Protein AF-A0A4Z0JNA6-F1 (afdb_monomer_lite)

Foldseek 3Di:
DQCVQLVHDPPDDDDLVSQQPRAEEAEADFDDDDVDDADDPTDADQDLPPLLSNLSHHPNYAYADAHEHAWAPSGDLDCVSQAPGHHAQAHDYYEYAADDPVTHHNQLLCLLRHPCLSYLEYYWEYHVVVPLARFAEAVSCLNCQVSLLVSLQRYDAPDPQTGEYEGGSHAYQAPQSNLSNQAHHRYEYEYEYEHEDADEAFAEAFAKDKDADRFHQDHQRDTQLQLWFAWPQAPPVLGDGNQWDDPDPRMIMHGHGHQDDQKTKTWFDDDPDDDDRWDWDRNRNYIYTYGYMYMYGYDYDNFFKEKEWEAEPVRHFDDDPLARDIDIDGDDDFFAKAAQVVVCDDPQKHWDDKPDDRMDTGHRDHHYMYTYIYGDDDDDDDDDDDDDDDDDDDDDDDDDDDDDDDDDDDDDDDDDDDDDDPPQDQWDKDFDWFWKAFLDQDWFFKAFRSRHTPPPDTDGDGTDTFGMWTQHPNFIWTDPDDRITTTCLRIKTKDFDKFKKFFFPAWFWWAFSQRHTDPDTHGHGDIAIAGMWIQRPNFTFGCRDHRTTTGPLRIFTKDFDWFKKFFQQWWFKAFQQRHTDPDIDHHRDIFIFGTWTAHPNFIWTDGDRRTTTGPVRIWTKDFDWDKDAAQDFFWKAFSQRHTDPDTDHHGDIATFGIWIAHPNFIWTDRDRRTTTTPDLFPFDDDPQKTQGQHKFWKAFPQGHTDPDIDHHRHIAGFDDWDAHPNFIWGHRDHRITTGD

Secondary structure (DSSP, 8-state):
-HHHHTT--TTSPP-HHHHHH--SEEEEE-S---SS--------B-B-TTGGGGGGS-TT-EEEEEEEBP-STT-B---GGGTT--EEEEEEEEEE-SS-TTSPPP-GGGGGGS--TT-SEEEEEE-TTT-TT-S-BHHH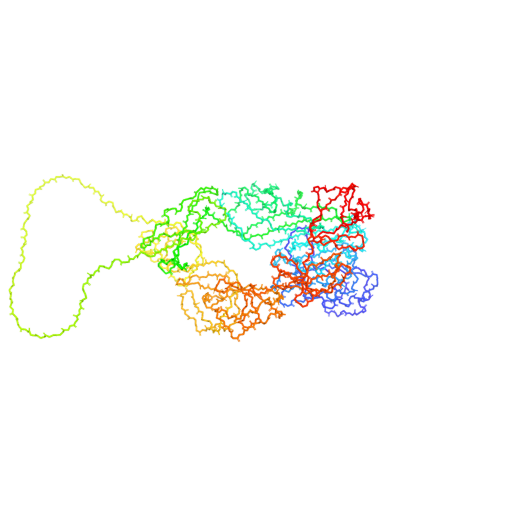HHHHHHHHHHHHHH---SSTT--EEEEEEEB-SB-GGGGGGGSS--EEEEEEEEEE--PPEEEETTS-EEEEPPP-B-GGG-BSGGG--B-S-S-GGG-STT-SEEEETTEEEESS--TT-SEEEEEE---SS--S-SEEEEETTEEEEEEEEEEEEEEEESS-EEEEEEE-TTSPBPEETTEE-EEEEE-SSTT-EEE-GGGG--TTEEEEEESS-SEEE--SSPEEEEEEEEEPPP--------------------------------------PPP-------PPEEEEEEEEEES-SS-EEEE-TTS-EEEEEEE---SEEEEEEEEETTEEEEEEETTEEEEGGGEEEEEEEEEEEEE-SSPEEEE-TTSPEEEEEEPTT-EEEEEEEEEETTEEEEEEETTEEEESTTEEEEEEEEEEEEESS-EEEE-TTSPEEEEEEPTT-EEEEEEEEEETTEEEEEEETTEEEEGGGEEEEEEEEEEEE-SS-EEEE-TTSPEEEEEEPTT-EEEEEEEEEETTEEEEEEETTEEEE--TT-EEEETTEEEESS-EEEE-TTS-EEEEEEPTTEEEE-SEEEEETTEEEEEEETTEEEE-

Sequence (740 aa):
MVKQNLQLSENQNITVADIKKFNGVMNLYDAYYLTNRPSYVGSQVETFSGLQYLKFLSPVSSISLNVTVAWDKNANPDLRPLEGLNFTTQRFSLVGNFSDPNYKEIDASQIGDLSIGNASVITLTGSSLISDHSGIDQAGLEKMAPALIKIASTVSPFLPNGPSIFLNNTNITDLSPLNGIGASAKNALTVNNNSVDPTTLYAVTGQPMTFTAQHITGLNGKDLSSTYTITPNVPLSEYHDNNMSYLGNDQYVVNDPTGSGTTFTYGNVIPAYNLGNSYSEKVGGTYFYYSGTTTQPIVWQNSPTVKILYVDSNNQPILSNGSQLTETVDGTKIGSNFDLTPYTKLTGYTFVSSSGSLTGAYTQDPQTQTFVFKENPVTATTTPSTGTTTGTTTPSTGTTTTPSTVPSDTYDDEGTTTPSTPTTPVITTKPVDITVSAVSKNPVQVYGPDGSAISGKTVILADTTIKQSATINGTLYYQIGDGEWVPASDFNTYQASTGIAKTGTTDATLVNSEGVTLDYKLAANTAWKYDRIVTIQGKQYYEVGNNEYLSADDSLAYTPVKADLTIKTPVEVYNSEGKEITRVLPTHSDWATDGISTINGVRMYHVGTNEWISAENVNPYTSVKTVFNSTTDTPVFDITGELTKRTLDPGTAWKVDRITEINGAKYYRVAENEFVKVPDTSITVANNVIDVENVVPIYDEKGNLTDLNLAADTAWRFDKTVTIGGQKYYRVATDEYVKA

InterPro domains:
  IPR024968 S-layer protein, C-terminal domain, lactobacillus [PF03217] (446-489)
  IPR024968 S-layer protein, C-terminal domain, lactobacillus [PF03217] (500-552)
  IPR024968 S-layer protein, C-terminal domain, lactobacillus [PF03217] (631-678)
  IPR024968 S-layer protein, C-terminal domain, lactobacillus [PF03217] (698-740)

pLDDT: mean 80.83, std 17.22, range [24.41, 97.25]

Radius of gyration: 36.31 Å; chains: 1; bounding box: 119×84×109 Å

Structure (mmCIF, N/CA/C/O backbone):
data_AF-A0A4Z0JNA6-F1
#
_entry.id   AF-A0A4Z0JNA6-F1
#
loop_
_atom_site.group_PDB
_atom_site.id
_atom_site.type_symbol
_atom_site.label_atom_id
_atom_site.label_alt_id
_atom_site.label_comp_id
_atom_site.label_asym_id
_atom_site.label_entity_id
_atom_site.label_seq_id
_atom_site.pdbx_PDB_ins_code
_atom_site.Cartn_x
_atom_site.Cartn_y
_atom_site.Cartn_z
_atom_site.occupancy
_atom_site.B_iso_or_equiv
_atom_site.auth_seq_id
_atom_site.auth_comp_id
_atom_site.auth_asym_id
_atom_site.auth_atom_id
_atom_site.pdbx_PDB_model_num
ATOM 1 N N . MET A 1 1 ? 24.909 27.606 -12.538 1.00 84.56 1 MET A N 1
ATOM 2 C CA . MET A 1 1 ? 25.895 26.517 -12.757 1.00 84.56 1 MET A CA 1
ATOM 3 C C . MET A 1 1 ? 26.642 26.613 -14.098 1.00 84.56 1 MET A C 1
ATOM 5 O O . MET A 1 1 ? 27.848 26.830 -14.079 1.00 84.56 1 MET A O 1
ATOM 9 N N . VAL A 1 2 ? 25.990 26.497 -15.269 1.00 90.19 2 VAL A N 1
ATOM 10 C CA . VAL A 1 2 ? 26.702 26.484 -16.577 1.00 90.19 2 VAL A CA 1
ATOM 11 C C . VAL A 1 2 ? 27.486 27.776 -16.845 1.00 90.19 2 VAL A C 1
ATOM 13 O O . VAL A 1 2 ? 28.675 27.715 -17.143 1.00 90.19 2 VAL A O 1
ATOM 16 N N . LYS A 1 3 ? 26.863 28.953 -16.673 1.00 90.50 3 LYS A N 1
ATOM 17 C CA . LYS A 1 3 ? 27.532 30.259 -16.868 1.00 90.50 3 LYS A CA 1
ATOM 18 C C . LYS A 1 3 ? 28.788 30.413 -16.008 1.00 90.50 3 LYS A C 1
ATOM 20 O O . LYS A 1 3 ? 29.799 30.894 -16.499 1.00 90.50 3 LYS A O 1
ATOM 25 N N . GLN A 1 4 ? 28.743 29.926 -14.769 1.00 88.81 4 GLN A N 1
ATOM 26 C CA . GLN A 1 4 ? 29.879 29.943 -13.847 1.00 88.81 4 GLN A CA 1
ATOM 27 C C . GLN A 1 4 ? 31.055 29.108 -14.376 1.00 88.81 4 GLN A C 1
ATOM 29 O O . GLN A 1 4 ? 32.187 29.579 -14.361 1.00 88.81 4 GLN A O 1
ATOM 34 N N . ASN A 1 5 ? 30.793 27.907 -14.907 1.00 90.62 5 ASN A N 1
ATOM 35 C CA . ASN A 1 5 ? 31.832 27.068 -15.522 1.00 90.62 5 ASN A CA 1
ATOM 36 C C . ASN A 1 5 ? 32.420 27.716 -16.785 1.00 90.62 5 ASN A C 1
ATOM 38 O O . ASN A 1 5 ? 33.619 27.623 -17.028 1.00 90.62 5 ASN A O 1
ATOM 42 N N . LEU A 1 6 ? 31.584 28.398 -17.571 1.00 92.88 6 LEU A N 1
ATOM 43 C CA . LEU A 1 6 ? 32.002 29.132 -18.768 1.00 92.88 6 LEU A CA 1
ATOM 44 C C . LEU A 1 6 ? 32.620 30.510 -18.459 1.00 92.88 6 LEU A C 1
ATOM 46 O O . LEU A 1 6 ? 33.003 31.213 -19.390 1.00 92.88 6 LEU A O 1
ATOM 50 N N . GLN A 1 7 ? 32.715 30.899 -17.181 1.00 92.50 7 GLN A N 1
ATOM 51 C CA . GLN A 1 7 ? 33.206 32.208 -16.727 1.00 92.50 7 GLN A CA 1
ATOM 52 C C . GLN A 1 7 ? 32.444 33.394 -17.351 1.00 92.50 7 GLN A C 1
ATOM 54 O O . GLN A 1 7 ? 33.016 34.442 -17.646 1.00 92.50 7 GLN A O 1
ATOM 59 N N . LEU A 1 8 ? 31.136 33.227 -17.557 1.00 92.44 8 LEU A N 1
ATOM 60 C CA . LEU A 1 8 ? 30.244 34.257 -18.087 1.00 92.44 8 LEU A CA 1
ATOM 61 C C . LEU A 1 8 ? 29.508 34.972 -16.952 1.00 92.44 8 LEU A C 1
ATOM 63 O O . LEU A 1 8 ? 29.147 34.358 -15.946 1.00 92.44 8 LEU A O 1
ATOM 67 N N . SER A 1 9 ? 29.226 36.262 -17.142 1.00 90.31 9 SER A N 1
ATOM 68 C CA . SER A 1 9 ? 28.378 37.018 -16.210 1.00 90.31 9 SER A CA 1
ATOM 69 C C . SER A 1 9 ? 26.927 36.515 -16.227 1.00 90.31 9 SER A C 1
ATOM 71 O O . SER A 1 9 ? 26.463 35.950 -17.220 1.00 90.31 9 SER A O 1
ATOM 73 N N . GLU A 1 10 ? 26.180 36.742 -15.143 1.00 84.38 10 GLU A N 1
ATOM 74 C CA . GLU A 1 10 ? 24.803 36.240 -14.996 1.00 84.38 10 GLU A CA 1
ATOM 75 C C . GLU A 1 10 ? 23.867 36.684 -16.126 1.00 84.38 10 GLU A C 1
ATOM 77 O O . GLU A 1 10 ? 23.047 35.892 -16.586 1.00 84.38 10 GLU A O 1
ATOM 82 N N . ASN A 1 11 ? 24.043 37.898 -16.651 1.00 90.00 11 ASN A N 1
ATOM 83 C CA . ASN A 1 11 ? 23.198 38.460 -17.710 1.00 90.00 11 ASN A CA 1
ATOM 84 C C . ASN A 1 11 ? 23.693 38.149 -19.132 1.00 90.00 11 ASN A C 1
ATOM 86 O O . ASN A 1 11 ? 23.014 38.470 -20.105 1.00 90.00 11 ASN A O 1
ATOM 90 N N . GLN A 1 12 ? 24.862 37.522 -19.284 1.00 91.88 12 GLN A N 1
ATOM 91 C CA . GLN A 1 12 ? 25.399 37.184 -20.598 1.00 91.88 12 GLN A CA 1
ATOM 92 C C . GLN A 1 12 ? 24.707 35.943 -21.179 1.00 91.88 12 GLN A C 1
ATOM 94 O O . GLN A 1 12 ? 24.505 34.937 -20.492 1.00 91.88 12 GLN A O 1
ATOM 99 N N . ASN A 1 13 ? 24.363 36.002 -22.468 1.00 92.19 13 ASN A N 1
ATOM 100 C CA . ASN A 1 13 ? 23.842 34.854 -23.208 1.00 92.19 13 ASN A CA 1
ATOM 101 C C . ASN A 1 13 ? 24.950 33.824 -23.457 1.00 92.19 13 ASN A C 1
ATOM 103 O O . ASN A 1 13 ? 26.065 34.189 -23.821 1.00 92.19 13 ASN A O 1
ATOM 107 N N . ILE A 1 14 ? 24.626 32.539 -23.301 1.00 93.50 14 ILE A N 1
ATOM 108 C CA . ILE A 1 14 ? 25.534 31.441 -23.648 1.00 93.50 14 ILE A CA 1
ATOM 109 C C . ILE A 1 14 ? 25.447 31.206 -25.157 1.00 93.50 14 ILE A C 1
ATOM 111 O O . ILE A 1 14 ? 24.356 30.989 -25.685 1.00 93.50 14 ILE A O 1
ATOM 115 N N . THR A 1 15 ? 26.583 31.201 -25.851 1.00 93.44 15 THR A N 1
ATOM 116 C CA . THR A 1 15 ? 26.655 30.826 -27.268 1.00 93.44 15 THR A CA 1
ATOM 117 C C . THR A 1 15 ? 27.263 29.434 -27.448 1.00 93.44 15 THR A C 1
ATOM 119 O O . THR A 1 15 ? 28.020 28.944 -26.610 1.00 93.44 15 THR A O 1
ATOM 122 N N . VAL A 1 16 ? 27.002 28.793 -28.594 1.00 92.62 16 VAL A N 1
ATOM 123 C CA . VAL A 1 16 ? 27.666 27.525 -28.962 1.00 92.62 16 VAL A CA 1
ATOM 124 C C . VAL A 1 16 ? 29.191 27.689 -29.020 1.00 92.62 16 VAL A C 1
ATOM 126 O O . VAL A 1 16 ? 29.922 26.747 -28.724 1.00 92.62 16 VAL A O 1
ATOM 129 N N . ALA A 1 17 ? 29.684 28.878 -29.380 1.00 92.19 17 ALA A N 1
ATOM 130 C CA . ALA A 1 17 ? 31.114 29.163 -29.392 1.00 92.19 17 ALA A CA 1
ATOM 131 C C . ALA A 1 17 ? 31.715 29.151 -27.977 1.00 92.19 17 ALA A C 1
ATOM 133 O O . ALA A 1 17 ? 32.832 28.666 -27.815 1.00 92.19 17 ALA A O 1
ATOM 134 N N . ASP A 1 18 ? 30.981 29.625 -26.966 1.00 94.88 18 ASP A N 1
ATOM 135 C CA . ASP A 1 18 ? 31.422 29.575 -25.565 1.00 94.88 18 ASP A CA 1
ATOM 136 C C . ASP A 1 18 ? 31.511 28.125 -25.075 1.00 94.88 18 ASP A C 1
ATOM 138 O O . ASP A 1 18 ? 32.527 27.724 -24.511 1.00 94.88 18 ASP A O 1
ATOM 142 N N . ILE A 1 19 ? 30.496 27.307 -25.384 1.00 95.44 19 ILE A N 1
ATOM 143 C CA . ILE A 1 19 ? 30.461 25.877 -25.029 1.00 95.44 19 ILE A CA 1
ATOM 144 C C . ILE A 1 19 ? 31.615 25.114 -25.703 1.00 95.44 19 ILE A C 1
ATOM 146 O O . ILE A 1 19 ? 32.321 24.356 -25.044 1.00 95.44 19 ILE A O 1
ATOM 150 N N . LYS A 1 20 ? 31.861 25.343 -27.000 1.00 94.31 20 LYS A N 1
ATOM 151 C CA . LYS A 1 20 ? 32.937 24.667 -27.753 1.00 94.31 20 LYS A CA 1
ATOM 152 C C . LYS A 1 20 ? 34.344 25.008 -27.261 1.00 94.31 20 LYS A C 1
ATOM 154 O O . LYS A 1 20 ? 35.252 24.201 -27.432 1.00 94.31 20 LYS A O 1
ATOM 159 N N . LYS A 1 21 ? 34.542 26.202 -26.693 1.00 93.12 21 LYS A N 1
ATOM 160 C CA . LYS A 1 21 ? 35.837 26.643 -26.144 1.00 93.12 21 LYS A CA 1
ATOM 161 C C . LYS A 1 21 ? 36.140 26.036 -24.776 1.00 93.12 21 LYS A C 1
ATOM 163 O O . LYS A 1 21 ? 37.293 26.073 -24.351 1.00 93.12 21 LYS A O 1
ATOM 168 N N . PHE A 1 22 ? 35.130 25.516 -24.081 1.00 94.44 22 PHE A N 1
ATOM 169 C CA . PHE A 1 22 ? 35.313 24.939 -22.760 1.00 94.44 22 PHE A CA 1
ATOM 170 C C . PHE A 1 22 ? 36.122 23.639 -22.829 1.00 94.44 22 PHE A C 1
ATOM 172 O O . PHE A 1 22 ? 35.747 22.695 -23.530 1.00 94.44 22 PHE A O 1
ATOM 179 N N . ASN A 1 23 ? 37.193 23.588 -22.036 1.00 91.69 23 ASN A N 1
ATOM 180 C CA . ASN A 1 23 ? 38.052 22.424 -21.847 1.00 91.69 23 ASN A CA 1
ATOM 181 C C . ASN A 1 23 ? 38.069 22.047 -20.360 1.00 91.69 23 ASN A C 1
ATOM 183 O O . ASN A 1 23 ? 38.418 22.882 -19.526 1.00 91.69 23 ASN A O 1
ATOM 187 N N . GLY A 1 24 ? 37.727 20.799 -20.035 1.00 91.88 24 GLY A N 1
ATOM 188 C CA . GLY A 1 24 ? 37.782 20.266 -18.670 1.00 91.88 24 GLY A CA 1
ATOM 189 C C . GLY A 1 24 ? 36.475 19.618 -18.211 1.00 91.88 24 GLY A C 1
ATOM 190 O O . GLY A 1 24 ? 35.671 19.159 -19.021 1.00 91.88 24 GLY A O 1
ATOM 191 N N . VAL A 1 25 ? 36.266 19.560 -16.893 1.00 91.50 25 VAL A N 1
ATOM 192 C CA . VAL A 1 25 ? 35.043 19.010 -16.287 1.00 91.50 25 VAL A CA 1
ATOM 193 C C . VAL A 1 25 ? 34.084 20.149 -15.958 1.00 91.50 25 VAL A C 1
ATOM 195 O O . VAL A 1 25 ? 34.407 21.018 -15.148 1.00 91.50 25 VAL A O 1
ATOM 198 N N . MET A 1 26 ? 32.904 20.146 -16.573 1.00 92.38 26 MET A N 1
ATOM 199 C CA . MET A 1 26 ? 31.818 21.057 -16.231 1.00 92.38 26 MET A CA 1
ATOM 200 C C . MET A 1 26 ? 31.121 20.549 -14.968 1.00 92.38 26 MET A C 1
ATOM 202 O O . MET A 1 26 ? 30.440 19.527 -15.000 1.00 92.38 26 MET A O 1
ATOM 206 N N . ASN A 1 27 ? 31.306 21.259 -13.857 1.00 90.00 27 ASN A N 1
ATOM 207 C CA . ASN A 1 27 ? 30.763 20.894 -12.553 1.00 90.00 27 ASN A CA 1
ATOM 208 C C . ASN A 1 27 ? 29.391 21.547 -12.357 1.00 90.00 27 ASN A C 1
ATOM 210 O O . ASN A 1 27 ? 29.289 22.762 -12.157 1.00 90.00 27 ASN A O 1
ATOM 214 N N . LEU A 1 28 ? 28.335 20.745 -12.441 1.00 90.12 28 LEU A N 1
ATOM 215 C CA . LEU A 1 28 ? 26.953 21.153 -12.221 1.00 90.12 28 LEU A CA 1
ATOM 216 C C . LEU A 1 28 ? 26.524 20.668 -10.836 1.00 90.12 28 LEU A C 1
ATOM 218 O O . LEU A 1 28 ? 25.958 19.584 -10.697 1.00 90.12 28 LEU A O 1
ATOM 222 N N . TYR A 1 29 ? 26.879 21.461 -9.824 1.00 82.81 29 TYR A N 1
ATOM 223 C CA . TYR A 1 29 ? 26.632 21.160 -8.419 1.00 82.81 29 TYR A CA 1
ATOM 224 C C . TYR A 1 29 ? 25.707 22.187 -7.781 1.00 82.81 29 TYR A C 1
ATOM 226 O O . TYR A 1 29 ? 25.895 23.393 -7.966 1.00 82.81 29 TYR A O 1
ATOM 234 N N . ASP A 1 30 ? 24.774 21.691 -6.980 1.00 67.25 30 ASP A N 1
ATOM 235 C CA . ASP A 1 30 ? 24.106 22.465 -5.941 1.00 67.25 30 ASP A CA 1
ATOM 236 C C . ASP A 1 30 ? 24.880 22.276 -4.619 1.00 67.25 30 ASP A C 1
ATOM 238 O O . ASP A 1 30 ? 25.357 21.181 -4.324 1.00 67.25 30 ASP A O 1
ATOM 242 N N . ALA A 1 31 ? 25.141 23.356 -3.882 1.00 48.97 31 ALA A N 1
ATOM 243 C CA . ALA A 1 31 ? 26.256 23.461 -2.931 1.00 48.97 31 ALA A CA 1
ATOM 244 C C . ALA A 1 31 ? 26.396 22.289 -1.918 1.00 48.97 31 ALA A C 1
ATOM 246 O O . ALA A 1 31 ? 25.470 21.984 -1.183 1.00 48.97 31 ALA A O 1
ATOM 247 N N . TYR A 1 32 ? 27.609 21.713 -1.858 1.00 43.66 32 TYR A N 1
ATOM 248 C CA . TYR A 1 32 ? 28.205 20.829 -0.834 1.00 43.66 32 TYR A CA 1
ATOM 249 C C . TYR A 1 32 ? 27.410 19.619 -0.288 1.00 43.66 32 TYR A C 1
ATOM 251 O O . TYR A 1 32 ? 26.568 19.726 0.597 1.00 43.66 32 TYR A O 1
ATOM 259 N N . TYR A 1 33 ? 27.905 18.423 -0.629 1.00 37.66 33 TYR A N 1
ATOM 260 C CA . TYR A 1 33 ? 27.774 17.217 0.196 1.00 37.66 33 TYR A CA 1
ATOM 261 C C . TYR A 1 33 ? 28.516 17.435 1.534 1.00 37.66 33 TYR A C 1
ATOM 263 O O . TYR A 1 33 ? 29.746 17.359 1.577 1.00 37.66 33 TYR A O 1
ATOM 271 N N . LEU A 1 34 ? 27.800 17.704 2.630 1.00 34.47 34 LEU A N 1
ATOM 272 C CA . LEU A 1 34 ? 28.337 17.467 3.972 1.00 34.47 34 LEU A CA 1
ATOM 273 C C . LEU A 1 34 ? 28.142 15.988 4.289 1.00 34.47 34 LEU A C 1
ATOM 275 O O . LEU A 1 34 ? 27.052 15.439 4.173 1.00 34.47 34 LEU A O 1
ATOM 279 N N . THR A 1 35 ? 29.226 15.334 4.673 1.00 33.31 35 THR A N 1
ATOM 280 C CA . THR A 1 35 ? 29.346 13.889 4.883 1.00 33.31 35 THR A CA 1
ATOM 281 C C . THR A 1 35 ? 28.494 13.319 6.024 1.00 33.31 35 THR A C 1
ATOM 283 O O . THR A 1 35 ? 28.663 12.149 6.326 1.00 33.31 35 THR A O 1
ATOM 286 N N . ASN A 1 36 ? 27.573 14.075 6.638 1.00 32.12 36 ASN A N 1
ATOM 287 C CA . ASN A 1 36 ? 26.711 13.603 7.725 1.00 32.12 36 ASN A CA 1
ATOM 288 C C . ASN A 1 36 ? 25.372 14.387 7.802 1.00 32.12 36 ASN A C 1
ATOM 290 O O . ASN A 1 36 ? 25.364 15.517 8.281 1.00 32.12 36 ASN A O 1
ATOM 294 N N . ARG A 1 37 ? 24.255 13.713 7.455 1.00 35.50 37 ARG A N 1
ATOM 295 C CA . ARG A 1 37 ? 22.816 14.015 7.733 1.00 35.50 37 ARG A CA 1
ATOM 296 C C . ARG A 1 37 ? 21.999 14.938 6.782 1.00 35.50 37 ARG A C 1
ATOM 298 O O . ARG A 1 37 ? 22.559 15.836 6.162 1.00 35.50 37 ARG A O 1
ATOM 305 N N . PRO A 1 38 ? 20.666 14.696 6.645 1.00 37.72 38 PRO A N 1
ATOM 306 C CA . PRO A 1 38 ? 19.872 14.942 5.433 1.00 37.72 38 PRO A CA 1
ATOM 307 C C . PRO A 1 38 ? 19.023 16.223 5.502 1.00 37.72 38 PRO A C 1
ATOM 309 O O . PRO A 1 38 ? 17.810 16.203 5.322 1.00 37.72 38 PRO A O 1
ATOM 312 N N . SER A 1 39 ? 19.644 17.361 5.783 1.00 38.09 39 SER A N 1
ATOM 313 C CA . SER A 1 39 ? 18.955 18.657 5.741 1.00 38.09 39 SER A CA 1
ATOM 314 C C . SER A 1 39 ? 19.585 19.512 4.649 1.00 38.09 39 SER A C 1
ATOM 316 O O . SER A 1 39 ? 20.542 20.244 4.897 1.00 38.09 39 SER A O 1
ATOM 318 N N . TYR A 1 40 ? 19.081 19.353 3.422 1.00 44.97 40 TYR A N 1
ATOM 319 C CA . TYR A 1 40 ? 19.500 20.122 2.249 1.00 44.97 40 TYR A CA 1
ATOM 320 C C . TYR A 1 40 ? 18.613 21.364 2.100 1.00 44.97 40 TYR A C 1
ATOM 322 O O . TYR A 1 40 ? 17.393 21.254 2.026 1.00 44.97 40 TYR A O 1
ATOM 330 N N . VAL A 1 41 ? 19.233 22.541 2.017 1.00 41.66 41 VAL A N 1
ATOM 331 C CA . VAL A 1 41 ? 18.596 23.794 1.571 1.00 41.66 41 VAL A CA 1
ATOM 332 C C . VAL A 1 41 ? 19.491 24.389 0.480 1.00 41.66 41 VAL A C 1
ATOM 334 O O . VAL A 1 41 ? 20.119 25.430 0.651 1.00 41.66 41 VAL A O 1
ATOM 337 N N . GLY A 1 42 ? 19.652 23.633 -0.607 1.00 53.31 42 GLY A N 1
ATOM 338 C CA . GLY A 1 42 ? 20.318 24.076 -1.830 1.00 53.31 42 GLY A CA 1
ATOM 339 C C . GLY A 1 42 ? 19.308 24.584 -2.867 1.00 53.31 42 GLY A C 1
ATOM 340 O O . GLY A 1 42 ? 18.097 24.416 -2.710 1.00 53.31 42 GLY A O 1
ATOM 341 N N . SER A 1 43 ? 19.804 25.243 -3.914 1.00 67.12 43 SER A N 1
ATOM 342 C CA . SER A 1 43 ? 19.002 25.682 -5.059 1.00 67.12 43 SER A CA 1
ATOM 343 C C . SER A 1 43 ? 18.531 24.493 -5.907 1.00 67.12 43 SER A C 1
ATOM 345 O O . SER A 1 43 ? 19.310 23.890 -6.644 1.00 67.12 43 SER A O 1
ATOM 347 N N . GLN A 1 44 ? 17.235 24.184 -5.841 1.00 85.00 44 GLN A N 1
ATOM 348 C CA . GLN A 1 44 ? 16.619 23.119 -6.634 1.00 85.00 44 GLN A CA 1
ATOM 349 C C . GLN A 1 44 ? 16.637 23.442 -8.139 1.00 85.00 44 GLN A C 1
ATOM 351 O O . GLN A 1 44 ? 16.471 24.589 -8.559 1.00 85.00 44 GLN A O 1
ATOM 356 N N . VAL A 1 45 ? 16.840 22.416 -8.967 1.00 90.00 45 VAL A N 1
ATOM 357 C CA . VAL A 1 45 ? 16.804 22.521 -10.428 1.00 90.00 45 VAL A CA 1
ATOM 358 C C . VAL A 1 45 ? 15.370 22.352 -10.911 1.00 90.00 45 VAL A C 1
ATOM 360 O O . VAL A 1 45 ? 14.840 21.245 -10.920 1.00 90.00 45 VAL A O 1
ATOM 363 N N . GLU A 1 46 ? 14.776 23.455 -11.361 1.00 90.62 46 GLU A N 1
ATOM 364 C CA . GLU A 1 46 ? 13.416 23.484 -11.917 1.00 90.62 46 GLU A CA 1
ATOM 365 C C . GLU A 1 46 ? 13.296 22.757 -13.258 1.00 90.62 46 GLU A C 1
ATOM 367 O O . GLU A 1 46 ? 12.263 22.180 -13.579 1.00 90.62 46 GLU A O 1
ATOM 372 N N . THR A 1 47 ? 14.342 22.808 -14.087 1.00 93.12 47 THR A N 1
ATOM 373 C CA . THR A 1 47 ? 14.351 22.143 -15.392 1.00 93.12 47 THR A CA 1
ATOM 374 C C . THR A 1 47 ? 15.766 21.925 -15.911 1.00 93.12 47 THR A C 1
ATOM 376 O O . THR A 1 47 ? 16.655 22.758 -15.724 1.00 93.12 47 THR A O 1
ATOM 379 N N . PHE A 1 48 ? 15.957 20.830 -16.647 1.00 95.06 48 PHE A N 1
ATOM 380 C CA . PHE A 1 48 ? 17.178 20.561 -17.412 1.00 95.06 48 PHE A CA 1
ATOM 381 C C . PHE A 1 48 ? 17.154 21.165 -18.824 1.00 95.06 48 PHE A C 1
ATOM 383 O O . PHE A 1 48 ? 18.122 21.040 -19.579 1.00 95.06 48 PHE A O 1
ATOM 390 N N . SER A 1 49 ? 16.067 21.848 -19.193 1.00 93.44 49 SER A N 1
ATOM 391 C CA . SER A 1 49 ? 15.930 22.512 -20.489 1.00 93.44 49 SER A CA 1
ATOM 392 C C . SER A 1 49 ? 17.095 23.468 -20.753 1.00 93.44 49 SER A C 1
ATOM 394 O O . SER A 1 49 ? 17.409 24.348 -19.955 1.00 93.44 49 SER A O 1
ATOM 396 N N . GLY A 1 50 ? 17.739 23.306 -21.905 1.00 90.81 50 GLY A N 1
ATOM 397 C CA . GLY A 1 50 ? 18.936 24.045 -22.305 1.00 90.81 50 GLY A CA 1
ATOM 398 C C . GLY A 1 50 ? 20.234 23.253 -22.121 1.00 90.81 50 GLY A C 1
ATOM 399 O O . GLY A 1 50 ? 21.213 23.545 -22.811 1.00 90.81 50 GLY A O 1
ATOM 400 N N . LEU A 1 51 ? 20.264 22.217 -21.277 1.00 94.62 51 LEU A N 1
ATOM 401 C CA . LEU A 1 51 ? 21.471 21.400 -21.105 1.00 94.62 51 LEU A CA 1
ATOM 402 C C . LEU A 1 51 ? 21.779 20.509 -22.315 1.00 94.62 51 LEU A C 1
ATOM 404 O O . LEU A 1 51 ? 22.945 20.177 -22.520 1.00 94.62 51 LEU A O 1
ATOM 408 N N . GLN A 1 52 ? 20.815 20.255 -23.206 1.00 95.00 52 GLN A N 1
ATOM 409 C CA . GLN A 1 52 ? 21.049 19.516 -24.452 1.00 95.00 52 GLN A CA 1
ATOM 410 C C . GLN A 1 52 ? 22.087 20.187 -25.364 1.00 95.00 52 GLN A C 1
ATOM 412 O O . GLN A 1 52 ? 22.677 19.542 -26.232 1.00 95.00 52 GLN A O 1
ATOM 417 N N . TYR A 1 53 ? 22.333 21.492 -25.193 1.00 94.25 53 TYR A N 1
ATOM 418 C CA . TYR A 1 53 ? 23.367 22.215 -25.937 1.00 94.25 53 TYR A CA 1
ATOM 419 C C . TYR A 1 53 ? 24.789 21.877 -25.467 1.00 94.25 53 TYR A C 1
ATOM 421 O O . TYR A 1 53 ? 25.745 22.126 -26.203 1.00 94.25 53 TYR A O 1
ATOM 429 N N . LEU A 1 54 ? 24.953 21.249 -24.299 1.00 94.94 54 LEU A N 1
ATOM 430 C CA . LEU A 1 54 ? 26.253 20.783 -23.814 1.00 94.94 54 LEU A CA 1
ATOM 431 C C . LEU A 1 54 ? 26.811 19.608 -24.629 1.00 94.94 54 LEU A C 1
ATOM 433 O O . LEU A 1 54 ? 28.000 19.325 -24.540 1.00 94.94 54 LEU A O 1
ATOM 437 N N . LYS A 1 55 ? 26.028 19.001 -25.530 1.00 93.50 55 LYS A N 1
ATOM 438 C CA . LYS A 1 55 ? 26.555 18.061 -26.536 1.00 93.50 55 LYS A CA 1
ATOM 439 C C . LYS A 1 55 ? 27.606 18.684 -27.465 1.00 93.50 55 LYS A C 1
ATOM 441 O O . LYS A 1 55 ? 28.326 17.969 -28.151 1.00 93.50 55 LYS A O 1
ATOM 446 N N . PHE A 1 56 ? 27.672 20.019 -27.525 1.00 94.12 56 PHE A N 1
ATOM 447 C CA . PHE A 1 56 ? 28.679 20.761 -28.288 1.00 94.12 56 PHE A CA 1
ATOM 448 C C . PHE A 1 56 ? 29.975 21.022 -27.512 1.00 94.12 56 PHE A C 1
ATOM 450 O O . PHE A 1 56 ? 30.850 21.712 -28.039 1.00 94.12 56 PHE A O 1
ATOM 457 N N . LEU A 1 57 ? 30.101 20.522 -26.279 1.00 93.56 57 LEU A N 1
ATOM 458 C CA . LEU A 1 57 ? 31.363 20.554 -25.547 1.00 93.56 57 LEU A CA 1
ATOM 459 C C . LEU A 1 57 ? 32.482 19.910 -26.378 1.00 93.56 57 LEU A C 1
ATOM 461 O O . LEU A 1 57 ? 32.250 19.011 -27.189 1.00 93.56 57 LEU A O 1
ATOM 465 N N . SER A 1 58 ? 33.708 20.393 -26.176 1.00 89.00 58 SER A N 1
ATOM 466 C CA . SER A 1 58 ? 34.898 19.799 -26.786 1.00 89.00 58 SER A CA 1
ATOM 467 C C . SER A 1 58 ? 34.981 18.294 -26.464 1.00 89.00 58 SER A C 1
ATOM 469 O O . SER A 1 58 ? 34.635 17.913 -25.345 1.00 89.00 58 SER A O 1
ATOM 471 N N . PRO A 1 59 ? 35.475 17.425 -27.369 1.00 86.88 59 PRO A N 1
ATOM 472 C CA . PRO A 1 59 ? 35.590 15.984 -27.108 1.00 86.88 59 PRO A CA 1
ATOM 473 C C . PRO A 1 59 ? 36.436 15.610 -25.880 1.00 86.88 59 PRO A C 1
ATOM 475 O O . PRO A 1 59 ? 36.317 14.501 -25.370 1.00 86.88 59 PRO A O 1
ATOM 478 N N . VAL A 1 60 ? 37.295 16.521 -25.405 1.00 88.38 60 VAL A N 1
ATOM 479 C CA . VAL A 1 60 ? 38.108 16.343 -24.185 1.00 88.38 60 VAL A CA 1
ATOM 480 C C . VAL A 1 60 ? 37.402 16.812 -22.907 1.00 88.38 60 VAL A C 1
ATOM 482 O O . VAL A 1 60 ? 37.977 16.737 -21.822 1.00 88.38 60 VAL A O 1
ATOM 485 N N . SER A 1 61 ? 36.178 17.325 -23.024 1.00 92.69 61 SER A N 1
ATOM 486 C CA . SER A 1 61 ? 35.383 17.842 -21.913 1.00 92.69 61 SER A CA 1
ATOM 487 C C . SER A 1 61 ? 34.327 16.835 -21.465 1.00 92.69 61 SER A C 1
ATOM 489 O O . SER A 1 61 ? 33.834 16.023 -22.249 1.00 92.69 61 SER A O 1
ATOM 491 N N . SER A 1 62 ? 33.970 16.895 -20.183 1.00 91.56 62 SER A N 1
ATOM 492 C CA . SER A 1 62 ? 32.961 16.021 -19.573 1.00 91.56 62 SER A CA 1
ATOM 493 C C . SER A 1 62 ? 32.118 16.773 -18.544 1.00 91.56 62 SER A C 1
ATOM 495 O O . SER A 1 62 ? 32.457 17.893 -18.163 1.00 91.56 62 SER A O 1
ATOM 497 N N . ILE A 1 63 ? 31.013 16.177 -18.104 1.00 92.44 63 ILE A N 1
ATOM 498 C CA . ILE A 1 63 ? 30.059 16.787 -17.170 1.00 92.44 63 ILE A CA 1
ATOM 499 C C . ILE A 1 63 ? 30.027 15.991 -15.870 1.00 92.44 63 ILE A C 1
ATOM 501 O O . ILE A 1 63 ? 29.812 14.784 -15.898 1.00 92.44 63 ILE A O 1
ATOM 505 N N . SER A 1 64 ? 30.196 16.669 -14.738 1.00 90.44 64 SER A N 1
ATOM 506 C CA . SER A 1 64 ? 29.905 16.123 -13.410 1.00 90.44 64 SER A CA 1
ATOM 507 C C . SER A 1 64 ? 28.601 16.714 -12.902 1.00 90.44 64 SER A C 1
ATOM 509 O O . SER A 1 64 ? 28.456 17.938 -12.891 1.00 90.44 64 SER A O 1
ATOM 511 N N . LEU A 1 65 ? 27.656 15.863 -12.502 1.00 91.31 65 LEU A N 1
ATOM 512 C CA . LEU A 1 65 ? 26.310 16.276 -12.100 1.00 91.31 65 LEU A CA 1
ATOM 513 C C . LEU A 1 65 ? 26.030 15.820 -10.667 1.00 91.31 65 LEU A C 1
ATOM 515 O O . LEU A 1 65 ? 26.119 14.633 -10.359 1.00 91.31 65 LEU A O 1
ATOM 519 N N . ASN A 1 66 ? 25.661 16.759 -9.800 1.00 89.00 66 ASN A N 1
ATOM 520 C CA . ASN A 1 66 ? 25.115 16.482 -8.474 1.00 89.00 66 ASN A CA 1
ATOM 521 C C . ASN A 1 66 ? 24.094 17.568 -8.144 1.00 89.00 66 ASN A C 1
ATOM 523 O O . ASN A 1 66 ? 24.461 18.702 -7.844 1.00 89.00 66 ASN A O 1
ATOM 527 N N . VAL A 1 67 ? 22.814 17.235 -8.281 1.00 89.75 67 VAL A N 1
ATOM 528 C CA . VAL A 1 67 ? 21.734 18.219 -8.191 1.00 89.75 67 VAL A CA 1
ATOM 529 C C . VAL A 1 67 ? 20.546 17.678 -7.413 1.00 89.75 67 VAL A C 1
ATOM 531 O O . VAL A 1 67 ? 20.242 16.484 -7.464 1.00 89.75 67 VAL A O 1
ATOM 534 N N . THR A 1 68 ? 19.853 18.596 -6.749 1.00 90.12 68 THR A N 1
ATOM 535 C CA . THR A 1 68 ? 18.497 18.380 -6.252 1.00 90.12 68 THR A CA 1
ATOM 536 C C . THR A 1 68 ? 17.524 18.839 -7.333 1.00 90.12 68 THR A C 1
ATOM 538 O O . THR A 1 68 ? 17.570 19.996 -7.746 1.00 90.12 68 THR A O 1
ATOM 541 N N . VAL A 1 69 ? 16.675 17.946 -7.827 1.00 92.31 69 VAL A N 1
ATOM 542 C CA . VAL A 1 69 ? 15.625 18.251 -8.806 1.00 92.31 69 VAL A CA 1
ATOM 543 C C . VAL A 1 69 ? 14.417 18.789 -8.052 1.00 92.31 69 VAL A C 1
ATOM 545 O O . VAL A 1 69 ? 14.047 18.221 -7.028 1.00 92.31 69 VAL A O 1
ATOM 548 N N . ALA A 1 70 ? 13.824 19.885 -8.523 1.00 90.50 70 ALA A N 1
ATOM 549 C CA . ALA A 1 70 ? 12.601 20.418 -7.932 1.00 90.50 70 ALA A CA 1
ATOM 550 C C . ALA A 1 70 ? 11.430 19.437 -8.125 1.00 90.50 70 ALA A C 1
ATOM 552 O O . ALA A 1 70 ? 11.402 18.658 -9.079 1.00 90.50 70 ALA A O 1
ATOM 553 N N . TRP A 1 71 ? 10.456 19.486 -7.219 1.00 91.88 71 TRP A N 1
ATOM 554 C CA . TRP A 1 71 ? 9.295 18.585 -7.208 1.00 91.88 71 TRP A CA 1
ATOM 555 C C . TRP A 1 71 ? 7.968 19.317 -6.969 1.00 91.88 71 TRP A C 1
ATOM 557 O O . TRP A 1 71 ? 6.912 18.688 -6.894 1.00 91.88 71 TRP A O 1
ATOM 567 N N . ASP A 1 72 ? 7.989 20.645 -6.834 1.00 87.81 72 ASP A N 1
ATOM 568 C CA . ASP A 1 72 ? 6.764 21.427 -6.725 1.00 87.81 72 ASP A CA 1
ATOM 569 C C . ASP A 1 72 ? 6.006 21.490 -8.062 1.00 87.81 72 ASP A C 1
ATOM 571 O O . ASP A 1 72 ? 6.444 20.998 -9.100 1.00 87.81 72 ASP A O 1
ATOM 575 N N . LYS A 1 73 ? 4.826 22.110 -8.044 1.00 88.31 73 LYS A N 1
ATOM 576 C CA . LYS A 1 73 ? 3.922 22.181 -9.200 1.00 88.31 73 LYS A CA 1
ATOM 577 C C . LYS A 1 73 ? 4.534 22.807 -10.463 1.00 88.31 73 LYS A C 1
ATOM 579 O O . LYS A 1 73 ? 4.016 22.541 -11.549 1.00 88.31 73 LYS A O 1
ATOM 584 N N . ASN A 1 74 ? 5.563 23.646 -10.331 1.00 88.00 74 ASN A N 1
ATOM 585 C CA . ASN A 1 74 ? 6.225 24.325 -11.445 1.00 88.00 74 ASN A CA 1
ATOM 586 C C . ASN A 1 74 ? 7.417 23.535 -12.000 1.00 88.00 74 ASN A C 1
ATOM 588 O O . ASN A 1 74 ? 7.890 23.857 -13.092 1.00 88.00 74 ASN A O 1
ATOM 592 N N . ALA A 1 75 ? 7.870 22.507 -11.281 1.00 91.44 75 ALA A N 1
ATOM 593 C CA . ALA A 1 75 ? 9.019 21.718 -11.674 1.00 91.44 75 ALA A CA 1
ATOM 594 C C . ALA A 1 75 ? 8.763 20.946 -12.978 1.00 91.44 75 ALA A C 1
ATOM 596 O O . ALA A 1 75 ? 7.676 20.411 -13.232 1.00 91.44 75 ALA A O 1
ATOM 597 N N . ASN A 1 76 ? 9.809 20.845 -13.793 1.00 94.50 76 ASN A N 1
ATOM 598 C CA . ASN A 1 76 ? 9.881 19.993 -14.970 1.00 94.50 76 ASN A CA 1
ATOM 599 C C . ASN A 1 76 ? 11.091 19.043 -14.842 1.00 94.50 76 ASN A C 1
ATOM 601 O O . ASN A 1 76 ? 12.170 19.357 -15.364 1.00 94.50 76 ASN A O 1
ATOM 605 N N . PRO A 1 77 ? 10.915 17.888 -14.170 1.00 95.38 77 PRO A N 1
ATOM 606 C CA . PRO A 1 77 ? 11.984 16.929 -13.874 1.00 95.38 77 PRO A CA 1
ATOM 607 C C . PRO A 1 77 ? 12.409 16.061 -15.075 1.00 95.38 77 PRO A C 1
ATOM 609 O O . PRO A 1 77 ? 13.120 15.076 -14.900 1.00 95.38 77 PRO A O 1
ATOM 612 N N . ASP A 1 78 ? 11.997 16.417 -16.294 1.00 96.50 78 ASP A N 1
ATOM 613 C CA . ASP A 1 78 ? 12.328 15.702 -17.528 1.00 96.50 78 ASP A CA 1
ATOM 614 C C . ASP A 1 78 ? 13.846 15.642 -17.776 1.00 96.50 78 ASP A C 1
ATOM 616 O O . ASP A 1 78 ? 14.507 16.670 -17.957 1.00 96.50 78 ASP A O 1
ATOM 620 N N . LEU A 1 79 ? 14.391 14.424 -17.813 1.00 96.81 79 LEU A N 1
ATOM 621 C CA . LEU A 1 79 ? 15.812 14.131 -17.985 1.00 96.81 79 LEU A CA 1
ATOM 622 C C . LEU A 1 79 ? 16.245 14.065 -19.453 1.00 96.81 79 LEU A C 1
ATOM 624 O O . LEU A 1 79 ? 17.447 14.082 -19.712 1.00 96.81 79 LEU A O 1
ATOM 628 N N . ARG A 1 80 ? 15.323 14.059 -20.425 1.00 96.38 80 ARG A N 1
ATOM 629 C CA . ARG A 1 80 ? 15.657 13.988 -21.866 1.00 96.38 80 ARG A CA 1
ATOM 630 C C . ARG A 1 80 ? 16.679 15.033 -22.348 1.00 96.38 80 ARG A C 1
ATOM 632 O O . ARG A 1 80 ? 17.512 14.712 -23.194 1.00 96.38 80 ARG A O 1
ATOM 639 N N . PRO A 1 81 ? 16.726 16.276 -21.820 1.00 97.25 81 PRO A N 1
ATOM 640 C CA . PRO A 1 81 ? 17.792 17.223 -22.160 1.00 97.25 81 PRO A CA 1
ATOM 641 C C . PRO A 1 81 ? 19.216 16.759 -21.805 1.00 97.25 81 PRO A C 1
ATOM 643 O O . PRO A 1 81 ? 20.181 17.361 -22.277 1.00 97.25 81 PRO A O 1
ATOM 646 N N . LEU A 1 82 ? 19.361 15.733 -20.963 1.00 95.69 82 LEU A N 1
ATOM 647 C CA . LEU A 1 82 ? 20.637 15.139 -20.564 1.00 95.69 82 LEU A CA 1
ATOM 648 C C . LEU A 1 82 ? 21.092 13.999 -21.492 1.00 95.69 82 LEU A C 1
ATOM 650 O O . LEU A 1 82 ? 22.226 13.525 -21.368 1.00 95.69 82 LEU A O 1
ATOM 654 N N . GLU A 1 83 ? 20.243 13.560 -22.422 1.00 94.25 83 GLU A N 1
ATOM 655 C CA . GLU A 1 83 ? 20.563 12.493 -23.367 1.00 94.25 83 GLU A CA 1
ATOM 656 C C . GLU A 1 83 ? 21.758 12.850 -24.260 1.00 94.25 83 GLU A C 1
ATOM 658 O O . GLU A 1 83 ? 21.925 13.980 -24.732 1.00 94.25 83 GLU A O 1
ATOM 663 N N . GLY A 1 84 ? 22.614 11.857 -24.512 1.00 89.12 84 GLY A N 1
ATOM 664 C CA . GLY A 1 84 ? 23.787 12.006 -25.377 1.00 89.12 84 GLY A CA 1
ATOM 665 C C . GLY A 1 84 ? 24.897 12.911 -24.826 1.00 89.12 84 GLY A C 1
ATOM 666 O O . GLY A 1 84 ? 25.880 13.153 -25.529 1.00 89.12 84 GLY A O 1
ATOM 667 N N . LEU A 1 85 ? 24.778 13.410 -23.592 1.00 92.50 85 LEU A N 1
ATOM 668 C CA . LEU A 1 85 ? 25.833 14.185 -22.946 1.00 92.50 85 LEU A CA 1
ATOM 669 C C . LEU A 1 85 ? 26.975 13.286 -22.442 1.00 92.50 85 LEU A C 1
ATOM 671 O O . LEU A 1 85 ? 26.762 12.154 -22.012 1.00 92.50 85 LEU A O 1
ATOM 675 N N . ASN A 1 86 ? 28.206 13.807 -22.482 1.00 89.50 86 ASN A N 1
ATOM 676 C CA . ASN A 1 86 ? 29.398 13.092 -22.022 1.00 89.50 86 ASN A CA 1
ATOM 677 C C . ASN A 1 86 ? 29.634 13.320 -20.522 1.00 89.50 86 ASN A C 1
ATOM 679 O O . ASN A 1 86 ? 30.191 14.350 -20.127 1.00 89.50 86 ASN A O 1
ATOM 683 N N . PHE A 1 87 ? 29.227 12.372 -19.681 1.00 89.00 87 PHE A N 1
ATOM 684 C CA . PHE A 1 87 ? 29.456 12.446 -18.239 1.00 89.00 87 PHE A CA 1
ATOM 685 C C . PHE A 1 87 ? 30.889 12.047 -17.857 1.00 89.00 87 PHE A C 1
ATOM 687 O O . PHE A 1 87 ? 31.522 11.206 -18.494 1.00 89.00 87 PHE A O 1
ATOM 694 N N . THR A 1 88 ? 31.421 12.700 -16.823 1.00 81.44 88 THR A N 1
ATOM 695 C CA . THR A 1 88 ? 32.771 12.465 -16.298 1.00 81.44 88 THR A CA 1
ATOM 696 C C . THR A 1 88 ? 32.861 11.132 -15.561 1.00 81.44 88 THR A C 1
ATOM 698 O O . THR A 1 88 ? 31.855 10.573 -15.132 1.00 81.44 88 THR A O 1
ATOM 701 N N . THR A 1 89 ? 34.085 10.664 -15.316 1.00 73.62 89 THR A N 1
ATOM 702 C CA . THR A 1 89 ? 34.335 9.477 -14.494 1.00 73.62 89 THR A CA 1
ATOM 703 C C . THR A 1 89 ? 34.107 9.696 -13.004 1.00 73.62 89 THR A C 1
ATOM 705 O O . THR A 1 89 ? 34.169 8.743 -12.243 1.00 73.62 89 THR A O 1
ATOM 708 N N . GLN A 1 90 ? 33.844 10.919 -12.551 1.00 78.06 90 GLN A N 1
ATOM 709 C CA . GLN A 1 90 ? 33.699 11.234 -11.130 1.00 78.06 90 GLN A CA 1
ATOM 710 C C . GLN A 1 90 ? 32.305 10.901 -10.579 1.00 78.06 90 GLN A C 1
ATOM 712 O O . GLN A 1 90 ? 32.186 9.972 -9.780 1.00 78.06 90 GLN A O 1
ATOM 717 N N . ARG A 1 91 ? 31.252 11.646 -10.960 1.00 83.25 91 ARG A N 1
ATOM 718 C CA . ARG A 1 91 ? 29.941 11.537 -10.298 1.00 83.25 91 ARG A CA 1
ATOM 719 C C . ARG A 1 91 ? 28.750 11.890 -11.191 1.00 83.25 91 ARG A C 1
ATOM 721 O O . ARG A 1 91 ? 28.776 12.889 -11.910 1.00 83.25 91 ARG A O 1
ATOM 728 N N . PHE A 1 92 ? 27.682 11.111 -11.042 1.00 91.00 92 PHE A N 1
ATOM 729 C CA . PHE A 1 92 ? 26.325 11.431 -11.475 1.00 91.00 92 PHE A CA 1
ATOM 730 C C . PHE A 1 92 ? 25.367 11.242 -10.294 1.00 91.00 92 PHE A C 1
ATOM 732 O O . PHE A 1 92 ? 25.322 10.172 -9.691 1.00 91.00 92 PHE A O 1
ATOM 739 N N . SER A 1 93 ? 24.624 12.279 -9.917 1.00 91.44 93 SER A N 1
ATOM 740 C CA . SER A 1 93 ? 23.769 12.232 -8.736 1.00 91.44 93 SER A CA 1
ATOM 741 C C . SER A 1 93 ? 22.515 13.073 -8.912 1.00 91.44 93 SER A C 1
ATOM 743 O O . SER A 1 93 ? 22.603 14.268 -9.200 1.00 91.44 93 SER A O 1
ATOM 745 N N . LEU A 1 94 ? 21.371 12.439 -8.659 1.00 93.69 94 LEU A N 1
ATOM 746 C CA . LEU A 1 94 ? 20.051 13.059 -8.625 1.00 93.69 94 LEU A CA 1
ATOM 747 C C . LEU A 1 94 ? 19.431 12.843 -7.244 1.00 93.69 94 LEU A C 1
ATOM 749 O O . LEU A 1 94 ? 19.374 11.714 -6.753 1.00 93.69 94 LEU A O 1
ATOM 753 N N . VAL A 1 95 ? 18.975 13.931 -6.631 1.00 92.38 95 VAL A N 1
ATOM 754 C CA . VAL A 1 95 ? 18.140 13.916 -5.426 1.00 92.38 95 VAL A CA 1
ATOM 755 C C . VAL A 1 95 ? 16.789 14.512 -5.794 1.00 92.38 95 VAL A C 1
ATOM 757 O O . VAL A 1 95 ? 16.756 15.577 -6.401 1.00 92.38 95 VAL A O 1
ATOM 760 N N . GLY A 1 96 ? 15.680 13.865 -5.459 1.00 91.56 96 GLY A N 1
ATOM 761 C CA . GLY A 1 96 ? 14.359 14.398 -5.790 1.00 91.56 96 GLY A CA 1
ATOM 762 C C . GLY A 1 96 ? 13.240 13.412 -5.511 1.00 91.56 96 GLY A C 1
ATOM 763 O O . GLY A 1 96 ? 13.422 12.464 -4.752 1.00 91.56 96 GLY A O 1
ATOM 764 N N . ASN A 1 97 ? 12.084 13.658 -6.117 1.00 94.06 97 ASN A N 1
ATOM 765 C CA . ASN A 1 97 ? 10.943 12.758 -6.042 1.00 94.06 97 ASN A CA 1
ATOM 766 C C . ASN A 1 97 ? 10.999 11.727 -7.169 1.00 94.06 97 ASN A C 1
ATOM 768 O O . ASN A 1 97 ? 11.097 12.121 -8.327 1.00 94.06 97 ASN A O 1
ATOM 772 N N . PHE A 1 98 ? 10.880 10.444 -6.860 1.00 94.44 98 PHE A N 1
ATOM 773 C CA . PHE A 1 98 ? 10.776 9.372 -7.853 1.00 94.44 98 PHE A CA 1
ATOM 774 C C . PHE A 1 98 ? 9.443 8.620 -7.785 1.00 94.44 98 PHE A C 1
ATOM 776 O O . PHE A 1 98 ? 9.141 7.902 -8.732 1.00 94.44 98 PHE A O 1
ATOM 783 N N . SER A 1 99 ? 8.678 8.753 -6.697 1.00 92.06 99 SER A N 1
ATOM 784 C CA . SER A 1 99 ? 7.535 7.863 -6.441 1.00 92.06 99 SER A CA 1
ATOM 785 C C . SER A 1 99 ? 6.367 8.467 -5.658 1.00 92.06 99 SER A C 1
ATOM 787 O O . SER A 1 99 ? 5.339 7.806 -5.539 1.00 92.06 99 SER A O 1
ATOM 789 N N . ASP A 1 100 ? 6.476 9.684 -5.105 1.00 87.25 100 ASP A N 1
ATOM 790 C CA . ASP A 1 100 ? 5.338 10.313 -4.425 1.00 87.25 100 ASP A CA 1
ATOM 791 C C . ASP A 1 100 ? 4.436 11.040 -5.441 1.00 87.25 100 ASP A C 1
ATOM 793 O O . ASP A 1 100 ? 4.822 12.104 -5.946 1.00 87.25 100 ASP A O 1
ATOM 797 N N . PRO A 1 101 ? 3.209 10.549 -5.699 1.00 87.81 101 PRO A N 1
ATOM 798 C CA . PRO A 1 101 ? 2.338 11.095 -6.738 1.00 87.81 101 PRO A CA 1
ATOM 799 C C . PRO A 1 101 ? 1.764 12.474 -6.400 1.00 87.81 101 PRO A C 1
ATOM 801 O O . PRO A 1 101 ? 1.135 13.110 -7.250 1.00 87.81 101 PRO A O 1
ATOM 804 N N . ASN A 1 102 ? 1.947 12.961 -5.168 1.00 87.69 102 ASN A N 1
ATOM 805 C CA . ASN A 1 102 ? 1.524 14.307 -4.784 1.00 87.69 102 ASN A CA 1
ATOM 806 C C . ASN A 1 102 ? 2.477 15.395 -5.307 1.00 87.69 102 ASN A C 1
ATOM 808 O O . ASN A 1 102 ? 2.133 16.580 -5.276 1.00 87.69 102 ASN A O 1
ATOM 812 N N . TYR A 1 103 ? 3.654 15.009 -5.805 1.00 90.56 103 TYR A N 1
ATOM 813 C CA . TYR A 1 103 ? 4.704 15.907 -6.274 1.00 90.56 103 TYR A CA 1
ATOM 814 C C . TYR A 1 103 ? 5.141 15.552 -7.703 1.00 90.56 103 TYR A C 1
ATOM 816 O O . TYR A 1 103 ? 4.808 14.498 -8.236 1.00 90.56 103 TYR A O 1
ATOM 824 N N . LYS A 1 104 ? 5.882 16.440 -8.377 1.00 92.94 104 LYS A N 1
ATOM 825 C CA . LYS A 1 104 ? 6.428 16.139 -9.711 1.00 92.94 104 LYS A CA 1
ATOM 826 C C . LYS A 1 104 ? 7.523 15.083 -9.603 1.00 92.94 104 LYS A C 1
ATOM 828 O O . LYS A 1 104 ? 8.509 15.297 -8.909 1.00 92.94 104 LYS A O 1
ATOM 833 N N . GLU A 1 105 ? 7.333 13.960 -10.286 1.00 95.44 105 GLU A N 1
ATOM 834 C CA . GLU A 1 105 ? 8.232 12.802 -10.262 1.00 95.44 105 GLU A CA 1
ATOM 835 C C . GLU A 1 105 ? 9.301 12.873 -11.358 1.00 95.44 105 GLU A C 1
ATOM 837 O O . GLU A 1 105 ? 9.021 13.223 -12.506 1.00 95.44 105 GLU A O 1
ATOM 842 N N . ILE A 1 106 ? 10.527 12.487 -11.010 1.00 96.06 106 ILE A N 1
ATOM 843 C CA . ILE A 1 106 ? 11.574 12.112 -11.955 1.00 96.06 106 ILE A CA 1
ATOM 844 C C . ILE A 1 106 ? 11.195 10.750 -12.538 1.00 96.06 106 ILE A C 1
ATOM 846 O O . ILE A 1 106 ? 11.138 9.754 -11.818 1.00 96.06 106 ILE A O 1
ATOM 850 N N . ASP A 1 107 ? 10.988 10.688 -13.852 1.00 94.12 107 ASP A N 1
ATOM 851 C CA . ASP A 1 107 ? 10.693 9.427 -14.528 1.00 94.12 107 ASP A CA 1
ATOM 852 C C . ASP A 1 107 ? 11.943 8.535 -14.572 1.00 94.12 107 ASP A C 1
ATOM 854 O O . ASP A 1 107 ? 12.862 8.722 -15.374 1.00 94.12 107 ASP A O 1
ATOM 858 N N . ALA A 1 108 ? 11.945 7.532 -13.696 1.00 92.12 108 ALA A N 1
ATOM 859 C CA . ALA A 1 108 ? 12.961 6.495 -13.578 1.00 92.12 108 ALA A CA 1
ATOM 860 C C . ALA A 1 108 ? 13.350 5.839 -14.917 1.00 92.12 108 ALA A C 1
ATOM 862 O O . ALA A 1 108 ? 14.512 5.468 -15.097 1.00 92.12 108 ALA A O 1
ATOM 863 N N . SER A 1 109 ? 12.415 5.706 -15.865 1.00 89.38 109 SER A N 1
ATOM 864 C CA . SER A 1 109 ? 12.692 5.063 -17.155 1.00 89.38 109 SER A CA 1
ATOM 865 C C . SER A 1 109 ? 13.702 5.841 -18.003 1.00 89.38 109 SER A C 1
ATOM 867 O O . SER A 1 109 ? 14.510 5.235 -18.706 1.00 89.38 109 SER A O 1
ATOM 869 N N . GLN A 1 110 ? 13.746 7.169 -17.856 1.00 94.25 110 GLN A N 1
ATOM 870 C CA . GLN A 1 110 ? 14.641 8.043 -18.617 1.00 94.25 110 GLN A CA 1
ATOM 871 C C . GLN A 1 110 ? 16.116 7.860 -18.241 1.00 94.25 110 GLN A C 1
ATOM 873 O O . GLN A 1 110 ? 17.000 8.233 -19.009 1.00 94.25 110 GLN A O 1
ATOM 878 N N . ILE A 1 111 ? 16.415 7.259 -17.080 1.00 91.38 111 ILE A N 1
ATOM 879 C CA . ILE A 1 111 ? 17.792 6.943 -16.666 1.00 91.38 111 ILE A CA 1
ATOM 880 C C . ILE A 1 111 ? 18.474 6.019 -17.682 1.00 91.38 111 ILE A C 1
ATOM 882 O O . ILE A 1 111 ? 19.681 6.135 -17.902 1.00 91.38 111 ILE A O 1
ATOM 886 N N . GLY A 1 112 ? 17.710 5.130 -18.327 1.00 86.81 112 GLY A N 1
ATOM 887 C CA . GLY A 1 112 ? 18.243 4.190 -19.309 1.00 86.81 112 GLY A CA 1
ATOM 888 C C . GLY A 1 112 ? 18.749 4.821 -20.602 1.00 86.81 112 GLY A C 1
ATOM 889 O O . GLY A 1 112 ? 19.617 4.239 -21.258 1.00 86.81 112 GLY A O 1
ATOM 890 N N . ASP A 1 113 ? 18.278 6.024 -20.918 1.00 90.25 113 ASP A N 1
ATOM 891 C CA . ASP A 1 113 ? 18.657 6.765 -22.120 1.00 90.25 113 ASP A CA 1
ATOM 892 C C . ASP A 1 113 ? 19.912 7.632 -21.905 1.00 90.25 113 ASP A C 1
ATOM 894 O O . ASP A 1 113 ? 20.467 8.211 -22.846 1.00 90.25 113 ASP A O 1
ATOM 898 N N . LEU A 1 114 ? 20.409 7.708 -20.665 1.00 90.94 114 LEU A N 1
ATOM 899 C CA . LEU A 1 114 ? 21.558 8.533 -20.310 1.00 90.94 114 LEU A CA 1
ATOM 900 C C . LEU A 1 114 ? 22.887 7.784 -20.473 1.00 90.94 114 LEU A C 1
ATOM 902 O O . LEU A 1 114 ? 23.072 6.648 -20.035 1.00 90.94 114 LEU A O 1
ATOM 906 N N . SER A 1 115 ? 23.891 8.481 -21.007 1.00 87.44 115 SER A N 1
ATOM 907 C CA . SER A 1 115 ? 25.265 7.977 -21.156 1.00 87.44 115 SER A CA 1
ATOM 908 C C . SER A 1 115 ? 26.077 8.073 -19.852 1.00 87.44 115 SER A C 1
ATOM 910 O O . SER A 1 115 ? 27.174 8.632 -19.831 1.00 87.44 115 SER A O 1
ATOM 912 N N . ILE A 1 116 ? 25.546 7.544 -18.746 1.00 86.31 116 ILE A N 1
ATOM 913 C CA . ILE A 1 116 ? 26.146 7.658 -17.398 1.00 86.31 116 ILE A CA 1
ATOM 914 C C . ILE A 1 116 ? 27.081 6.502 -17.024 1.00 86.31 116 ILE A C 1
ATOM 916 O O . ILE A 1 116 ? 27.695 6.532 -15.962 1.00 86.31 116 ILE A O 1
ATOM 920 N N . GLY A 1 117 ? 27.256 5.513 -17.908 1.00 77.25 117 GLY A N 1
ATOM 921 C CA . GLY A 1 117 ? 28.121 4.349 -17.672 1.00 77.25 117 GLY A CA 1
ATOM 922 C C . GLY A 1 117 ? 29.603 4.672 -17.450 1.00 77.25 117 GLY A C 1
ATOM 923 O O . GLY A 1 117 ? 30.334 3.842 -16.934 1.00 77.25 117 GLY A O 1
ATOM 924 N N . ASN A 1 118 ? 30.067 5.878 -17.787 1.00 76.12 118 ASN A N 1
ATOM 925 C CA . ASN A 1 118 ? 31.445 6.283 -17.497 1.00 76.12 118 ASN A CA 1
ATOM 926 C C . ASN A 1 118 ? 31.651 6.735 -16.042 1.00 76.12 118 ASN A C 1
ATOM 928 O O . ASN A 1 118 ? 32.798 6.797 -15.603 1.00 76.12 118 ASN A O 1
ATOM 932 N N . ALA A 1 119 ? 30.589 7.074 -15.302 1.00 77.88 119 ALA A N 1
ATOM 933 C CA . ALA A 1 119 ? 30.697 7.612 -13.948 1.00 77.88 119 ALA A CA 1
ATOM 934 C C . ALA A 1 119 ? 31.113 6.533 -12.933 1.00 77.88 119 ALA A C 1
ATOM 936 O O . ALA A 1 119 ? 30.527 5.455 -12.879 1.00 77.88 119 ALA A O 1
ATOM 937 N N . SER A 1 120 ? 32.086 6.845 -12.069 1.00 75.19 120 SER A N 1
ATOM 938 C CA . SER A 1 120 ? 32.513 5.942 -10.986 1.00 75.19 120 SER A CA 1
ATOM 939 C C . SER A 1 120 ? 31.511 5.894 -9.833 1.00 75.19 120 SER A C 1
ATOM 941 O O . SER A 1 120 ? 31.534 4.950 -9.050 1.00 75.19 120 SER A O 1
ATOM 943 N N . VAL A 1 121 ? 30.651 6.907 -9.694 1.00 82.06 121 VAL A N 1
ATOM 944 C CA . VAL A 1 121 ? 29.608 6.960 -8.665 1.00 82.06 121 VAL A CA 1
ATOM 945 C C . VAL A 1 121 ? 28.303 7.438 -9.284 1.00 82.06 121 VAL A C 1
ATOM 947 O O . VAL A 1 121 ? 28.239 8.552 -9.810 1.00 82.06 121 VAL A O 1
ATOM 950 N N . ILE A 1 122 ? 27.268 6.609 -9.172 1.00 88.69 122 ILE A N 1
ATOM 951 C CA . ILE A 1 122 ? 25.894 6.919 -9.569 1.00 88.69 122 ILE A CA 1
ATOM 952 C C . ILE A 1 122 ? 25.041 6.912 -8.306 1.00 88.69 122 ILE A C 1
ATOM 954 O O . ILE A 1 122 ? 25.038 5.937 -7.561 1.00 88.69 122 ILE A O 1
ATOM 958 N N . THR A 1 123 ? 24.344 8.011 -8.032 1.00 91.12 123 THR A N 1
ATOM 959 C CA . THR A 1 123 ? 23.519 8.161 -6.829 1.00 91.12 123 THR A CA 1
ATOM 960 C C . THR A 1 123 ? 22.122 8.634 -7.202 1.00 91.12 123 THR A C 1
ATOM 962 O O . THR A 1 123 ? 21.967 9.733 -7.731 1.00 91.12 123 THR A O 1
ATOM 965 N N . LEU A 1 124 ? 21.114 7.822 -6.903 1.00 94.12 124 LEU A N 1
ATOM 966 C CA . LEU A 1 124 ? 19.702 8.150 -7.076 1.00 94.12 124 LEU A CA 1
ATOM 967 C C . LEU A 1 124 ? 19.057 8.135 -5.689 1.00 94.12 124 LEU A C 1
ATOM 969 O O . LEU A 1 124 ? 19.069 7.105 -5.017 1.00 94.12 124 LEU A O 1
ATOM 973 N N . THR A 1 125 ? 18.567 9.284 -5.232 1.00 92.19 125 THR A N 1
ATOM 974 C CA . THR A 1 125 ? 18.115 9.461 -3.846 1.00 92.19 125 THR A CA 1
ATOM 975 C C . THR A 1 125 ? 16.737 10.110 -3.792 1.00 92.19 125 THR A C 1
ATOM 977 O O . THR A 1 125 ? 16.553 11.206 -4.321 1.00 92.19 125 THR A O 1
ATOM 980 N N . GLY A 1 126 ? 15.804 9.469 -3.088 1.00 91.50 126 GLY A N 1
ATOM 981 C CA . GLY A 1 126 ? 14.550 10.090 -2.660 1.00 91.50 126 GLY A CA 1
ATOM 982 C C . GLY A 1 126 ? 14.778 11.247 -1.690 1.00 91.50 126 GLY A C 1
ATOM 983 O O . GLY A 1 126 ? 15.620 11.160 -0.792 1.00 91.50 126 GLY A O 1
ATOM 984 N N . SER A 1 127 ? 14.042 12.340 -1.849 1.00 87.50 127 SER A N 1
ATOM 985 C CA . SER A 1 127 ? 14.133 13.499 -0.959 1.00 87.50 127 SER A CA 1
ATOM 986 C C . SER A 1 127 ? 13.372 13.281 0.354 1.00 87.50 127 SER A C 1
ATOM 988 O O . SER A 1 127 ? 12.144 13.276 0.376 1.00 87.50 127 SER A O 1
ATOM 990 N N . SER A 1 128 ? 14.081 13.238 1.486 1.00 82.19 128 SER A N 1
ATOM 991 C CA . SER A 1 128 ? 13.463 13.174 2.826 1.00 82.19 128 SER A CA 1
ATOM 992 C C . SER A 1 128 ? 12.640 14.420 3.195 1.00 82.19 128 SER A C 1
ATOM 994 O O . SER A 1 128 ? 11.985 14.443 4.230 1.00 82.19 128 SER A O 1
ATOM 996 N N . LEU A 1 129 ? 12.669 15.478 2.373 1.00 83.06 129 LEU A N 1
ATOM 997 C CA . LEU A 1 129 ? 11.785 16.642 2.520 1.00 83.06 129 LEU A CA 1
ATOM 998 C C . LEU A 1 129 ? 10.366 16.388 1.987 1.00 83.06 129 LEU A C 1
ATOM 1000 O O . LEU A 1 129 ? 9.471 17.182 2.260 1.00 83.06 129 LEU A O 1
ATOM 1004 N N . ILE A 1 130 ? 10.185 15.329 1.195 1.00 82.19 130 ILE A N 1
ATOM 1005 C CA . ILE A 1 130 ? 8.889 14.868 0.688 1.00 82.19 130 ILE A CA 1
ATOM 1006 C C . ILE A 1 130 ? 8.368 13.785 1.626 1.00 82.19 130 ILE A C 1
ATOM 1008 O O . ILE A 1 130 ? 7.352 13.948 2.293 1.00 82.19 130 ILE A O 1
ATOM 1012 N N . SER A 1 131 ? 9.122 12.693 1.686 1.00 83.00 131 SER A N 1
ATOM 1013 C CA . SER A 1 131 ? 8.897 11.537 2.539 1.00 83.00 131 SER A CA 1
ATOM 1014 C C . SER A 1 131 ? 10.167 10.690 2.546 1.00 83.00 131 SER A C 1
ATOM 1016 O O . SER A 1 131 ? 10.981 10.754 1.614 1.00 83.00 131 SER A O 1
ATOM 1018 N N . ASP A 1 132 ? 10.332 9.861 3.575 1.00 78.50 132 ASP A N 1
ATOM 1019 C CA . ASP A 1 132 ? 11.478 8.950 3.679 1.00 78.50 132 ASP A CA 1
ATOM 1020 C C . ASP A 1 132 ? 11.452 7.831 2.619 1.00 78.50 132 ASP A C 1
ATOM 1022 O O . ASP A 1 132 ? 12.454 7.148 2.427 1.00 78.50 132 ASP A O 1
ATOM 1026 N N . HIS A 1 133 ? 10.353 7.699 1.873 1.00 81.62 133 HIS A N 1
ATOM 1027 C CA . HIS A 1 133 ? 10.117 6.690 0.835 1.00 81.62 133 HIS A CA 1
ATOM 1028 C C . HIS A 1 133 ? 9.830 7.308 -0.549 1.00 81.62 133 HIS A C 1
ATOM 1030 O O . HIS A 1 133 ? 9.209 6.678 -1.397 1.00 81.62 133 HIS A O 1
ATOM 1036 N N . SER A 1 134 ? 10.263 8.550 -0.791 1.00 87.25 134 SER A N 1
ATOM 1037 C CA . SER A 1 134 ? 10.086 9.262 -2.073 1.00 87.25 134 SER A CA 1
ATOM 1038 C C . SER A 1 134 ? 11.097 8.874 -3.163 1.00 87.25 134 SER A C 1
ATOM 1040 O O . SER A 1 134 ? 11.128 9.481 -4.236 1.00 87.25 134 SER A O 1
ATOM 1042 N N . GLY A 1 135 ? 11.991 7.920 -2.891 1.00 92.38 135 GLY A N 1
ATOM 1043 C CA . GLY A 1 135 ? 12.971 7.413 -3.850 1.00 92.38 135 GLY A CA 1
ATOM 1044 C C . GLY A 1 135 ? 12.370 6.388 -4.800 1.00 92.38 135 GLY A C 1
ATOM 1045 O O . GLY A 1 135 ? 11.157 6.277 -4.931 1.00 92.38 135 GLY A O 1
ATOM 1046 N N . ILE A 1 136 ? 13.232 5.664 -5.511 1.00 94.81 136 ILE A N 1
ATOM 1047 C CA . ILE A 1 136 ? 12.794 4.675 -6.505 1.00 94.81 136 ILE A CA 1
ATOM 1048 C C . ILE A 1 136 ? 11.919 3.623 -5.818 1.00 94.81 136 ILE A C 1
ATOM 1050 O O . ILE A 1 136 ? 12.336 3.037 -4.819 1.00 94.81 136 ILE A O 1
ATOM 1054 N N . ASP A 1 137 ? 10.725 3.407 -6.359 1.00 93.00 137 ASP A N 1
ATOM 1055 C CA . ASP A 1 137 ? 9.805 2.352 -5.953 1.00 93.00 137 ASP A CA 1
ATOM 1056 C C . ASP A 1 137 ? 9.980 1.096 -6.826 1.00 93.00 137 ASP A C 1
ATOM 1058 O O . ASP A 1 137 ? 10.827 1.050 -7.727 1.00 93.00 137 ASP A O 1
ATOM 1062 N N . GLN A 1 138 ? 9.172 0.064 -6.574 1.00 93.88 138 GLN A N 1
ATOM 1063 C CA . GLN A 1 138 ? 9.226 -1.186 -7.335 1.00 93.88 138 GLN A CA 1
ATOM 1064 C C . GLN A 1 138 ? 9.031 -0.969 -8.849 1.00 93.88 138 GLN A C 1
ATOM 1066 O O . GLN A 1 138 ? 9.829 -1.445 -9.658 1.00 93.88 138 GLN A O 1
ATOM 1071 N N . ALA A 1 139 ? 8.018 -0.193 -9.244 1.00 91.25 139 ALA A N 1
ATOM 1072 C CA . ALA A 1 139 ? 7.719 0.063 -10.653 1.00 91.25 139 ALA A CA 1
ATOM 1073 C C . ALA A 1 139 ? 8.834 0.866 -11.349 1.00 91.25 139 ALA A C 1
ATOM 1075 O O . ALA A 1 139 ? 9.144 0.641 -12.524 1.00 91.25 139 ALA A O 1
ATOM 1076 N N . GLY A 1 140 ? 9.449 1.815 -10.641 1.00 92.94 140 GLY A N 1
ATOM 1077 C CA . GLY A 1 140 ? 10.609 2.563 -11.107 1.00 92.94 140 GLY A CA 1
ATOM 1078 C C . GLY A 1 140 ? 11.835 1.671 -11.289 1.00 92.94 140 GLY A C 1
ATOM 1079 O O . GLY A 1 140 ? 12.517 1.781 -12.312 1.00 92.94 140 GLY A O 1
ATOM 1080 N N . LEU A 1 141 ? 12.088 0.756 -10.345 1.00 95.75 141 LEU A N 1
ATOM 1081 C CA . LEU A 1 141 ? 13.186 -0.205 -10.431 1.00 95.75 141 LEU A CA 1
ATOM 1082 C C . LEU A 1 141 ? 13.042 -1.106 -11.660 1.00 95.75 141 LEU A C 1
ATOM 1084 O O . LEU A 1 141 ? 13.992 -1.218 -12.434 1.00 95.75 141 LEU A O 1
ATOM 1088 N N . GLU A 1 142 ? 11.869 -1.703 -11.870 1.00 93.12 142 GLU A N 1
ATOM 1089 C CA . GLU A 1 142 ? 11.592 -2.598 -13.003 1.00 93.12 142 GLU A CA 1
ATOM 1090 C C . GLU A 1 142 ? 11.897 -1.938 -14.352 1.00 93.12 142 GLU A C 1
ATOM 1092 O O . GLU A 1 142 ? 12.509 -2.547 -15.233 1.00 93.12 142 GLU A O 1
ATOM 1097 N N . LYS A 1 143 ? 11.537 -0.657 -14.499 1.00 89.38 143 LYS A N 1
ATOM 1098 C CA . LYS A 1 143 ? 11.797 0.119 -15.719 1.00 89.38 143 LYS A CA 1
ATOM 1099 C C . LYS A 1 143 ? 13.286 0.392 -15.939 1.00 89.38 143 LYS A C 1
ATOM 1101 O O . LYS A 1 143 ? 13.742 0.357 -17.081 1.00 89.38 143 LYS A O 1
ATOM 1106 N N . MET A 1 144 ? 14.049 0.685 -14.882 1.00 92.44 144 MET A N 1
ATOM 1107 C CA . MET A 1 144 ? 15.461 1.079 -15.008 1.00 92.44 144 MET A CA 1
ATOM 1108 C C . MET A 1 144 ? 16.462 -0.072 -14.849 1.00 92.44 144 MET A C 1
ATOM 1110 O O . MET A 1 144 ? 17.636 0.084 -15.193 1.00 92.44 144 MET A O 1
ATOM 1114 N N . ALA A 1 145 ? 16.033 -1.232 -14.352 1.00 91.94 145 ALA A N 1
ATOM 1115 C CA . ALA A 1 145 ? 16.906 -2.364 -14.058 1.00 91.94 145 ALA A CA 1
ATOM 1116 C C . ALA A 1 145 ? 17.775 -2.816 -15.252 1.00 91.94 145 ALA A C 1
ATOM 1118 O O . ALA A 1 145 ? 18.990 -2.959 -15.061 1.00 91.94 145 ALA A O 1
ATOM 1119 N N . PRO A 1 146 ? 17.257 -2.941 -16.498 1.00 89.44 146 PRO A N 1
ATOM 1120 C CA . PRO A 1 146 ? 18.093 -3.285 -17.652 1.00 89.44 146 PRO A CA 1
ATOM 1121 C C . PRO A 1 146 ? 19.234 -2.287 -17.883 1.00 89.44 146 PRO A C 1
ATOM 1123 O O . PRO A 1 146 ? 20.353 -2.672 -18.237 1.00 89.44 146 PRO A O 1
ATOM 1126 N N . ALA A 1 147 ? 18.972 -0.999 -17.651 1.00 87.19 147 ALA A N 1
ATOM 1127 C CA . ALA A 1 147 ? 19.972 0.047 -17.783 1.00 87.19 147 ALA A CA 1
ATOM 1128 C C . ALA A 1 147 ? 21.021 -0.021 -16.674 1.00 87.19 147 ALA A C 1
ATOM 1130 O O . ALA A 1 147 ? 22.211 0.046 -16.974 1.00 87.19 147 ALA A O 1
ATOM 1131 N N . LEU A 1 148 ? 20.608 -0.207 -15.416 1.00 88.38 148 LEU A N 1
ATOM 1132 C CA . LEU A 1 148 ? 21.533 -0.348 -14.288 1.00 88.38 148 LEU A CA 1
ATOM 1133 C C . LEU A 1 148 ? 22.451 -1.566 -14.452 1.00 88.38 148 LEU A C 1
ATOM 1135 O O . LEU A 1 148 ? 23.656 -1.454 -14.223 1.00 88.38 148 LEU A O 1
ATOM 1139 N N . ILE A 1 149 ? 21.920 -2.697 -14.929 1.00 87.81 149 ILE A N 1
ATOM 1140 C CA . ILE A 1 149 ? 22.711 -3.896 -15.252 1.00 87.81 149 ILE A CA 1
ATOM 1141 C C . ILE A 1 149 ? 23.734 -3.588 -16.352 1.00 87.81 149 ILE A C 1
ATOM 1143 O O . ILE A 1 149 ? 24.919 -3.905 -16.214 1.00 87.81 149 ILE A O 1
ATOM 1147 N N . LYS A 1 150 ? 23.302 -2.934 -17.438 1.00 83.31 150 LYS A N 1
ATOM 1148 C CA . LYS A 1 150 ? 24.195 -2.543 -18.535 1.00 83.31 150 LYS A CA 1
ATOM 1149 C C . LYS A 1 150 ? 25.293 -1.602 -18.045 1.00 83.31 150 LYS A C 1
ATOM 1151 O O . LYS A 1 150 ? 26.464 -1.855 -18.319 1.00 83.31 150 LYS A O 1
ATOM 1156 N N . ILE A 1 151 ? 24.935 -0.561 -17.297 1.00 79.75 151 ILE A N 1
ATOM 1157 C CA . ILE A 1 151 ? 25.870 0.392 -16.695 1.00 79.75 151 ILE A CA 1
ATOM 1158 C C . ILE A 1 151 ? 26.909 -0.362 -15.870 1.00 79.75 151 ILE A C 1
ATOM 1160 O O . ILE A 1 151 ? 28.096 -0.267 -16.177 1.00 79.75 151 ILE A O 1
ATOM 1164 N N . ALA A 1 152 ? 26.466 -1.198 -14.928 1.00 77.69 152 ALA A N 1
ATOM 1165 C CA . ALA A 1 152 ? 27.338 -2.014 -14.093 1.00 77.69 152 ALA A CA 1
ATOM 1166 C C . ALA A 1 152 ? 28.304 -2.884 -14.924 1.00 77.69 152 ALA A C 1
ATOM 1168 O O . ALA A 1 152 ? 29.468 -3.025 -14.565 1.00 77.69 152 ALA A O 1
ATOM 1169 N N . SER A 1 153 ? 27.877 -3.420 -16.070 1.00 73.62 153 SER A N 1
ATOM 1170 C CA . SER A 1 153 ? 28.725 -4.266 -16.926 1.00 73.62 153 SER A CA 1
ATOM 1171 C C . SER A 1 153 ? 29.806 -3.523 -17.734 1.00 73.62 153 SER A C 1
ATOM 1173 O O . SER A 1 153 ? 30.706 -4.170 -18.270 1.00 73.62 153 SER A O 1
ATOM 1175 N N . THR A 1 154 ? 29.731 -2.189 -17.848 1.00 62.91 154 THR A N 1
ATOM 1176 C CA . THR A 1 154 ? 30.513 -1.401 -18.830 1.00 62.91 154 THR A CA 1
ATOM 1177 C C . THR A 1 154 ? 31.645 -0.546 -18.252 1.00 62.91 154 THR A C 1
ATOM 1179 O O . THR A 1 154 ? 32.429 0.011 -19.021 1.00 62.91 154 THR A O 1
ATOM 1182 N N . VAL A 1 155 ? 31.779 -0.443 -16.926 1.00 56.38 155 VAL A N 1
ATOM 1183 C CA . VAL A 1 155 ? 32.686 0.538 -16.299 1.00 56.38 155 VAL A CA 1
ATOM 1184 C C . VAL A 1 155 ? 34.033 -0.077 -15.908 1.00 56.38 155 VAL A C 1
ATOM 1186 O O . VAL A 1 155 ? 34.108 -1.153 -15.316 1.00 56.38 155 VAL A O 1
ATOM 1189 N N . SER A 1 156 ? 35.123 0.639 -16.192 1.00 51.50 156 SER A N 1
ATOM 1190 C CA . SER A 1 156 ? 36.470 0.276 -15.737 1.00 51.50 156 SER A CA 1
ATOM 1191 C C . SER A 1 156 ? 36.623 0.548 -14.230 1.00 51.50 156 SER A C 1
ATOM 1193 O O . SER A 1 156 ? 36.314 1.655 -13.787 1.00 51.50 156 SER A O 1
ATOM 1195 N N . PRO A 1 157 ? 37.143 -0.396 -13.422 1.00 53.22 157 PRO A N 1
ATOM 1196 C CA . PRO A 1 157 ? 37.246 -0.215 -11.980 1.00 53.22 157 PRO A CA 1
ATOM 1197 C C . PRO A 1 157 ? 38.304 0.842 -11.627 1.00 53.22 157 PRO A C 1
ATOM 1199 O O . PRO A 1 157 ? 39.500 0.610 -11.787 1.00 53.22 157 PRO A O 1
ATOM 1202 N N . PHE A 1 158 ? 37.869 2.010 -11.147 1.00 48.25 158 PHE A N 1
ATOM 1203 C CA . PHE A 1 158 ? 38.759 3.063 -10.631 1.00 48.25 158 PHE A CA 1
ATOM 1204 C C . PHE A 1 158 ? 39.135 2.849 -9.148 1.00 48.25 158 PHE A C 1
ATOM 1206 O O . PHE A 1 158 ? 40.176 3.315 -8.691 1.00 48.25 158 PHE A O 1
ATOM 1213 N N . LEU A 1 159 ? 38.318 2.095 -8.403 1.00 55.03 159 LEU A N 1
ATOM 1214 C CA . LEU A 1 159 ? 38.532 1.698 -7.005 1.00 55.03 159 LEU A CA 1
ATOM 1215 C C . LEU A 1 159 ? 38.745 0.174 -6.909 1.00 55.03 159 LEU A C 1
ATOM 1217 O O . LEU A 1 159 ? 38.364 -0.538 -7.842 1.00 55.03 159 LEU A O 1
ATOM 1221 N N . PRO A 1 160 ? 39.285 -0.366 -5.792 1.00 47.66 160 PRO A N 1
ATOM 1222 C CA . PRO A 1 160 ? 39.445 -1.815 -5.599 1.00 47.66 160 PRO A CA 1
ATOM 1223 C C . PRO A 1 160 ? 38.169 -2.639 -5.885 1.00 47.66 160 PRO A C 1
ATOM 1225 O O . PRO A 1 160 ? 38.274 -3.819 -6.226 1.00 47.66 160 PRO A O 1
ATOM 1228 N N . ASN A 1 161 ? 36.995 -1.990 -5.818 1.00 51.03 161 ASN A N 1
ATOM 1229 C CA . ASN A 1 161 ? 35.655 -2.557 -5.990 1.00 51.03 161 ASN A CA 1
ATOM 1230 C C . ASN A 1 161 ? 34.847 -1.947 -7.173 1.00 51.03 161 ASN A C 1
ATOM 1232 O O . ASN A 1 161 ? 33.642 -2.142 -7.199 1.00 51.03 161 ASN A O 1
ATOM 1236 N N . GLY A 1 162 ? 35.484 -1.205 -8.100 1.00 58.56 162 GLY A N 1
ATOM 1237 C CA . GLY A 1 162 ? 34.900 -0.492 -9.269 1.00 58.56 162 GLY A CA 1
ATOM 1238 C C . GLY A 1 162 ? 33.730 0.475 -9.009 1.00 58.56 162 GLY A C 1
ATOM 1239 O O . GLY A 1 162 ? 33.692 1.026 -7.910 1.00 58.56 162 GLY A O 1
ATOM 1240 N N . PRO A 1 163 ? 32.887 0.835 -10.009 1.00 65.44 163 PRO A N 1
ATOM 1241 C CA . PRO A 1 163 ? 31.843 1.851 -9.845 1.00 65.44 163 PRO A CA 1
ATOM 1242 C C . PRO A 1 163 ? 30.839 1.487 -8.750 1.00 65.44 163 PRO A C 1
ATOM 1244 O O . PRO A 1 163 ? 30.515 0.317 -8.530 1.00 65.44 163 PRO A O 1
ATOM 1247 N N . SER A 1 164 ? 30.317 2.515 -8.088 1.00 80.94 164 SER A N 1
ATOM 1248 C CA . SER A 1 164 ? 29.324 2.374 -7.028 1.00 80.94 164 SER A CA 1
ATOM 1249 C C . SER A 1 164 ? 27.978 2.945 -7.459 1.00 80.94 164 SER A C 1
ATOM 1251 O O . SER A 1 164 ? 27.880 4.124 -7.807 1.00 80.94 164 SER A O 1
ATOM 1253 N N . ILE A 1 165 ? 26.944 2.107 -7.419 1.00 88.44 165 ILE A N 1
ATOM 1254 C CA . ILE A 1 165 ? 25.549 2.495 -7.635 1.00 88.44 165 ILE A CA 1
ATOM 1255 C C . ILE A 1 165 ? 24.882 2.577 -6.265 1.00 88.44 165 ILE A C 1
ATOM 1257 O O . ILE A 1 165 ? 24.861 1.596 -5.526 1.00 88.44 165 ILE A O 1
ATOM 1261 N N . PHE A 1 166 ? 24.341 3.746 -5.939 1.00 90.00 166 PHE A N 1
ATOM 1262 C CA . PHE A 1 166 ? 23.610 4.006 -4.705 1.00 90.00 166 PHE A CA 1
ATOM 1263 C C . PHE A 1 166 ? 22.154 4.314 -5.031 1.00 90.00 166 PHE A C 1
ATOM 1265 O O . PHE A 1 166 ? 21.878 5.306 -5.712 1.00 90.00 166 PHE A O 1
ATOM 1272 N N . LEU A 1 167 ? 21.246 3.494 -4.513 1.00 93.19 167 LEU A N 1
ATOM 1273 C CA . LEU A 1 167 ? 19.811 3.748 -4.516 1.00 93.19 167 LEU A CA 1
ATOM 1274 C C . LEU A 1 167 ? 19.410 4.064 -3.074 1.00 93.19 167 LEU A C 1
ATOM 1276 O O . LEU A 1 167 ? 19.523 3.201 -2.208 1.00 93.19 167 LEU A O 1
ATOM 1280 N N . ASN A 1 168 ? 19.016 5.305 -2.789 1.00 90.38 168 ASN A N 1
ATOM 1281 C CA . ASN A 1 168 ? 18.738 5.762 -1.426 1.00 90.38 168 ASN A CA 1
ATOM 1282 C C . ASN A 1 168 ? 17.293 6.225 -1.255 1.00 90.38 168 ASN A C 1
ATOM 1284 O O . ASN A 1 168 ? 16.713 6.798 -2.180 1.00 90.38 168 ASN A O 1
ATOM 1288 N N . ASN A 1 169 ? 16.762 6.052 -0.041 1.00 88.75 169 ASN A N 1
ATOM 1289 C CA . ASN A 1 169 ? 15.378 6.369 0.322 1.00 88.75 169 ASN A CA 1
ATOM 1290 C C . ASN A 1 169 ? 14.364 5.700 -0.616 1.00 88.75 169 ASN A C 1
ATOM 1292 O O . ASN A 1 169 ? 13.383 6.310 -1.028 1.00 88.75 169 ASN A O 1
ATOM 1296 N N . THR A 1 170 ? 14.670 4.466 -1.017 1.00 91.50 170 THR A N 1
ATOM 1297 C CA . THR A 1 170 ? 13.849 3.674 -1.943 1.00 91.50 170 THR A CA 1
ATOM 1298 C C . THR A 1 170 ? 12.632 3.061 -1.250 1.00 91.50 170 THR A C 1
ATOM 1300 O O . THR A 1 170 ? 12.573 3.052 -0.025 1.00 91.50 170 THR A O 1
ATOM 1303 N N . ASN A 1 171 ? 11.676 2.563 -2.036 1.00 90.25 171 ASN A N 1
ATOM 1304 C CA . ASN A 1 171 ? 10.529 1.778 -1.576 1.00 90.25 171 ASN A CA 1
ATOM 1305 C C . ASN A 1 171 ? 10.390 0.521 -2.455 1.00 90.25 171 ASN A C 1
ATOM 1307 O O . ASN A 1 171 ? 9.492 0.409 -3.291 1.00 90.25 171 ASN A O 1
ATOM 1311 N N . ILE A 1 172 ? 11.376 -0.370 -2.347 1.00 93.06 172 ILE A N 1
ATOM 1312 C CA . ILE A 1 172 ? 11.535 -1.564 -3.188 1.00 93.06 172 ILE A CA 1
ATOM 1313 C C . ILE A 1 172 ? 11.269 -2.805 -2.341 1.00 93.06 172 ILE A C 1
ATOM 1315 O O . ILE A 1 172 ? 11.869 -2.965 -1.278 1.00 93.06 172 ILE A O 1
ATOM 1319 N N . THR A 1 173 ? 10.422 -3.704 -2.832 1.00 92.62 173 THR A N 1
ATOM 1320 C CA . THR A 1 173 ? 10.137 -4.989 -2.174 1.00 92.62 173 THR A CA 1
ATOM 1321 C C . THR A 1 173 ? 10.793 -6.170 -2.877 1.00 92.62 173 THR A C 1
ATOM 1323 O O . THR A 1 173 ? 11.019 -7.194 -2.238 1.00 92.62 173 THR A O 1
ATOM 1326 N N . ASP A 1 174 ? 11.169 -6.025 -4.150 1.00 94.50 174 ASP A N 1
ATOM 1327 C CA . ASP A 1 174 ? 11.840 -7.070 -4.915 1.00 94.50 174 ASP A CA 1
ATOM 1328 C C . ASP A 1 174 ? 12.993 -6.520 -5.773 1.00 94.50 174 ASP A C 1
ATOM 1330 O O . ASP A 1 174 ? 12.800 -5.795 -6.752 1.00 94.50 174 ASP A O 1
ATOM 1334 N N . LEU A 1 175 ? 14.218 -6.908 -5.412 1.00 94.62 175 LEU A N 1
ATOM 1335 C CA . LEU A 1 175 ? 15.462 -6.592 -6.116 1.00 94.62 175 LEU A CA 1
ATOM 1336 C C . LEU A 1 175 ? 15.813 -7.601 -7.221 1.00 94.62 175 LEU A C 1
ATOM 1338 O O . LEU A 1 175 ? 16.823 -7.410 -7.905 1.00 94.62 175 LEU A O 1
ATOM 1342 N N . SER A 1 176 ? 14.993 -8.630 -7.454 1.00 92.25 176 SER A N 1
ATOM 1343 C CA . SER A 1 176 ? 15.178 -9.610 -8.527 1.00 92.25 176 SER A CA 1
ATOM 1344 C C . SER A 1 176 ? 15.333 -9.011 -9.937 1.00 92.25 176 SER A C 1
ATOM 1346 O O . SER A 1 176 ? 16.123 -9.566 -10.717 1.00 92.25 176 SER A O 1
ATOM 1348 N N . PRO A 1 177 ? 14.741 -7.840 -10.282 1.00 94.38 177 PRO A N 1
ATOM 1349 C CA . PRO A 1 177 ? 15.017 -7.189 -11.561 1.00 94.38 177 PRO A CA 1
ATOM 1350 C C . PRO A 1 177 ? 16.511 -6.895 -11.789 1.00 94.38 177 PRO A C 1
ATOM 1352 O O . PRO A 1 177 ? 16.949 -6.774 -12.932 1.00 94.38 177 PRO A O 1
ATOM 1355 N N . LEU A 1 178 ? 17.320 -6.816 -10.723 1.00 91.94 178 LEU A N 1
ATOM 1356 C CA . LEU A 1 178 ? 18.761 -6.556 -10.775 1.00 91.94 178 LEU A CA 1
ATOM 1357 C C . LEU A 1 178 ? 19.644 -7.819 -10.801 1.00 91.94 178 LEU A C 1
ATOM 1359 O O . LEU A 1 178 ? 20.867 -7.678 -10.774 1.00 91.94 178 LEU A O 1
ATOM 1363 N N . ASN A 1 179 ? 19.105 -9.039 -10.908 1.00 88.06 179 ASN A N 1
ATOM 1364 C CA . ASN A 1 179 ? 19.896 -10.288 -10.834 1.00 88.06 179 ASN A CA 1
ATOM 1365 C C . ASN A 1 179 ? 21.075 -10.361 -11.832 1.00 88.06 179 ASN A C 1
ATOM 1367 O O . ASN A 1 179 ? 22.091 -11.008 -11.571 1.00 88.06 179 ASN A O 1
ATOM 1371 N N . GLY A 1 180 ? 21.007 -9.635 -12.953 1.00 84.19 180 GLY A N 1
ATOM 1372 C CA . GLY A 1 180 ? 22.099 -9.535 -13.930 1.00 84.19 180 GLY A CA 1
ATOM 1373 C C . GLY A 1 180 ? 23.303 -8.674 -13.509 1.00 84.19 180 GLY A C 1
ATOM 1374 O O . GLY A 1 180 ? 24.343 -8.724 -14.168 1.00 84.19 180 GLY A O 1
ATOM 1375 N N . ILE A 1 181 ? 23.211 -7.893 -12.426 1.00 81.56 181 ILE A N 1
ATOM 1376 C CA . ILE A 1 181 ? 24.194 -6.851 -12.071 1.00 81.56 181 ILE A CA 1
ATOM 1377 C C . ILE A 1 181 ? 25.575 -7.406 -11.655 1.00 81.56 181 ILE A C 1
ATOM 1379 O O . ILE A 1 181 ? 26.548 -6.657 -11.565 1.00 81.56 181 ILE A O 1
ATOM 1383 N N . GLY A 1 182 ? 25.685 -8.719 -11.414 1.00 66.25 182 GLY A N 1
ATOM 1384 C CA . GLY A 1 182 ? 26.895 -9.405 -10.935 1.00 66.25 182 GLY A CA 1
ATOM 1385 C C . GLY A 1 182 ? 27.704 -10.184 -11.982 1.00 66.25 182 GLY A C 1
ATOM 1386 O O . GLY A 1 182 ? 28.735 -10.762 -11.632 1.00 66.25 182 GLY A O 1
ATOM 1387 N N . ALA A 1 183 ? 27.271 -10.229 -13.249 1.00 65.88 183 ALA A N 1
ATOM 1388 C CA . ALA A 1 183 ? 27.774 -11.195 -14.235 1.00 65.88 183 ALA A CA 1
ATOM 1389 C C . ALA A 1 183 ? 29.205 -10.946 -14.768 1.00 65.88 183 ALA A C 1
ATOM 1391 O O . ALA A 1 183 ? 29.834 -11.894 -15.239 1.00 65.88 183 ALA A O 1
ATOM 1392 N N . SER A 1 184 ? 29.747 -9.719 -14.721 1.00 56.31 184 SER A N 1
ATOM 1393 C CA . SER A 1 184 ? 31.037 -9.424 -15.385 1.00 56.31 184 SER A CA 1
ATOM 1394 C C . SER A 1 184 ? 31.925 -8.328 -14.777 1.00 56.31 184 SER A C 1
ATOM 1396 O O . SER A 1 184 ? 33.035 -8.134 -15.274 1.00 56.31 184 SER A O 1
ATOM 1398 N N . ALA A 1 185 ? 31.520 -7.624 -13.715 1.00 60.91 185 ALA A N 1
ATOM 1399 C CA . ALA A 1 185 ? 32.233 -6.426 -13.257 1.00 60.91 185 ALA A CA 1
ATOM 1400 C C . ALA A 1 185 ? 32.488 -6.401 -11.742 1.00 60.91 185 ALA A C 1
ATOM 1402 O O . ALA A 1 185 ? 31.697 -6.911 -10.956 1.00 60.91 185 ALA A O 1
ATOM 1403 N N . LYS A 1 186 ? 33.624 -5.814 -11.340 1.00 70.81 186 LYS A N 1
ATOM 1404 C CA . LYS A 1 186 ? 33.935 -5.486 -9.942 1.00 70.81 186 LYS A CA 1
ATOM 1405 C C . LYS A 1 186 ? 33.200 -4.190 -9.613 1.00 70.81 186 LYS A C 1
ATOM 1407 O O . LYS A 1 186 ? 33.746 -3.154 -9.950 1.00 70.81 186 LYS A O 1
ATOM 1412 N N . ASN A 1 187 ? 32.008 -4.243 -9.025 1.00 75.19 187 ASN A N 1
ATOM 1413 C CA . ASN A 1 187 ? 31.216 -3.050 -8.675 1.00 75.19 187 ASN A CA 1
ATOM 1414 C C . ASN A 1 187 ? 30.724 -3.115 -7.227 1.00 75.19 187 ASN A C 1
ATOM 1416 O O . ASN A 1 187 ? 30.764 -4.178 -6.603 1.00 75.19 187 ASN A O 1
ATOM 1420 N N . ALA A 1 188 ? 30.178 -2.006 -6.726 1.00 83.06 188 ALA A N 1
ATOM 1421 C CA . ALA A 1 188 ? 29.373 -1.986 -5.508 1.00 83.06 188 ALA A CA 1
ATOM 1422 C C . ALA A 1 188 ? 27.941 -1.518 -5.813 1.00 83.06 188 ALA A C 1
ATOM 1424 O O . ALA A 1 188 ? 27.751 -0.468 -6.425 1.00 83.06 188 ALA A O 1
ATOM 1425 N N . LEU A 1 189 ? 26.941 -2.282 -5.376 1.00 88.38 189 LEU A N 1
ATOM 1426 C CA . LEU A 1 189 ? 25.542 -1.857 -5.342 1.00 88.38 189 LEU A CA 1
ATOM 1427 C C . LEU A 1 189 ? 25.152 -1.638 -3.883 1.00 88.38 189 LEU A C 1
ATOM 1429 O O . LEU A 1 189 ? 25.239 -2.563 -3.081 1.00 88.38 189 LEU A O 1
ATOM 1433 N N . THR A 1 190 ? 24.701 -0.435 -3.553 1.00 89.06 190 THR A N 1
ATOM 1434 C CA . THR A 1 190 ? 24.175 -0.098 -2.232 1.00 89.06 190 THR A CA 1
ATOM 1435 C C . THR A 1 190 ? 22.722 0.323 -2.361 1.00 89.06 190 THR A C 1
ATOM 1437 O O . THR A 1 190 ? 22.413 1.278 -3.075 1.00 89.06 190 THR A O 1
ATOM 1440 N N . VAL A 1 191 ? 21.842 -0.381 -1.655 1.00 91.69 191 VAL A N 1
ATOM 1441 C CA . VAL A 1 191 ? 20.414 -0.077 -1.577 1.00 91.69 191 VAL A CA 1
ATOM 1442 C C . VAL A 1 191 ? 20.082 0.294 -0.138 1.00 91.69 191 VAL A C 1
ATOM 1444 O O . VAL A 1 191 ? 20.234 -0.521 0.770 1.00 91.69 191 VAL A O 1
ATOM 1447 N N . ASN A 1 192 ? 19.651 1.539 0.052 1.00 89.81 192 ASN A N 1
ATOM 1448 C CA . ASN A 1 192 ? 19.108 2.054 1.300 1.00 89.81 192 ASN A CA 1
ATOM 1449 C C . ASN A 1 192 ? 17.592 2.219 1.122 1.00 89.81 192 ASN A C 1
ATOM 1451 O O . ASN A 1 192 ? 17.131 3.112 0.398 1.00 89.81 192 ASN A O 1
ATOM 1455 N N . ASN A 1 193 ? 16.837 1.307 1.725 1.00 90.56 193 ASN A N 1
ATOM 1456 C CA . ASN A 1 193 ? 15.409 1.111 1.503 1.00 90.56 193 ASN A CA 1
ATOM 1457 C C . ASN A 1 193 ? 14.586 1.554 2.719 1.00 90.56 193 ASN A C 1
ATOM 1459 O O . ASN A 1 193 ? 14.936 1.247 3.852 1.00 90.56 193 ASN A O 1
ATOM 1463 N N . ASN A 1 194 ? 13.485 2.252 2.486 1.00 87.81 194 ASN A N 1
ATOM 1464 C CA . ASN A 1 194 ? 12.528 2.666 3.505 1.00 87.81 194 ASN A CA 1
ATOM 1465 C C . ASN A 1 194 ? 11.145 2.191 3.048 1.00 87.81 194 ASN A C 1
ATOM 1467 O O . ASN A 1 194 ? 10.385 2.941 2.440 1.00 87.81 194 ASN A O 1
ATOM 1471 N N . SER A 1 195 ? 10.858 0.912 3.279 1.00 85.56 195 SER A N 1
ATOM 1472 C CA . SER A 1 195 ? 9.619 0.281 2.829 1.00 85.56 195 SER A CA 1
ATOM 1473 C C . SER A 1 195 ? 8.443 0.677 3.719 1.00 85.56 195 SER A C 1
ATOM 1475 O O . SER A 1 195 ? 8.589 0.881 4.926 1.00 85.56 195 SER A O 1
ATOM 1477 N N . VAL A 1 196 ? 7.247 0.722 3.140 1.00 84.25 196 VAL A N 1
ATOM 1478 C CA . VAL A 1 196 ? 5.998 0.906 3.888 1.00 84.25 196 VAL A CA 1
ATOM 1479 C C . VAL A 1 196 ? 5.087 -0.278 3.617 1.00 84.25 196 VAL A C 1
ATOM 1481 O O . VAL A 1 196 ? 4.768 -0.558 2.465 1.00 84.25 196 VAL A O 1
ATOM 1484 N N . ASP A 1 197 ? 4.652 -0.949 4.678 1.00 84.75 197 ASP A N 1
ATOM 1485 C CA . ASP A 1 197 ? 3.619 -1.977 4.607 1.00 84.75 197 ASP A CA 1
ATOM 1486 C C . ASP A 1 197 ? 2.339 -1.419 5.251 1.00 84.75 197 ASP A C 1
ATOM 1488 O O . ASP A 1 197 ? 2.354 -1.029 6.420 1.00 84.75 197 ASP A O 1
ATOM 1492 N N . PRO A 1 198 ? 1.225 -1.318 4.505 1.00 81.12 198 PRO A N 1
ATOM 1493 C CA . PRO A 1 198 ? -0.012 -0.732 5.013 1.00 81.12 198 PRO A CA 1
ATOM 1494 C C . PRO A 1 198 ? -0.761 -1.637 6.007 1.00 81.12 198 PRO A C 1
ATOM 1496 O O . PRO A 1 198 ? -1.771 -1.210 6.573 1.00 81.12 198 PRO A O 1
ATOM 1499 N N . THR A 1 199 ? -0.314 -2.877 6.216 1.00 82.88 199 THR A N 1
ATOM 1500 C CA . THR A 1 199 ? -0.963 -3.844 7.107 1.00 82.88 199 THR A CA 1
ATOM 1501 C C . THR A 1 199 ? -0.870 -3.384 8.557 1.00 82.88 199 THR A C 1
ATOM 1503 O O . THR A 1 199 ? 0.212 -3.156 9.092 1.00 82.88 199 THR A O 1
ATOM 1506 N N . THR A 1 200 ? -2.023 -3.245 9.212 1.00 85.38 200 THR A N 1
ATOM 1507 C CA . THR A 1 200 ? -2.081 -2.815 10.612 1.00 85.38 200 THR A CA 1
ATOM 1508 C C . THR A 1 200 ? -1.703 -3.958 11.547 1.00 85.38 200 THR A C 1
ATOM 1510 O O . THR A 1 200 ? -2.324 -5.018 11.520 1.00 85.38 200 THR A O 1
ATOM 1513 N N . LEU A 1 201 ? -0.722 -3.711 12.410 1.00 91.06 201 LEU A N 1
ATOM 1514 C CA . LEU A 1 201 ? -0.363 -4.575 13.525 1.00 91.06 201 LEU A CA 1
ATOM 1515 C C . LEU A 1 201 ? -1.188 -4.241 14.767 1.00 91.06 201 LEU A C 1
ATOM 1517 O O . LEU A 1 201 ? -1.566 -3.090 14.998 1.00 91.06 201 LEU A O 1
ATOM 1521 N N . TYR A 1 202 ? -1.382 -5.237 15.624 1.00 89.69 202 TYR A N 1
ATOM 1522 C CA . TYR A 1 202 ? -1.963 -5.051 16.946 1.00 89.69 202 TYR A CA 1
ATOM 1523 C C . TYR A 1 202 ? -0.975 -5.446 18.026 1.00 89.69 202 TYR A C 1
ATOM 1525 O O . TYR A 1 202 ? -0.221 -6.405 17.893 1.00 89.69 202 TYR A O 1
ATOM 1533 N N . ALA A 1 203 ? -1.007 -4.702 19.119 1.00 91.94 203 ALA A N 1
ATOM 1534 C CA . ALA A 1 203 ? -0.136 -4.892 20.259 1.00 91.94 203 ALA A CA 1
ATOM 1535 C C . ALA A 1 203 ? -0.939 -4.856 21.547 1.00 91.94 203 ALA A C 1
ATOM 1537 O O . ALA A 1 203 ? -1.962 -4.172 21.614 1.00 91.94 203 ALA A O 1
ATOM 1538 N N . VAL A 1 204 ? -0.434 -5.503 22.593 1.00 90.12 204 VAL A N 1
ATOM 1539 C CA . VAL A 1 204 ? -0.918 -5.265 23.952 1.00 90.12 204 VAL A CA 1
ATOM 1540 C C . VAL A 1 204 ? 0.210 -4.668 24.776 1.00 90.12 204 VAL A C 1
ATOM 1542 O O . VAL A 1 204 ? 1.283 -5.257 24.889 1.00 90.12 204 VAL A O 1
ATOM 1545 N N . THR A 1 205 ? -0.036 -3.497 25.357 1.00 87.75 205 THR A N 1
ATOM 1546 C CA . THR A 1 205 ? 0.950 -2.758 26.147 1.00 87.75 205 THR A CA 1
ATOM 1547 C C . THR A 1 205 ? 1.515 -3.624 27.275 1.00 87.75 205 THR A C 1
ATOM 1549 O O . THR A 1 205 ? 0.768 -4.214 28.058 1.00 87.75 205 THR A O 1
ATOM 1552 N N . GLY A 1 206 ? 2.846 -3.688 27.367 1.00 85.75 206 GLY A N 1
ATOM 1553 C CA . GLY A 1 206 ? 3.560 -4.455 28.393 1.00 85.75 206 GLY A CA 1
ATOM 1554 C C . GLY A 1 206 ? 3.559 -5.972 28.178 1.00 85.75 206 GLY A C 1
ATOM 1555 O O . GLY A 1 206 ? 3.782 -6.719 29.134 1.00 85.75 206 GLY A O 1
ATOM 1556 N N . GLN A 1 207 ? 3.270 -6.443 26.961 1.00 91.25 207 GLN A N 1
ATOM 1557 C CA . GLN A 1 207 ? 3.340 -7.858 26.597 1.00 91.25 207 GLN A CA 1
ATOM 1558 C C . GLN A 1 207 ? 4.148 -8.071 25.311 1.00 91.25 207 GLN A C 1
ATOM 1560 O O . GLN A 1 207 ? 4.170 -7.180 24.460 1.00 91.25 207 GLN A O 1
ATOM 1565 N N . PRO A 1 208 ? 4.772 -9.255 25.139 1.00 92.38 208 PRO A N 1
ATOM 1566 C CA . PRO A 1 208 ? 5.459 -9.592 23.901 1.00 92.38 208 PRO A CA 1
ATOM 1567 C C . PRO A 1 208 ? 4.529 -9.510 22.692 1.00 92.38 208 PRO A C 1
ATOM 1569 O O . PRO A 1 208 ? 3.372 -9.931 22.759 1.00 92.38 208 PRO A O 1
ATOM 1572 N N . MET A 1 209 ? 5.070 -9.023 21.580 1.00 93.62 209 MET A N 1
ATOM 1573 C CA . MET A 1 209 ? 4.393 -8.963 20.290 1.00 93.62 209 MET A CA 1
ATOM 1574 C C . MET A 1 209 ? 5.009 -9.963 19.321 1.00 93.62 209 MET A C 1
ATOM 1576 O O . MET A 1 209 ? 6.228 -10.014 19.193 1.00 93.62 209 MET A O 1
ATOM 1580 N N . THR A 1 210 ? 4.169 -10.677 18.573 1.00 94.06 210 THR A N 1
ATOM 1581 C CA . THR A 1 210 ? 4.558 -11.353 17.328 1.00 94.06 210 THR A CA 1
ATOM 1582 C C . THR A 1 210 ? 4.004 -10.583 16.135 1.00 94.06 210 THR A C 1
ATOM 1584 O O . THR A 1 210 ? 2.842 -10.188 16.146 1.00 94.06 210 THR A O 1
ATOM 1587 N N . PHE A 1 211 ? 4.800 -10.379 15.093 1.00 94.38 211 PHE A N 1
ATOM 1588 C CA . PHE A 1 211 ? 4.351 -9.726 13.864 1.00 94.38 211 PHE A CA 1
ATOM 1589 C C . PHE A 1 211 ? 4.928 -10.426 12.633 1.00 94.38 211 PHE A C 1
ATOM 1591 O O . PHE A 1 211 ? 5.910 -11.162 12.734 1.00 94.38 211 PHE A O 1
ATOM 1598 N N . THR A 1 212 ? 4.296 -10.209 11.479 1.00 91.69 212 THR A N 1
ATOM 1599 C CA . THR A 1 212 ? 4.814 -10.664 10.181 1.00 91.69 212 THR A CA 1
ATOM 1600 C C . THR A 1 212 ? 5.470 -9.477 9.491 1.00 91.69 212 THR A C 1
ATOM 1602 O O . THR A 1 212 ? 4.826 -8.446 9.289 1.00 91.69 212 THR A O 1
ATOM 1605 N N . ALA A 1 213 ? 6.754 -9.612 9.182 1.00 91.31 213 ALA A N 1
ATOM 1606 C CA . ALA A 1 213 ? 7.526 -8.617 8.463 1.00 91.31 213 ALA A CA 1
ATOM 1607 C C . ALA A 1 213 ? 7.140 -8.591 6.975 1.00 91.31 213 ALA A C 1
ATOM 1609 O O . ALA A 1 213 ? 6.834 -9.627 6.388 1.00 91.31 213 ALA A O 1
ATOM 1610 N N . GLN A 1 214 ? 7.208 -7.417 6.344 1.00 90.75 214 GLN A N 1
ATOM 1611 C CA . GLN A 1 214 ? 7.129 -7.293 4.892 1.00 90.75 214 GLN A CA 1
ATOM 1612 C C . GLN A 1 214 ? 8.252 -8.113 4.266 1.00 90.75 214 GLN A C 1
ATOM 1614 O O . GLN A 1 214 ? 9.430 -7.849 4.520 1.00 90.75 214 GLN A O 1
ATOM 1619 N N . HIS A 1 215 ? 7.877 -9.066 3.419 1.00 90.19 215 HIS A N 1
ATOM 1620 C CA . HIS A 1 215 ? 8.841 -9.845 2.665 1.00 90.19 215 HIS A CA 1
ATOM 1621 C C . HIS A 1 215 ? 9.633 -8.926 1.730 1.00 90.19 215 HIS A C 1
ATOM 1623 O O . HIS A 1 215 ? 9.025 -8.166 0.965 1.00 90.19 215 HIS A O 1
ATOM 1629 N N . ILE A 1 216 ? 10.967 -9.001 1.791 1.00 91.19 216 ILE A N 1
ATOM 1630 C CA . ILE A 1 216 ? 11.862 -8.286 0.874 1.00 91.19 216 ILE A CA 1
ATOM 1631 C C . ILE A 1 216 ? 12.746 -9.293 0.150 1.00 91.19 216 ILE A C 1
ATOM 1633 O O . ILE A 1 216 ? 13.625 -9.923 0.745 1.00 91.19 216 ILE A O 1
ATOM 1637 N N . THR A 1 217 ? 12.558 -9.384 -1.161 1.00 91.75 217 THR A N 1
ATOM 1638 C CA . THR A 1 217 ? 13.355 -10.242 -2.030 1.00 91.75 217 THR A CA 1
ATOM 1639 C C . THR A 1 217 ? 14.617 -9.503 -2.477 1.00 91.75 217 THR A C 1
ATOM 1641 O O . THR A 1 217 ? 14.584 -8.423 -3.064 1.00 91.75 217 THR A O 1
ATOM 1644 N N . GLY A 1 218 ? 15.767 -10.078 -2.159 1.00 90.44 218 GLY A N 1
ATOM 1645 C CA . GLY A 1 218 ? 17.094 -9.633 -2.555 1.00 90.44 218 GLY A CA 1
ATOM 1646 C C . GLY A 1 218 ? 17.533 -10.178 -3.910 1.00 90.44 218 GLY A C 1
ATOM 1647 O O . GLY A 1 218 ? 16.792 -10.845 -4.634 1.00 90.44 218 GLY A O 1
ATOM 1648 N N . LEU A 1 219 ? 18.797 -9.919 -4.249 1.00 88.94 219 LEU A N 1
ATOM 1649 C CA . LEU A 1 219 ? 19.396 -10.453 -5.470 1.00 88.94 219 LEU A CA 1
ATOM 1650 C C . LEU A 1 219 ? 19.370 -11.990 -5.468 1.00 88.94 219 LEU A C 1
ATOM 1652 O O . LEU A 1 219 ? 19.608 -12.640 -4.453 1.00 88.94 219 LEU A O 1
ATOM 1656 N N . ASN A 1 220 ? 19.112 -12.561 -6.640 1.00 85.25 220 ASN A N 1
ATOM 1657 C CA . ASN A 1 220 ? 18.952 -13.989 -6.910 1.00 85.25 220 ASN A CA 1
ATOM 1658 C C . ASN A 1 220 ? 17.914 -14.678 -6.011 1.00 85.25 220 ASN A C 1
ATOM 1660 O O . ASN A 1 220 ? 18.088 -15.843 -5.659 1.00 85.25 220 ASN A O 1
ATOM 1664 N N . GLY A 1 221 ? 16.851 -13.958 -5.635 1.00 84.44 221 GLY A N 1
ATOM 1665 C CA . GLY A 1 221 ? 15.747 -14.507 -4.845 1.00 84.44 221 GLY A CA 1
ATOM 1666 C C . GLY A 1 221 ? 16.073 -14.682 -3.363 1.00 84.44 221 GLY A C 1
ATOM 1667 O O . GLY A 1 221 ? 15.374 -15.407 -2.661 1.00 84.44 221 GLY A O 1
ATOM 1668 N N . LYS A 1 222 ? 17.152 -14.066 -2.870 1.00 87.94 222 LYS A N 1
ATOM 1669 C CA . LYS A 1 222 ? 17.526 -14.183 -1.464 1.00 87.94 222 LYS A CA 1
ATOM 1670 C C . LYS A 1 222 ? 16.519 -13.478 -0.564 1.00 87.94 222 LYS A C 1
ATOM 1672 O O . LYS A 1 222 ? 16.282 -12.294 -0.737 1.00 87.94 222 LYS A O 1
ATOM 1677 N N . ASP A 1 223 ? 16.021 -14.165 0.450 1.00 89.75 223 ASP A N 1
ATOM 1678 C CA . ASP A 1 223 ? 15.211 -13.548 1.496 1.00 89.75 223 ASP A CA 1
ATOM 1679 C C . ASP A 1 223 ? 16.066 -12.564 2.325 1.00 89.75 223 ASP A C 1
ATOM 1681 O O . ASP A 1 223 ? 17.026 -12.959 2.997 1.00 89.75 223 ASP A O 1
ATOM 1685 N N . LEU A 1 224 ? 15.766 -11.264 2.219 1.00 89.56 224 LEU A N 1
ATOM 1686 C CA . LEU A 1 224 ? 16.397 -10.221 3.030 1.00 89.56 224 LEU A CA 1
ATOM 1687 C C . LEU A 1 224 ? 15.603 -9.924 4.301 1.00 89.56 224 LEU A C 1
ATOM 1689 O O . LEU A 1 224 ? 16.205 -9.449 5.269 1.00 89.56 224 LEU A O 1
ATOM 1693 N N . SER A 1 225 ? 14.296 -10.196 4.330 1.00 88.94 225 SER A N 1
ATOM 1694 C CA . SER A 1 225 ? 13.473 -9.997 5.525 1.00 88.94 225 SER A CA 1
ATOM 1695 C C . SER A 1 225 ? 13.875 -10.942 6.645 1.00 88.94 225 SER A C 1
ATOM 1697 O O . SER A 1 225 ? 13.889 -10.511 7.791 1.00 88.94 225 SER A O 1
ATOM 1699 N N . SER A 1 226 ? 14.367 -12.148 6.339 1.00 88.19 226 SER A N 1
ATOM 1700 C CA . SER A 1 226 ? 14.935 -13.073 7.333 1.00 88.19 226 SER A CA 1
ATOM 1701 C C . SER A 1 226 ? 16.213 -12.565 8.016 1.00 88.19 226 SER A C 1
ATOM 1703 O O . SER A 1 226 ? 16.739 -13.215 8.921 1.00 88.19 226 SER A O 1
ATOM 1705 N N . THR A 1 227 ? 16.789 -11.457 7.540 1.00 87.62 227 THR A N 1
ATOM 1706 C CA . THR A 1 227 ? 18.054 -10.907 8.051 1.00 87.62 227 THR A CA 1
ATOM 1707 C C . THR A 1 227 ? 17.854 -9.737 9.005 1.00 87.62 227 THR A C 1
ATOM 1709 O O . THR A 1 227 ? 18.844 -9.148 9.430 1.00 87.62 227 THR A O 1
ATOM 1712 N N . TYR A 1 228 ? 16.610 -9.371 9.327 1.00 88.62 228 TYR A N 1
ATOM 1713 C CA . TYR A 1 228 ? 16.335 -8.250 10.220 1.00 88.62 228 TYR A CA 1
ATOM 1714 C C . TYR A 1 228 ? 16.800 -8.523 11.640 1.00 88.62 228 TYR A C 1
ATOM 1716 O O . TYR A 1 228 ? 16.613 -9.611 12.187 1.00 88.62 228 TYR A O 1
ATOM 1724 N N . THR A 1 229 ? 17.412 -7.499 12.227 1.00 84.50 229 THR A N 1
ATOM 1725 C CA . THR A 1 229 ? 18.059 -7.603 13.536 1.00 84.50 229 THR A CA 1
ATOM 1726 C C . THR A 1 229 ? 17.564 -6.563 14.525 1.00 84.50 229 THR A C 1
ATOM 1728 O O . THR A 1 229 ? 17.808 -6.726 15.718 1.00 84.50 229 THR A O 1
ATOM 1731 N N . ILE A 1 230 ? 16.886 -5.499 14.087 1.00 86.00 230 ILE A N 1
ATOM 1732 C CA . ILE A 1 230 ? 16.618 -4.363 14.968 1.00 86.00 230 ILE A CA 1
ATOM 1733 C C . ILE A 1 230 ? 15.251 -3.716 14.748 1.00 86.00 230 ILE A C 1
ATOM 1735 O O . ILE A 1 230 ? 14.783 -3.533 13.624 1.00 86.00 230 ILE A O 1
ATOM 1739 N N . THR A 1 231 ? 14.632 -3.314 15.856 1.00 89.75 231 THR A N 1
ATOM 1740 C CA . THR A 1 231 ? 13.492 -2.394 15.911 1.00 89.75 231 THR A CA 1
ATOM 1741 C C . THR A 1 231 ? 13.790 -1.256 16.894 1.00 89.75 231 THR A C 1
ATOM 1743 O O . THR A 1 231 ? 14.312 -1.505 17.982 1.00 89.75 231 THR A O 1
ATOM 1746 N N . PRO A 1 232 ? 13.479 0.008 16.562 1.00 87.25 232 PRO A N 1
ATOM 1747 C CA . PRO A 1 232 ? 13.500 1.104 17.526 1.00 87.25 232 PRO A CA 1
ATOM 1748 C C . PRO A 1 232 ? 12.285 1.106 18.469 1.00 87.25 232 PRO A C 1
ATOM 1750 O O . PRO A 1 232 ? 12.239 1.919 19.388 1.00 87.25 232 PRO A O 1
ATOM 1753 N N . ASN A 1 233 ? 11.299 0.225 18.272 1.00 90.19 233 ASN A N 1
ATOM 1754 C CA . ASN A 1 233 ? 10.067 0.164 19.058 1.00 90.19 233 ASN A CA 1
ATOM 1755 C C . ASN A 1 233 ? 10.254 -0.584 20.384 1.00 90.19 233 ASN A C 1
ATOM 1757 O O . ASN A 1 233 ? 9.403 -1.373 20.767 1.00 90.19 233 ASN A O 1
ATOM 1761 N N . VAL A 1 234 ? 11.350 -0.328 21.092 1.00 87.44 234 VAL A N 1
ATOM 1762 C CA . VAL A 1 234 ? 11.669 -0.877 22.420 1.00 87.44 234 VAL A CA 1
ATOM 1763 C C . VAL A 1 234 ? 12.208 0.247 23.312 1.00 87.44 234 VAL A C 1
ATOM 1765 O O . VAL A 1 234 ? 12.569 1.313 22.794 1.00 87.44 234 VAL A O 1
ATOM 1768 N N . PRO A 1 235 ? 12.250 0.091 24.648 1.00 86.44 235 PRO A N 1
ATOM 1769 C CA . PRO A 1 235 ? 12.880 1.082 25.509 1.00 86.44 235 PRO A CA 1
ATOM 1770 C C . PRO A 1 235 ? 14.320 1.356 25.063 1.00 86.44 235 PRO A C 1
ATOM 1772 O O . PRO A 1 235 ? 15.020 0.456 24.608 1.00 86.44 235 PRO A O 1
ATOM 1775 N N . LEU A 1 236 ? 14.810 2.588 25.235 1.00 84.19 236 LEU A N 1
ATOM 1776 C CA . LEU A 1 236 ? 16.162 2.963 24.790 1.00 84.19 236 LEU A CA 1
ATOM 1777 C C . LEU A 1 236 ? 17.266 2.066 25.389 1.00 84.19 236 LEU A C 1
ATOM 1779 O O . LEU A 1 236 ? 18.304 1.873 24.765 1.00 84.19 236 LEU A O 1
ATOM 1783 N N . SER A 1 237 ? 17.043 1.501 26.579 1.00 84.75 237 SER A N 1
ATOM 1784 C CA . SER A 1 237 ? 17.938 0.526 27.218 1.00 84.75 237 SER A CA 1
ATOM 1785 C C . SER A 1 237 ? 18.029 -0.821 26.491 1.00 84.75 237 SER A C 1
ATOM 1787 O O . SER A 1 237 ? 19.014 -1.529 26.672 1.00 84.75 237 SER A O 1
ATOM 1789 N N . GLU A 1 238 ? 17.025 -1.163 25.688 1.00 84.00 238 GLU A N 1
ATOM 1790 C CA . GLU A 1 238 ? 16.916 -2.398 24.895 1.00 84.00 238 GLU A CA 1
ATOM 1791 C C . GLU A 1 238 ? 17.139 -2.143 23.395 1.00 84.00 238 GLU A C 1
ATOM 1793 O O . GLU A 1 238 ? 17.073 -3.051 22.565 1.00 84.00 238 GLU A O 1
ATOM 1798 N N . TYR A 1 239 ? 17.423 -0.894 23.016 1.00 85.56 239 TYR A N 1
ATOM 1799 C CA . TYR A 1 239 ? 17.743 -0.540 21.642 1.00 85.56 239 TYR A CA 1
ATOM 1800 C C . TYR A 1 239 ? 19.194 -0.913 21.313 1.00 85.56 239 TYR A C 1
ATOM 1802 O O . TYR A 1 239 ? 20.123 -0.115 21.447 1.00 85.56 239 TYR A O 1
ATOM 1810 N N . HIS A 1 240 ? 19.378 -2.162 20.898 1.00 82.12 240 HIS A N 1
ATOM 1811 C CA . HIS A 1 240 ? 20.638 -2.744 20.452 1.00 82.12 240 HIS A CA 1
ATOM 1812 C C . HIS A 1 240 ? 20.376 -3.772 19.344 1.00 82.12 240 HIS A C 1
ATOM 1814 O O . HIS A 1 240 ? 19.235 -4.158 19.093 1.00 82.12 240 HIS A O 1
ATOM 1820 N N . ASP A 1 241 ? 21.436 -4.249 18.696 1.00 77.50 241 ASP A N 1
ATOM 1821 C CA . ASP A 1 241 ? 21.329 -5.293 17.675 1.00 77.50 241 ASP A CA 1
ATOM 1822 C C . ASP A 1 241 ? 20.694 -6.566 18.257 1.00 77.50 241 ASP A C 1
ATOM 1824 O O . ASP A 1 241 ? 20.939 -6.930 19.413 1.00 77.50 241 ASP A O 1
ATOM 1828 N N . ASN A 1 242 ? 19.910 -7.265 17.438 1.00 83.50 242 ASN A N 1
ATOM 1829 C CA . ASN A 1 242 ? 19.175 -8.484 17.788 1.00 83.50 242 ASN A CA 1
ATOM 1830 C C . ASN A 1 242 ? 18.150 -8.297 18.920 1.00 83.50 242 ASN A C 1
ATOM 1832 O O . ASN A 1 242 ? 17.946 -9.198 19.733 1.00 83.50 242 ASN A O 1
ATOM 1836 N N . ASN A 1 243 ? 17.486 -7.139 18.979 1.00 86.75 243 ASN A N 1
ATOM 1837 C CA . ASN A 1 243 ? 16.380 -6.891 19.916 1.00 86.75 243 ASN A CA 1
ATOM 1838 C C . ASN A 1 243 ? 15.015 -7.428 19.426 1.00 86.75 243 ASN A C 1
ATOM 1840 O O . ASN A 1 243 ? 13.975 -7.167 20.027 1.00 86.75 243 ASN A O 1
ATOM 1844 N N . MET A 1 244 ? 15.035 -8.227 18.360 1.00 90.50 244 MET A N 1
ATOM 1845 C CA . MET A 1 244 ? 13.926 -9.025 17.845 1.00 90.50 244 MET A CA 1
ATOM 1846 C C . MET A 1 244 ? 14.423 -10.431 17.506 1.00 90.50 244 MET A C 1
ATOM 1848 O O . MET A 1 244 ? 15.603 -10.621 17.210 1.00 90.50 244 MET A O 1
ATOM 1852 N N . SER A 1 245 ? 13.538 -11.425 17.550 1.00 91.25 245 SER A N 1
ATOM 1853 C CA . SER A 1 245 ? 13.881 -12.820 17.237 1.00 91.25 245 SER A CA 1
ATOM 1854 C C . SER A 1 245 ? 13.074 -13.335 16.052 1.00 91.25 245 SER A C 1
ATOM 1856 O O . SER A 1 245 ? 11.849 -13.242 16.063 1.00 91.25 245 SER A O 1
ATOM 1858 N N . TYR A 1 246 ? 13.762 -13.896 15.056 1.00 90.25 246 TYR A N 1
ATOM 1859 C CA . TYR A 1 246 ? 13.144 -14.511 13.881 1.00 90.25 246 TYR A CA 1
ATOM 1860 C C . TYR A 1 246 ? 12.562 -15.886 14.222 1.00 90.25 246 TYR A C 1
ATOM 1862 O O . TYR A 1 246 ? 13.248 -16.730 14.802 1.00 90.25 246 TYR A O 1
ATOM 1870 N N . LEU A 1 247 ? 11.306 -16.111 13.844 1.00 84.50 247 LEU A N 1
ATOM 1871 C CA . LEU A 1 247 ? 10.561 -17.351 14.074 1.00 84.50 247 LEU A CA 1
ATOM 1872 C C . LEU A 1 247 ? 10.414 -18.209 12.802 1.00 84.50 247 LEU A C 1
ATOM 1874 O O . LEU A 1 247 ? 9.935 -19.339 12.889 1.00 84.50 247 LEU A O 1
ATOM 1878 N N . GLY A 1 248 ? 10.852 -17.706 11.642 1.00 81.50 248 GLY A N 1
ATOM 1879 C CA . GLY A 1 248 ? 10.614 -18.321 10.332 1.00 81.50 248 GLY A CA 1
ATOM 1880 C C . GLY A 1 248 ? 9.385 -17.740 9.627 1.00 81.50 248 GLY A C 1
ATOM 1881 O O . GLY A 1 248 ? 8.519 -17.155 10.271 1.00 81.50 248 GLY A O 1
ATOM 1882 N N . ASN A 1 249 ? 9.305 -17.907 8.301 1.00 81.50 249 ASN A N 1
ATOM 1883 C CA . ASN A 1 249 ? 8.195 -17.415 7.465 1.00 81.50 249 ASN A CA 1
ATOM 1884 C C . ASN A 1 249 ? 7.888 -15.923 7.694 1.00 81.50 249 ASN A C 1
ATOM 1886 O O . ASN A 1 249 ? 6.739 -15.553 7.926 1.00 81.50 249 ASN A O 1
ATOM 1890 N N . ASP A 1 250 ? 8.935 -15.094 7.723 1.00 88.94 250 ASP A N 1
ATOM 1891 C CA . ASP A 1 250 ? 8.860 -13.650 7.995 1.00 88.94 250 ASP A CA 1
ATOM 1892 C C . ASP A 1 250 ? 8.255 -13.260 9.357 1.00 88.94 250 ASP A C 1
ATOM 1894 O O . ASP A 1 250 ? 8.030 -12.082 9.624 1.00 88.94 250 ASP A O 1
ATOM 1898 N N . GLN A 1 251 ? 8.035 -14.213 10.266 1.00 90.81 251 GLN A N 1
ATOM 1899 C CA . GLN A 1 251 ? 7.528 -13.914 11.600 1.00 90.81 251 GLN A CA 1
ATOM 1900 C C . GLN A 1 251 ? 8.649 -13.544 12.564 1.00 90.81 251 GLN A C 1
ATOM 1902 O O . GLN A 1 251 ? 9.699 -14.188 12.618 1.00 90.81 251 GLN A O 1
ATOM 1907 N N . TYR A 1 252 ? 8.386 -12.528 13.377 1.00 93.75 252 TYR A N 1
ATOM 1908 C CA . TYR A 1 252 ? 9.294 -12.020 14.393 1.00 93.75 252 TYR A CA 1
ATOM 1909 C C . TYR A 1 252 ? 8.575 -11.831 15.721 1.00 93.75 252 TYR A C 1
ATOM 1911 O O . TYR A 1 252 ? 7.393 -11.494 15.753 1.00 93.75 252 TYR A O 1
ATOM 1919 N N . VAL A 1 253 ? 9.313 -11.992 16.820 1.00 94.44 253 VAL A N 1
ATOM 1920 C CA . VAL A 1 253 ? 8.863 -11.626 18.167 1.00 94.44 253 VAL A CA 1
ATOM 1921 C C . VAL A 1 253 ? 9.715 -10.501 18.748 1.00 94.44 253 VAL A C 1
ATOM 1923 O O . VAL A 1 253 ? 10.941 -10.492 18.604 1.00 94.44 253 VAL A O 1
ATOM 1926 N N . VAL A 1 254 ? 9.052 -9.571 19.433 1.00 93.69 254 VAL A N 1
ATOM 1927 C CA . VAL A 1 254 ? 9.652 -8.500 20.238 1.00 93.69 254 VAL A CA 1
ATOM 1928 C C . VAL A 1 254 ? 9.125 -8.621 21.660 1.00 93.69 254 VAL A C 1
ATOM 1930 O O . VAL A 1 254 ? 7.916 -8.692 21.873 1.00 93.69 254 VAL A O 1
ATOM 1933 N N . ASN A 1 255 ? 10.030 -8.682 22.637 1.00 89.12 255 ASN A N 1
ATOM 1934 C CA . ASN A 1 255 ? 9.670 -9.031 24.013 1.00 89.12 255 ASN A CA 1
ATOM 1935 C C . ASN A 1 255 ? 9.041 -7.871 24.795 1.00 89.12 255 ASN A C 1
ATOM 1937 O O . ASN A 1 255 ? 8.080 -8.108 25.524 1.00 89.12 255 ASN A O 1
ATOM 1941 N N . ASP A 1 256 ? 9.560 -6.651 24.638 1.00 86.00 256 ASP A N 1
ATOM 1942 C CA . ASP A 1 256 ? 9.058 -5.454 25.327 1.00 86.00 256 ASP A CA 1
ATOM 1943 C C . ASP A 1 256 ? 8.853 -4.291 24.340 1.00 86.00 256 ASP A C 1
ATOM 1945 O O . ASP A 1 256 ? 9.647 -3.347 24.284 1.00 86.00 256 ASP A O 1
ATOM 1949 N N . PRO A 1 257 ? 7.832 -4.375 23.469 1.00 88.44 257 PRO A N 1
ATOM 1950 C CA . PRO A 1 257 ? 7.617 -3.348 22.469 1.00 88.44 257 PRO A CA 1
ATOM 1951 C C . PRO A 1 257 ? 6.998 -2.082 23.112 1.00 88.44 257 PRO A C 1
ATOM 1953 O O . PRO A 1 257 ? 6.112 -2.161 23.967 1.00 88.44 257 PRO A O 1
ATOM 1956 N N . THR A 1 258 ? 7.441 -0.886 22.709 1.00 81.38 258 THR A N 1
ATOM 1957 C CA . THR A 1 258 ? 7.028 0.393 23.323 1.00 81.38 258 THR A CA 1
ATOM 1958 C C . THR A 1 258 ? 5.661 0.888 22.860 1.00 81.38 258 THR A C 1
ATOM 1960 O O . THR A 1 258 ? 5.444 1.182 21.688 1.00 81.38 258 THR A O 1
ATOM 1963 N N . GLY A 1 259 ? 4.759 1.087 23.826 1.00 61.81 259 GLY A N 1
ATOM 1964 C CA . GLY A 1 259 ? 3.320 1.213 23.589 1.00 61.81 259 GLY A CA 1
ATOM 1965 C C . GLY A 1 259 ? 2.730 2.542 23.104 1.00 61.81 259 GLY A C 1
ATOM 1966 O O . GLY A 1 259 ? 1.520 2.716 23.206 1.00 61.81 259 GLY A O 1
ATOM 1967 N N . SER A 1 260 ? 3.529 3.520 22.667 1.00 64.81 260 SER A N 1
ATOM 1968 C CA . SER A 1 260 ? 3.034 4.898 22.459 1.00 64.81 260 SER A CA 1
ATOM 1969 C C . SER A 1 260 ? 3.076 5.416 21.019 1.00 64.81 260 SER A C 1
ATOM 1971 O O . SER A 1 260 ? 2.618 6.529 20.770 1.00 64.81 260 SER A O 1
ATOM 1973 N N . GLY A 1 261 ? 3.653 4.667 20.076 1.00 75.88 261 GLY A N 1
ATOM 1974 C CA . GLY A 1 261 ? 3.729 5.061 18.663 1.00 75.88 261 GLY A CA 1
ATOM 1975 C C . GLY A 1 261 ? 2.528 4.578 17.847 1.00 75.88 261 GLY A C 1
ATOM 1976 O O . GLY A 1 261 ? 1.941 3.552 18.166 1.00 75.88 261 GLY A O 1
ATOM 1977 N N . THR A 1 262 ? 2.188 5.282 16.766 1.00 82.31 262 THR A N 1
ATOM 1978 C CA . THR A 1 262 ? 1.193 4.833 15.766 1.00 82.31 262 THR A CA 1
ATOM 1979 C C . THR A 1 262 ? 1.820 4.049 14.613 1.00 82.31 262 THR A C 1
ATOM 1981 O O . THR A 1 262 ? 1.114 3.530 13.748 1.00 82.31 262 THR A O 1
ATOM 1984 N N . THR A 1 263 ? 3.149 3.945 14.605 1.00 86.69 263 THR A N 1
ATOM 1985 C CA . THR A 1 263 ? 3.931 3.204 13.621 1.00 86.69 263 THR A CA 1
ATOM 1986 C C . THR A 1 263 ? 4.907 2.250 14.302 1.00 86.69 263 THR A C 1
ATOM 1988 O O . THR A 1 263 ? 5.509 2.558 15.336 1.00 86.69 263 THR A O 1
ATOM 1991 N N . PHE A 1 264 ? 5.064 1.076 13.704 1.00 91.94 264 PHE A N 1
ATOM 1992 C CA . PHE A 1 264 ? 6.012 0.052 14.103 1.00 91.94 264 PHE A CA 1
ATOM 1993 C C . PHE A 1 264 ? 7.066 -0.101 13.013 1.00 91.94 264 PHE A C 1
ATOM 1995 O O . PHE A 1 264 ? 6.734 -0.365 11.860 1.00 91.94 264 PHE A O 1
ATOM 2002 N N . THR A 1 265 ? 8.328 0.101 13.373 1.00 91.12 265 THR A N 1
ATOM 2003 C CA . THR A 1 265 ? 9.465 0.086 12.457 1.00 91.12 265 THR A CA 1
ATOM 2004 C C . THR A 1 265 ? 10.380 -1.083 12.789 1.00 91.12 265 THR A C 1
ATOM 2006 O O . THR A 1 265 ? 10.642 -1.384 13.951 1.00 91.12 265 THR A O 1
ATOM 2009 N N . TYR A 1 266 ? 10.904 -1.749 11.772 1.00 91.69 266 TYR A N 1
ATOM 2010 C CA . TYR A 1 266 ? 11.840 -2.862 11.922 1.00 91.69 266 TYR A CA 1
ATOM 2011 C C . TYR A 1 266 ? 12.742 -2.954 10.699 1.00 91.69 266 TYR A C 1
ATOM 2013 O O . TYR A 1 266 ? 12.410 -2.427 9.641 1.00 91.69 266 TYR A O 1
ATOM 2021 N N . GLY A 1 267 ? 13.888 -3.616 10.828 1.00 89.88 267 GLY A N 1
ATOM 2022 C CA . GLY A 1 267 ? 14.721 -3.941 9.678 1.00 89.88 267 GLY A CA 1
ATOM 2023 C C . GLY A 1 267 ? 16.207 -3.996 9.995 1.00 89.88 267 GLY A C 1
ATOM 2024 O O . GLY A 1 267 ? 16.622 -4.491 11.042 1.00 89.88 267 GLY A O 1
ATOM 2025 N N . ASN A 1 268 ? 16.994 -3.470 9.059 1.00 83.31 268 ASN A N 1
ATOM 2026 C CA . ASN A 1 268 ? 18.447 -3.355 9.089 1.00 83.31 268 ASN A CA 1
ATOM 2027 C C . ASN A 1 268 ? 18.828 -1.885 8.867 1.00 83.31 268 ASN A C 1
ATOM 2029 O O . ASN A 1 268 ? 18.659 -1.367 7.766 1.00 83.31 268 ASN A O 1
ATOM 2033 N N . VAL A 1 269 ? 19.335 -1.193 9.890 1.00 69.38 269 VAL A N 1
ATOM 2034 C CA . VAL A 1 269 ? 19.760 0.218 9.781 1.00 69.38 269 VAL A CA 1
ATOM 2035 C C . VAL A 1 269 ? 21.270 0.353 9.635 1.00 69.38 269 VAL A C 1
ATOM 2037 O O . VAL A 1 269 ? 22.030 -0.464 10.141 1.00 69.38 269 VAL A O 1
ATOM 2040 N N . ILE A 1 270 ? 21.719 1.451 9.022 1.00 53.72 270 ILE A N 1
ATOM 2041 C CA . ILE A 1 270 ? 23.098 1.939 9.146 1.00 53.72 270 ILE A CA 1
ATOM 2042 C C . ILE A 1 270 ? 23.112 3.043 10.217 1.00 53.72 270 ILE A C 1
ATOM 2044 O O . ILE A 1 270 ? 22.706 4.173 9.930 1.00 53.72 270 ILE A O 1
ATOM 2048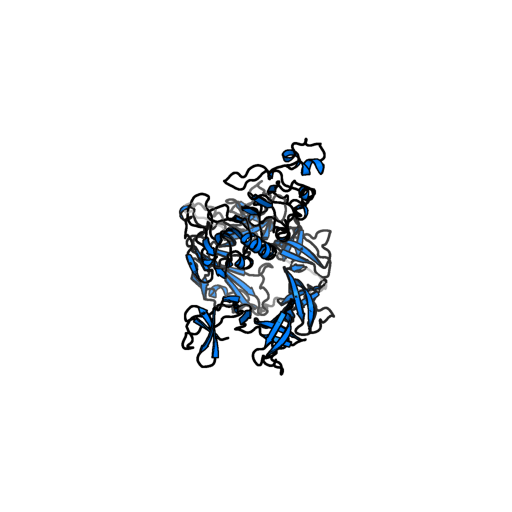 N N . PRO A 1 271 ? 23.593 2.794 11.449 1.00 48.50 271 PRO A N 1
ATOM 2049 C CA . PRO A 1 271 ? 23.969 3.884 12.335 1.00 48.50 271 PRO A CA 1
ATOM 2050 C C . PRO A 1 271 ? 25.183 4.605 11.745 1.00 48.50 271 PRO A C 1
ATOM 2052 O O . PRO A 1 271 ? 26.099 3.976 11.219 1.00 48.50 271 PRO A O 1
ATOM 2055 N N . ALA A 1 272 ? 25.246 5.928 11.900 1.00 41.72 272 ALA A N 1
ATOM 2056 C CA . ALA A 1 272 ? 26.358 6.760 11.424 1.00 41.72 272 ALA A CA 1
ATOM 2057 C C . ALA A 1 272 ? 27.743 6.399 12.024 1.00 41.72 272 ALA A C 1
ATOM 2059 O O . ALA A 1 272 ? 28.739 7.025 11.669 1.00 41.72 272 ALA A O 1
ATOM 2060 N N . TYR A 1 273 ? 27.829 5.404 12.916 1.00 37.44 273 TYR A N 1
ATOM 2061 C CA . TYR A 1 273 ? 29.059 4.954 13.564 1.00 37.44 273 TYR A CA 1
ATOM 2062 C C . TYR A 1 273 ? 29.033 3.427 13.791 1.00 37.44 273 TYR A C 1
ATOM 2064 O O . TYR A 1 273 ? 28.433 2.958 14.749 1.00 37.44 273 TYR A O 1
ATOM 2072 N N . ASN A 1 274 ? 29.688 2.681 12.889 1.00 45.75 274 ASN A N 1
ATOM 2073 C CA . ASN A 1 274 ? 30.224 1.313 13.033 1.00 45.75 274 ASN A CA 1
ATOM 2074 C C . ASN A 1 274 ? 29.537 0.357 14.033 1.00 45.75 274 ASN A C 1
ATOM 2076 O O . ASN A 1 274 ? 30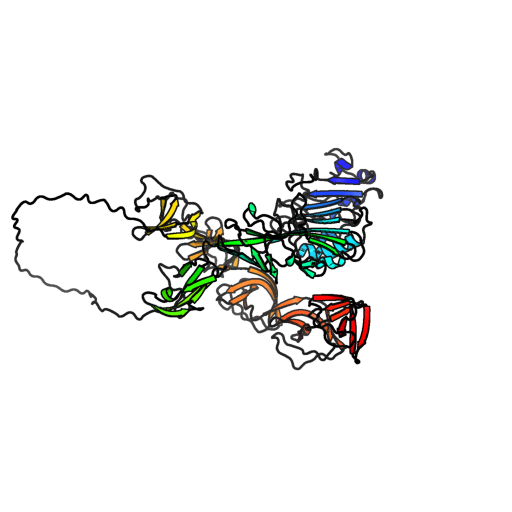.049 0.210 15.138 1.00 45.75 274 ASN A O 1
ATOM 2080 N N . LEU A 1 275 ? 28.524 -0.395 13.586 1.00 39.69 275 LEU A N 1
ATOM 2081 C CA . LEU A 1 275 ? 28.225 -1.782 13.996 1.00 39.69 275 LEU A CA 1
ATOM 2082 C C . LEU A 1 275 ? 27.560 -2.506 12.800 1.00 39.69 275 LEU A C 1
ATOM 2084 O O . LEU A 1 275 ? 26.969 -1.861 11.934 1.00 39.69 275 LEU A O 1
ATOM 2088 N N . GLY A 1 276 ? 27.778 -3.816 12.668 1.00 48.34 276 GLY A N 1
ATOM 2089 C CA . GLY A 1 276 ? 27.565 -4.621 11.455 1.00 48.34 276 GLY A CA 1
ATOM 2090 C C . GLY A 1 276 ? 26.109 -4.923 11.079 1.00 48.34 276 GLY A C 1
ATOM 2091 O O . GLY A 1 276 ? 25.750 -6.090 10.973 1.00 48.34 276 GLY A O 1
ATOM 2092 N N . ASN A 1 277 ? 25.309 -3.888 10.812 1.00 61.53 277 ASN A N 1
ATOM 2093 C CA . ASN A 1 277 ? 23.842 -3.988 10.724 1.00 61.53 277 ASN A CA 1
ATOM 2094 C C . ASN A 1 277 ? 23.277 -3.865 9.303 1.00 61.53 277 ASN A C 1
ATOM 2096 O O . ASN A 1 277 ? 22.066 -3.839 9.112 1.00 61.53 277 ASN A O 1
ATOM 2100 N N . SER A 1 278 ? 24.149 -3.761 8.298 1.00 71.12 278 SER A N 1
ATOM 2101 C CA . SER A 1 278 ? 23.748 -3.854 6.892 1.00 71.12 278 SER A CA 1
ATOM 2102 C C . SER A 1 278 ? 23.982 -5.273 6.401 1.00 71.12 278 SER A C 1
ATOM 2104 O O . SER A 1 278 ? 25.019 -5.882 6.675 1.00 71.12 278 SER A O 1
ATOM 2106 N N . TYR A 1 279 ? 23.013 -5.796 5.662 1.00 85.06 279 TYR A N 1
ATOM 2107 C CA . TYR A 1 279 ? 23.190 -7.045 4.958 1.00 85.06 279 TYR A CA 1
ATOM 2108 C C . TYR A 1 279 ? 24.198 -6.827 3.824 1.00 85.06 279 TYR A C 1
ATOM 2110 O O . TYR A 1 279 ? 24.119 -5.843 3.086 1.00 85.06 279 TYR A O 1
ATOM 2118 N N . SER A 1 280 ? 25.170 -7.727 3.683 1.00 86.62 280 SER A N 1
ATOM 2119 C CA . SER A 1 280 ? 26.108 -7.661 2.568 1.00 86.62 280 SER A CA 1
ATOM 2120 C C . SER A 1 280 ? 26.461 -9.035 2.041 1.00 86.62 280 SER A C 1
ATOM 2122 O O . SER A 1 280 ? 26.606 -9.998 2.794 1.00 86.62 280 SER A O 1
ATOM 2124 N N . GLU A 1 281 ? 26.638 -9.111 0.729 1.00 86.44 281 GLU A N 1
ATOM 2125 C CA . GLU A 1 281 ? 27.134 -10.309 0.074 1.00 86.44 281 GLU A CA 1
ATOM 2126 C C . GLU A 1 281 ? 27.883 -9.975 -1.207 1.00 86.44 281 GLU A C 1
ATOM 2128 O O . GLU A 1 281 ? 27.822 -8.866 -1.740 1.00 86.44 281 GLU A O 1
ATOM 2133 N N . LYS A 1 282 ? 28.594 -10.971 -1.727 1.00 86.06 282 LYS A N 1
ATOM 2134 C CA . LYS A 1 282 ? 29.222 -10.882 -3.035 1.00 86.06 282 LYS A CA 1
ATOM 2135 C C . LYS A 1 282 ? 28.419 -11.703 -4.039 1.00 86.06 282 LYS A C 1
ATOM 2137 O O . LYS A 1 282 ? 28.431 -12.928 -3.973 1.00 86.06 282 LYS A O 1
ATOM 2142 N N . VAL A 1 283 ? 27.785 -11.026 -4.993 1.00 84.50 283 VAL A N 1
ATOM 2143 C CA . VAL A 1 283 ? 27.042 -11.644 -6.097 1.00 84.50 283 VAL A CA 1
ATOM 2144 C C . VAL A 1 283 ? 27.886 -11.566 -7.365 1.00 84.50 283 VAL A C 1
ATOM 2146 O O . VAL A 1 283 ? 27.999 -10.516 -8.001 1.00 84.50 283 VAL A O 1
ATOM 2149 N N . GLY A 1 284 ? 28.535 -12.677 -7.719 1.00 82.81 284 GLY A N 1
ATOM 2150 C CA . GLY A 1 284 ? 29.495 -12.712 -8.823 1.00 82.81 284 GLY A CA 1
ATOM 2151 C C . GLY A 1 284 ? 30.660 -11.740 -8.592 1.00 82.81 284 GLY A C 1
ATOM 2152 O O . GLY A 1 284 ? 31.446 -11.903 -7.654 1.00 82.81 284 GLY A O 1
ATOM 2153 N N . GLY A 1 285 ? 30.795 -10.735 -9.460 1.00 78.69 285 GLY A N 1
ATOM 2154 C CA . GLY A 1 285 ? 31.790 -9.666 -9.319 1.00 78.69 285 GLY A CA 1
ATOM 2155 C C . GLY A 1 285 ? 31.365 -8.494 -8.421 1.00 78.69 285 GLY A C 1
ATOM 2156 O O . GLY A 1 285 ? 32.229 -7.722 -7.998 1.00 78.69 285 GLY A O 1
ATOM 2157 N N . THR A 1 286 ? 30.077 -8.379 -8.095 1.00 81.88 286 THR A N 1
ATOM 2158 C CA . THR A 1 286 ? 29.492 -7.214 -7.417 1.00 81.88 286 THR A CA 1
ATOM 2159 C C . THR A 1 286 ? 29.412 -7.425 -5.906 1.00 81.88 286 THR A C 1
ATOM 2161 O O . THR A 1 286 ? 28.961 -8.469 -5.438 1.00 81.88 286 THR A O 1
ATOM 2164 N N . TYR A 1 287 ? 29.827 -6.421 -5.136 1.00 84.88 287 TYR A N 1
ATOM 2165 C CA . TYR A 1 287 ? 29.541 -6.324 -3.705 1.00 84.88 287 TYR A CA 1
ATOM 2166 C C . TYR A 1 287 ? 28.179 -5.659 -3.515 1.00 84.88 287 TYR A C 1
ATOM 2168 O O . TYR A 1 287 ? 27.999 -4.496 -3.873 1.00 84.88 287 TYR A O 1
ATOM 2176 N N . PHE A 1 288 ? 27.221 -6.404 -2.983 1.00 88.31 288 PHE A N 1
ATOM 2177 C CA . PHE A 1 288 ? 25.886 -5.918 -2.677 1.00 88.31 288 PHE A CA 1
ATOM 2178 C C . PHE A 1 288 ? 25.802 -5.552 -1.196 1.00 88.31 288 PHE A C 1
ATOM 2180 O O . PHE A 1 288 ? 26.187 -6.344 -0.337 1.00 88.31 288 PHE A O 1
ATOM 2187 N N . TYR A 1 289 ? 25.310 -4.349 -0.919 1.00 87.81 289 TYR A N 1
ATOM 2188 C CA . TYR A 1 289 ? 25.038 -3.827 0.412 1.00 87.81 289 TYR A CA 1
ATOM 2189 C C . TYR A 1 289 ? 23.573 -3.414 0.480 1.00 87.81 289 TYR A C 1
ATOM 2191 O O . TYR A 1 289 ? 23.109 -2.622 -0.342 1.00 87.81 289 TYR A O 1
ATOM 2199 N N . TYR A 1 290 ? 22.868 -3.915 1.481 1.00 89.75 290 TYR A N 1
ATOM 2200 C CA . TYR A 1 290 ? 21.483 -3.583 1.748 1.00 89.75 290 TYR A CA 1
ATOM 2201 C C . TYR A 1 290 ? 21.338 -3.097 3.183 1.00 89.75 290 TYR A C 1
ATOM 2203 O O . TYR A 1 290 ? 21.736 -3.772 4.135 1.00 89.75 290 TYR A O 1
ATOM 2211 N N . SER A 1 291 ? 20.724 -1.933 3.337 1.00 87.31 291 SER A N 1
ATOM 2212 C CA . SER A 1 291 ? 20.096 -1.543 4.591 1.00 87.31 291 SER A CA 1
ATOM 2213 C C . SER A 1 291 ? 18.672 -1.143 4.278 1.00 87.31 291 SER A C 1
ATOM 2215 O O . SER A 1 291 ? 18.432 -0.454 3.287 1.00 87.31 291 SER A O 1
ATOM 2217 N N . GLY A 1 292 ? 17.732 -1.546 5.111 1.00 85.62 292 GLY A N 1
ATOM 2218 C CA . GLY A 1 292 ? 16.414 -0.980 4.998 1.00 85.62 292 GLY A CA 1
ATOM 2219 C C . GLY A 1 292 ? 15.556 -1.216 6.209 1.00 85.62 292 GLY A C 1
ATOM 2220 O O . GLY A 1 292 ? 15.673 -2.244 6.877 1.00 85.62 292 GLY A O 1
ATOM 2221 N N . THR A 1 293 ? 14.699 -0.242 6.468 1.00 88.44 293 THR A N 1
ATOM 2222 C CA . THR A 1 293 ? 13.638 -0.343 7.459 1.00 88.44 293 THR A CA 1
ATOM 2223 C C . THR A 1 293 ? 12.297 -0.432 6.766 1.00 88.44 293 THR A C 1
ATOM 2225 O O . THR A 1 293 ? 12.085 0.217 5.745 1.00 88.44 293 THR A O 1
ATOM 2228 N N . THR A 1 294 ? 11.392 -1.190 7.361 1.00 90.50 294 THR A N 1
ATOM 2229 C CA . THR A 1 294 ? 9.982 -1.215 7.007 1.00 90.50 294 THR A CA 1
ATOM 2230 C C . THR A 1 294 ? 9.179 -0.586 8.132 1.00 90.50 294 THR A C 1
ATOM 2232 O O . THR A 1 294 ? 9.487 -0.804 9.305 1.00 90.50 294 THR A O 1
ATOM 2235 N N . THR A 1 295 ? 8.144 0.172 7.779 1.00 89.44 295 THR A N 1
ATOM 2236 C CA . THR A 1 295 ? 7.169 0.710 8.730 1.00 89.44 295 THR A CA 1
ATOM 2237 C C . THR A 1 295 ? 5.770 0.155 8.462 1.00 89.44 295 THR A C 1
ATOM 2239 O O . THR A 1 295 ? 5.320 0.161 7.318 1.00 89.44 295 THR A O 1
ATOM 2242 N N . GLN A 1 296 ? 5.081 -0.271 9.526 1.00 90.62 296 GLN A N 1
ATOM 2243 C CA . GLN A 1 296 ? 3.672 -0.685 9.544 1.00 90.62 296 GLN A CA 1
ATOM 2244 C C . GLN A 1 296 ? 2.849 0.195 10.499 1.00 90.62 296 GLN A C 1
ATOM 2246 O O . GLN A 1 296 ? 3.371 0.625 11.534 1.00 90.62 296 GLN A O 1
ATOM 2251 N N . PRO A 1 297 ? 1.563 0.467 10.217 1.00 87.19 297 PRO A N 1
ATOM 2252 C CA . PRO A 1 297 ? 0.640 0.995 11.218 1.00 87.19 297 PRO A CA 1
ATOM 2253 C C . PRO A 1 297 ? 0.513 0.030 12.402 1.00 87.19 297 PRO A C 1
ATOM 2255 O O . PRO A 1 297 ? 0.478 -1.182 12.211 1.00 87.19 297 PRO A O 1
ATOM 2258 N N . ILE A 1 298 ? 0.408 0.548 13.624 1.00 89.31 298 ILE A N 1
ATOM 2259 C CA . ILE A 1 298 ? 0.226 -0.274 14.830 1.00 89.31 298 ILE A CA 1
ATOM 2260 C C . ILE A 1 298 ? -0.848 0.316 15.738 1.00 89.31 298 ILE A C 1
ATOM 2262 O O . ILE A 1 298 ? -0.900 1.527 15.964 1.00 89.31 298 ILE A O 1
ATOM 2266 N N . VAL A 1 299 ? -1.701 -0.554 16.275 1.00 85.69 299 VAL A N 1
ATOM 2267 C CA . VAL A 1 299 ? -2.733 -0.214 17.255 1.00 85.69 299 VAL A CA 1
ATOM 2268 C C . VAL A 1 299 ? -2.393 -0.861 18.591 1.00 85.69 299 VAL A C 1
ATOM 2270 O O . VAL A 1 299 ? -2.313 -2.085 18.717 1.00 85.69 299 VAL A O 1
ATOM 2273 N N . TRP A 1 300 ? -2.228 -0.017 19.605 1.00 85.06 300 TRP A N 1
ATOM 2274 C CA . TRP A 1 300 ? -1.950 -0.438 20.972 1.00 85.06 300 TRP A CA 1
ATOM 2275 C C . TRP A 1 300 ? -3.231 -0.655 21.758 1.00 85.06 300 TRP A C 1
ATOM 2277 O O . TRP A 1 300 ? -4.091 0.221 21.830 1.00 85.06 300 TRP A O 1
ATOM 2287 N N . GLN A 1 301 ? -3.329 -1.818 22.388 1.00 87.50 301 GLN A N 1
ATOM 2288 C CA . GLN A 1 301 ? -4.392 -2.152 23.320 1.00 87.50 301 GLN A CA 1
ATOM 2289 C C . GLN A 1 301 ? -3.854 -2.108 24.751 1.00 87.50 301 GLN A C 1
ATOM 2291 O O . GLN A 1 301 ? -2.754 -2.584 25.031 1.00 87.50 301 GLN A O 1
ATOM 2296 N N . ASN A 1 302 ? -4.654 -1.598 25.687 1.00 87.31 302 ASN A N 1
ATOM 2297 C CA . ASN A 1 302 ? -4.319 -1.651 27.116 1.00 87.31 302 ASN A CA 1
ATOM 2298 C C . ASN A 1 302 ? -4.377 -3.089 27.672 1.00 87.31 302 ASN A C 1
ATOM 2300 O O . ASN A 1 302 ? -3.701 -3.412 28.645 1.00 87.31 302 ASN A O 1
ATOM 2304 N N . SER A 1 303 ? -5.176 -3.947 27.038 1.00 87.06 303 SER A N 1
ATOM 2305 C CA . SER A 1 303 ? -5.416 -5.357 27.360 1.00 87.06 303 SER A CA 1
ATOM 2306 C C . SER A 1 303 ? -5.861 -6.088 26.091 1.00 87.06 303 SER A C 1
ATOM 2308 O O . SER A 1 303 ? -6.427 -5.439 25.214 1.00 87.06 303 SER A O 1
ATOM 2310 N N . PRO A 1 304 ? -5.664 -7.413 25.955 1.00 89.69 304 PRO A N 1
ATOM 2311 C CA . PRO A 1 304 ? -6.274 -8.128 24.839 1.00 89.69 304 PRO A CA 1
ATOM 2312 C C . PRO A 1 304 ? -7.796 -8.164 25.025 1.00 89.69 304 PRO A C 1
ATOM 2314 O O . PRO A 1 304 ? -8.275 -8.182 26.162 1.00 89.69 304 PRO A O 1
ATOM 2317 N N . THR A 1 305 ? -8.560 -8.184 23.934 1.00 90.56 305 THR A N 1
ATOM 2318 C CA . THR A 1 305 ? -10.019 -8.015 24.004 1.00 90.56 305 THR A CA 1
ATOM 2319 C C . THR A 1 305 ? -10.786 -9.002 23.133 1.00 90.56 305 THR A C 1
ATOM 2321 O O . THR A 1 305 ? -10.323 -9.417 22.068 1.00 90.56 305 THR A O 1
ATOM 2324 N N . VAL A 1 306 ? -11.998 -9.343 23.581 1.00 91.56 306 VAL A N 1
ATOM 2325 C CA . VAL A 1 306 ? -13.035 -9.955 22.744 1.00 91.56 306 VAL A CA 1
ATOM 2326 C C . VAL A 1 306 ? -14.220 -8.997 22.662 1.00 91.56 306 VAL A C 1
ATOM 2328 O O . VAL A 1 306 ? -14.884 -8.733 23.664 1.00 91.56 306 VAL A O 1
ATOM 2331 N N . LYS A 1 307 ? -14.514 -8.492 21.464 1.00 90.44 307 LYS A N 1
ATOM 2332 C CA . LYS A 1 307 ? -15.714 -7.702 21.184 1.00 90.44 307 LYS A CA 1
ATOM 2333 C C . LYS A 1 307 ? -16.880 -8.620 20.824 1.00 90.44 307 LYS A C 1
ATOM 2335 O O . LYS A 1 307 ? -16.778 -9.439 19.916 1.00 90.44 307 LYS A O 1
ATOM 2340 N N . ILE A 1 308 ? -18.005 -8.462 21.501 1.00 90.25 308 ILE A N 1
ATOM 2341 C CA . ILE A 1 308 ? -19.249 -9.181 21.246 1.00 90.25 308 ILE A CA 1
ATOM 2342 C C . ILE A 1 308 ? -20.188 -8.272 20.457 1.00 90.25 308 ILE A C 1
ATOM 2344 O O . ILE A 1 308 ? -20.475 -7.153 20.882 1.00 90.25 308 ILE A O 1
ATOM 2348 N N . LEU A 1 309 ? -20.683 -8.758 19.322 1.00 83.94 309 LEU A N 1
ATOM 2349 C CA . LEU A 1 309 ? -21.712 -8.108 18.513 1.00 83.94 309 LEU A CA 1
ATOM 2350 C C . LEU A 1 309 ? -23.043 -8.833 18.716 1.00 83.94 309 LEU A C 1
ATOM 2352 O O . LEU A 1 309 ? -23.117 -10.040 18.497 1.00 83.94 309 LEU A O 1
ATOM 2356 N N . TYR A 1 310 ? -24.094 -8.114 19.106 1.00 87.06 310 TYR A N 1
ATOM 2357 C CA . TYR A 1 310 ? -25.413 -8.703 19.338 1.00 87.06 310 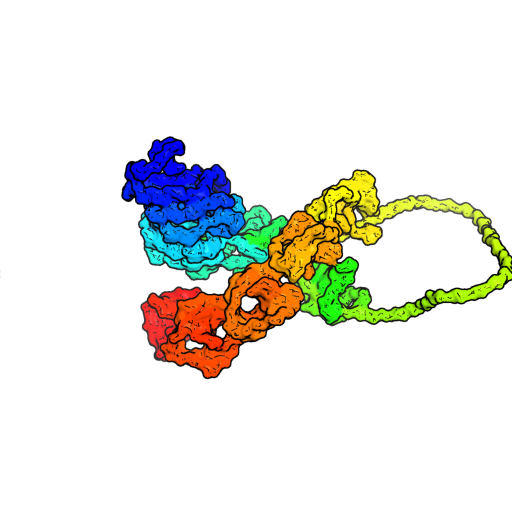TYR A CA 1
ATOM 2358 C C . TYR A 1 310 ? -26.290 -8.538 18.095 1.00 87.06 310 TYR A C 1
ATOM 2360 O O . TYR A 1 310 ? -26.470 -7.420 17.605 1.00 87.06 310 TYR A O 1
ATOM 2368 N N . VAL A 1 311 ? -26.840 -9.643 17.591 1.00 80.38 311 VAL A N 1
ATOM 2369 C CA . VAL A 1 311 ? -27.716 -9.661 16.410 1.00 80.38 311 VAL A CA 1
ATOM 2370 C C . VAL A 1 311 ? -28.964 -10.508 16.641 1.00 80.38 311 VAL A C 1
ATOM 2372 O O . VAL A 1 311 ? -28.985 -11.394 17.498 1.00 80.38 311 VAL A O 1
ATOM 2375 N N . ASP A 1 312 ? -30.018 -10.230 15.883 1.00 79.56 312 ASP A N 1
ATOM 2376 C CA . ASP A 1 312 ? -31.238 -11.026 15.865 1.00 79.56 312 ASP A CA 1
ATOM 2377 C C . ASP A 1 312 ? -31.071 -12.315 15.034 1.00 79.56 312 ASP A C 1
ATOM 2379 O O . ASP A 1 312 ? -30.017 -12.591 14.457 1.00 79.56 312 ASP A O 1
ATOM 2383 N N . SER A 1 313 ? -32.133 -13.119 14.941 1.00 80.31 313 SER A N 1
ATOM 2384 C CA . SER A 1 313 ? -32.123 -14.390 14.199 1.00 80.31 313 SER A CA 1
ATOM 2385 C C . SER A 1 313 ? -31.966 -14.234 12.676 1.00 80.31 313 SER A C 1
ATOM 2387 O O . SER A 1 313 ? -31.785 -15.235 11.989 1.00 80.31 313 SER A O 1
ATOM 2389 N N . ASN A 1 314 ? -32.027 -13.006 12.153 1.00 71.06 314 ASN A N 1
ATOM 2390 C CA . ASN A 1 314 ? -31.796 -12.653 10.752 1.00 71.06 314 ASN A CA 1
ATOM 2391 C C . ASN A 1 314 ? -30.434 -11.958 10.550 1.00 71.06 314 ASN A C 1
ATOM 2393 O O . ASN A 1 314 ? -30.197 -11.376 9.489 1.00 71.06 314 ASN A O 1
ATOM 2397 N N . ASN A 1 315 ? -29.549 -12.001 11.554 1.00 69.38 315 ASN A N 1
ATOM 2398 C CA . ASN A 1 315 ? -28.257 -11.312 11.598 1.00 69.38 315 ASN A CA 1
ATOM 2399 C C . ASN A 1 315 ? -28.345 -9.777 11.531 1.00 69.38 315 ASN A C 1
ATOM 2401 O O . ASN A 1 315 ? -27.365 -9.122 11.176 1.00 69.38 315 ASN A O 1
ATOM 2405 N N . GLN A 1 316 ? -29.487 -9.186 11.887 1.00 72.75 316 GLN A N 1
ATOM 2406 C CA . GLN A 1 316 ? -29.614 -7.735 12.007 1.00 72.75 316 GLN A CA 1
ATOM 2407 C C . GLN A 1 316 ? -29.133 -7.262 13.385 1.00 72.75 316 GLN A C 1
ATOM 2409 O O . GLN A 1 316 ? -29.393 -7.945 14.378 1.00 72.75 316 GLN A O 1
ATOM 2414 N N . PRO A 1 317 ? -28.453 -6.106 13.491 1.00 74.50 317 PRO A N 1
ATOM 2415 C CA . PRO A 1 317 ? -27.994 -5.572 14.770 1.00 74.50 317 PRO A CA 1
ATOM 2416 C C . PRO A 1 317 ? -29.131 -5.409 15.782 1.00 74.50 317 PRO A C 1
ATOM 2418 O O . PRO A 1 317 ? -30.124 -4.735 15.512 1.00 74.50 317 PRO A O 1
ATOM 2421 N N . ILE A 1 318 ? -28.960 -5.961 16.984 1.00 74.94 318 ILE A N 1
ATOM 2422 C CA . ILE A 1 318 ? -29.823 -5.601 18.111 1.00 74.94 318 ILE A CA 1
ATOM 2423 C C . ILE A 1 318 ? -29.375 -4.231 18.592 1.00 74.94 318 ILE A C 1
ATOM 2425 O O . ILE A 1 318 ? -28.198 -4.030 18.884 1.00 74.94 318 ILE A O 1
ATOM 2429 N N . LEU A 1 319 ? -30.304 -3.283 18.659 1.00 74.31 319 LEU A N 1
ATOM 2430 C CA . LEU A 1 319 ? -29.988 -1.901 18.991 1.00 74.31 319 LEU A CA 1
ATOM 2431 C C . LEU A 1 319 ? -30.227 -1.609 20.474 1.00 74.31 319 LEU A C 1
ATOM 2433 O O . LEU A 1 319 ? -31.219 -2.041 21.060 1.00 74.31 319 LEU A O 1
ATOM 2437 N N . SER A 1 320 ? -29.346 -0.803 21.056 1.00 67.31 320 SER A N 1
ATOM 2438 C CA . SER A 1 320 ? -29.531 -0.153 22.352 1.00 67.31 320 SER A CA 1
ATOM 2439 C C . SER A 1 320 ? -29.341 1.347 22.157 1.00 67.31 320 SER A C 1
ATOM 2441 O O . SER A 1 320 ? -28.298 1.789 21.679 1.00 67.31 320 SER A O 1
ATOM 2443 N N . ASN A 1 321 ? -30.377 2.136 22.458 1.00 65.50 321 ASN A N 1
ATOM 2444 C CA . ASN A 1 321 ? -30.410 3.586 22.217 1.00 65.50 321 ASN A CA 1
ATOM 2445 C C . ASN A 1 321 ? -30.069 3.997 20.767 1.00 65.50 321 ASN A C 1
ATOM 2447 O O . ASN A 1 321 ? -29.440 5.026 20.544 1.00 65.50 321 ASN A O 1
ATOM 2451 N N . GLY A 1 322 ? -30.485 3.196 19.780 1.00 61.47 322 GLY A N 1
ATOM 2452 C CA . GLY A 1 322 ? -30.291 3.494 18.354 1.00 61.47 322 GLY A CA 1
ATOM 2453 C C . GLY A 1 322 ? -28.942 3.066 17.765 1.00 61.47 322 GLY A C 1
ATOM 2454 O O . GLY A 1 322 ? -28.789 3.133 16.552 1.00 61.47 322 GLY A O 1
ATOM 2455 N N . SER A 1 323 ? -28.011 2.561 18.578 1.00 55.12 323 SER A N 1
ATOM 2456 C CA . SER A 1 323 ? -26.725 2.013 18.123 1.00 55.12 323 SER A CA 1
ATOM 2457 C C . SER A 1 323 ? -26.682 0.499 18.298 1.00 55.12 323 SER A C 1
ATOM 2459 O O . SER A 1 323 ? -27.346 -0.035 19.187 1.00 55.12 323 SER A O 1
ATOM 2461 N N . GLN A 1 324 ? -25.884 -0.201 17.485 1.00 78.81 324 GLN A N 1
ATOM 2462 C CA . GLN A 1 324 ? -25.661 -1.637 17.664 1.00 78.81 324 GLN A CA 1
ATOM 2463 C C . GLN A 1 324 ? -25.161 -1.918 19.081 1.00 78.81 324 GLN A C 1
ATOM 2465 O O . GLN A 1 324 ? -24.170 -1.345 19.535 1.00 78.81 324 GLN A O 1
ATOM 2470 N N . LEU A 1 325 ? -25.853 -2.819 19.772 1.00 80.00 325 LEU A N 1
ATOM 2471 C CA . LEU A 1 325 ? -25.436 -3.313 21.065 1.00 80.00 325 LEU A CA 1
ATOM 2472 C C . LEU A 1 325 ? -24.161 -4.133 20.876 1.00 80.00 325 LEU A C 1
ATOM 2474 O O . LEU A 1 325 ? -24.122 -5.102 20.111 1.00 80.00 325 LEU A O 1
ATOM 2478 N N . THR A 1 326 ? -23.118 -3.726 21.587 1.00 85.00 326 THR A N 1
ATOM 2479 C CA . THR A 1 326 ? -21.841 -4.429 21.639 1.00 85.00 326 THR A CA 1
ATOM 2480 C C . THR A 1 326 ? -21.324 -4.439 23.064 1.00 85.00 326 THR A C 1
ATOM 2482 O O . THR A 1 326 ? -21.486 -3.446 23.772 1.00 85.00 326 THR A O 1
ATOM 2485 N N . GLU A 1 327 ? -20.642 -5.508 23.447 1.00 87.25 327 GLU A N 1
ATOM 2486 C CA . GLU A 1 327 ? -19.896 -5.589 24.705 1.00 87.25 327 GLU A CA 1
ATOM 2487 C C . GLU A 1 327 ? -18.426 -5.857 24.394 1.00 87.25 327 GLU A C 1
ATOM 2489 O O . GLU A 1 327 ? -18.113 -6.508 23.400 1.00 87.25 327 GLU A O 1
ATOM 2494 N N . THR A 1 328 ? -17.521 -5.376 25.237 1.00 88.31 328 THR A N 1
ATOM 2495 C CA . THR A 1 328 ? -16.096 -5.711 25.144 1.00 88.31 328 THR A CA 1
ATOM 2496 C C . THR A 1 328 ? -15.698 -6.424 26.420 1.00 88.31 328 THR A C 1
ATOM 2498 O O . THR A 1 328 ? -15.963 -5.936 27.518 1.00 88.31 328 THR A O 1
ATOM 2501 N N . VAL A 1 329 ? -15.085 -7.592 26.267 1.00 90.25 329 VAL A N 1
ATOM 2502 C CA . VAL A 1 329 ? -14.546 -8.376 27.374 1.00 90.25 329 VAL A CA 1
ATOM 2503 C C . VAL A 1 329 ? -13.034 -8.225 27.361 1.00 90.25 329 VAL A C 1
ATOM 2505 O O . VAL A 1 329 ? -12.370 -8.661 26.418 1.00 90.25 329 VAL A O 1
ATOM 2508 N N . ASP A 1 330 ? -12.512 -7.577 28.397 1.00 90.12 330 ASP A N 1
ATOM 2509 C CA . ASP A 1 330 ? -11.086 -7.318 28.549 1.00 90.12 330 ASP A CA 1
ATOM 2510 C C . ASP A 1 330 ? -10.391 -8.488 29.257 1.00 90.12 330 ASP A C 1
ATOM 2512 O O . ASP A 1 330 ? -10.849 -9.005 30.283 1.00 90.12 330 ASP A O 1
ATOM 2516 N N . GLY A 1 331 ? -9.256 -8.905 28.705 1.00 87.00 331 GLY A N 1
ATOM 2517 C CA . GLY A 1 331 ? -8.374 -9.900 29.295 1.00 87.00 331 GLY A CA 1
ATOM 2518 C C . GLY A 1 331 ? -7.287 -9.294 30.170 1.00 87.00 331 GLY A C 1
ATOM 2519 O O . GLY A 1 331 ? -7.077 -8.087 30.215 1.00 87.00 331 GLY A O 1
ATOM 2520 N N . THR A 1 332 ? -6.537 -10.157 30.856 1.00 87.12 332 THR A N 1
ATOM 2521 C CA . THR A 1 332 ? -5.360 -9.717 31.630 1.00 87.12 332 THR A CA 1
ATOM 2522 C C . THR A 1 332 ? -4.069 -9.882 30.841 1.00 87.12 332 THR A C 1
ATOM 2524 O O . THR A 1 332 ? -3.203 -9.013 30.892 1.00 87.12 332 THR A O 1
ATOM 2527 N N . LYS A 1 333 ? -3.927 -11.000 30.118 1.00 92.38 333 LYS A N 1
ATOM 2528 C CA . LYS A 1 333 ? -2.744 -11.336 29.318 1.00 92.38 333 LYS A CA 1
ATOM 2529 C C . LYS A 1 333 ? -3.115 -12.073 28.037 1.00 92.38 333 LYS A C 1
ATOM 2531 O O . LYS A 1 333 ? -4.116 -12.791 28.005 1.00 92.38 333 LYS A O 1
ATOM 2536 N N . ILE A 1 334 ? -2.291 -11.939 27.006 1.00 91.62 334 ILE A N 1
ATOM 2537 C CA . ILE A 1 334 ? -2.346 -12.788 25.817 1.00 91.62 334 ILE A CA 1
ATOM 2538 C C . ILE A 1 334 ? -2.191 -14.245 26.280 1.00 91.62 334 ILE A C 1
ATOM 2540 O O . ILE A 1 334 ? -1.384 -14.556 27.159 1.00 91.62 334 ILE A O 1
ATOM 2544 N N . GLY A 1 335 ? -3.032 -15.127 25.751 1.00 91.50 335 GLY A N 1
ATOM 2545 C CA . GLY A 1 335 ? -3.118 -16.533 26.134 1.00 91.50 335 GLY A CA 1
ATOM 2546 C C . GLY A 1 335 ? -3.922 -16.814 27.409 1.00 91.50 335 GLY A C 1
ATOM 2547 O O . GLY A 1 335 ? -4.172 -17.979 27.704 1.00 91.50 335 GLY A O 1
ATOM 2548 N N . SER A 1 336 ? -4.351 -15.795 28.169 1.00 92.38 336 SER A N 1
ATOM 2549 C CA . SER A 1 336 ? -5.255 -16.018 29.309 1.00 92.38 336 SER A CA 1
ATOM 2550 C C . SER A 1 336 ? -6.654 -16.413 28.833 1.00 92.38 336 SER A C 1
ATOM 2552 O O . SER A 1 336 ? -7.071 -16.032 27.742 1.00 92.38 336 SER A O 1
ATOM 2554 N N . ASN A 1 337 ? -7.379 -17.191 29.637 1.00 93.50 337 ASN A N 1
ATOM 2555 C CA . ASN A 1 337 ? -8.692 -17.692 29.240 1.00 93.50 337 ASN A CA 1
ATOM 2556 C C . ASN A 1 337 ? -9.786 -16.625 29.391 1.00 93.50 337 ASN A C 1
ATOM 2558 O O . ASN A 1 337 ? -9.763 -15.840 30.340 1.00 93.50 337 ASN A O 1
ATOM 2562 N N . PHE A 1 338 ? -10.790 -16.676 28.519 1.00 92.00 338 PHE A N 1
ATOM 2563 C CA . PHE A 1 338 ? -12.053 -15.956 28.665 1.00 92.00 338 PHE A CA 1
ATOM 2564 C C . PHE A 1 338 ? -13.241 -16.917 28.786 1.00 92.00 338 PHE A C 1
ATOM 2566 O O . PHE A 1 338 ? -13.200 -18.045 28.287 1.00 92.00 338 PHE A O 1
ATOM 2573 N N . ASP A 1 339 ? -14.313 -16.436 29.418 1.00 92.25 339 ASP A N 1
ATOM 2574 C CA . ASP A 1 339 ? -15.626 -17.083 29.458 1.00 92.25 339 ASP A CA 1
ATOM 2575 C C . ASP A 1 339 ? -16.711 -16.057 29.120 1.00 92.25 339 ASP A C 1
ATOM 2577 O O . ASP A 1 339 ? -16.972 -15.119 29.875 1.00 92.25 339 ASP A O 1
ATOM 2581 N N . LEU A 1 340 ? -17.341 -16.246 27.964 1.00 93.06 340 LEU A N 1
ATOM 2582 C CA . LEU A 1 340 ? -18.387 -15.378 27.441 1.00 93.06 340 LEU A CA 1
ATOM 2583 C C . LEU A 1 340 ? -19.796 -15.878 27.793 1.00 93.06 340 LEU A C 1
ATOM 2585 O O . LEU A 1 340 ? -20.786 -15.245 27.429 1.00 93.06 340 LEU A O 1
ATOM 2589 N N . THR A 1 341 ? -19.923 -16.988 28.527 1.00 90.31 341 THR A N 1
ATOM 2590 C CA . THR A 1 341 ? -21.219 -17.537 28.956 1.00 90.31 341 THR A CA 1
ATOM 2591 C C . THR A 1 341 ? -22.111 -16.500 29.655 1.00 90.31 341 THR A C 1
ATOM 2593 O O . THR A 1 341 ? -23.307 -16.465 29.349 1.00 90.31 341 THR A O 1
ATOM 2596 N N . PRO A 1 342 ? -21.602 -15.604 30.531 1.00 93.38 342 PRO A N 1
ATOM 2597 C CA . PRO A 1 342 ? -22.428 -14.564 31.151 1.00 93.38 342 PRO A CA 1
ATOM 2598 C C . PRO A 1 342 ? -23.113 -13.627 30.145 1.00 93.38 342 PRO A C 1
ATOM 2600 O O . PRO A 1 342 ? -24.216 -13.151 30.407 1.00 93.38 342 PRO A O 1
ATOM 2603 N N . TYR A 1 343 ? -22.501 -13.425 28.976 1.00 90.62 343 TYR A N 1
ATOM 2604 C CA . TYR A 1 343 ? -22.957 -12.513 27.926 1.00 90.62 343 TYR A CA 1
ATOM 2605 C C . TYR A 1 343 ? -24.038 -13.122 27.022 1.00 90.62 343 TYR A C 1
ATOM 2607 O O . TYR A 1 343 ? -24.607 -12.430 26.182 1.00 90.62 343 TYR A O 1
ATOM 2615 N N . THR A 1 344 ? -24.380 -14.400 27.227 1.00 89.06 344 THR A N 1
ATOM 2616 C CA . THR A 1 344 ? -25.532 -15.064 26.583 1.00 89.06 344 THR A CA 1
ATOM 2617 C C . THR A 1 344 ? -26.874 -14.667 27.210 1.00 89.06 344 THR A C 1
ATOM 2619 O O . THR A 1 344 ? -27.935 -15.099 26.761 1.00 89.06 344 THR A O 1
ATOM 2622 N N . LYS A 1 345 ? -26.863 -13.843 28.264 1.00 88.75 345 LYS A N 1
ATOM 2623 C CA . LYS A 1 345 ? -28.075 -13.347 28.916 1.00 88.75 345 LYS A CA 1
ATOM 2624 C C . LYS A 1 345 ? -28.384 -11.936 28.438 1.00 88.75 345 LYS A C 1
ATOM 2626 O O . LYS A 1 345 ? -27.656 -11.004 28.759 1.00 88.75 345 LYS A O 1
ATOM 2631 N N . LEU A 1 346 ? -29.502 -11.786 27.734 1.00 85.44 346 LEU A N 1
ATOM 2632 C CA . LEU A 1 346 ? -29.999 -10.496 27.267 1.00 85.44 346 LEU A CA 1
ATOM 2633 C C . LEU A 1 346 ? -31.490 -10.356 27.600 1.00 85.44 346 LEU A C 1
ATOM 2635 O O . LEU A 1 346 ? -32.304 -11.202 27.229 1.00 85.44 346 LEU A O 1
ATOM 2639 N N . THR A 1 347 ? -31.859 -9.301 28.329 1.00 82.62 347 THR A N 1
ATOM 2640 C CA . THR A 1 347 ? -33.247 -9.068 28.761 1.00 82.62 347 THR A CA 1
ATOM 2641 C C . THR A 1 347 ? -34.176 -8.936 27.559 1.00 82.62 347 THR A C 1
ATOM 2643 O O . THR A 1 347 ? -33.930 -8.122 26.679 1.00 82.62 347 THR A O 1
ATOM 2646 N N . GLY A 1 348 ? -35.266 -9.708 27.544 1.00 80.56 348 GLY A N 1
ATOM 2647 C CA . GLY A 1 348 ? -36.226 -9.711 26.433 1.00 80.56 348 GLY A CA 1
ATOM 2648 C C . GLY A 1 348 ? -35.840 -10.622 25.265 1.00 80.56 348 GLY A C 1
ATOM 2649 O O . GLY A 1 348 ? -36.632 -10.767 24.343 1.00 80.56 348 GLY A O 1
ATOM 2650 N N . TYR A 1 349 ? -34.690 -11.298 25.329 1.00 86.94 349 TYR A N 1
ATOM 2651 C CA . TYR A 1 349 ? -34.205 -12.180 24.272 1.00 86.94 349 TYR A CA 1
ATOM 2652 C C . TYR A 1 349 ? -33.784 -13.554 24.816 1.00 86.94 349 TYR A C 1
ATOM 2654 O O . TYR A 1 349 ? -33.511 -13.728 26.004 1.00 86.94 349 TYR A O 1
ATOM 2662 N N . THR A 1 350 ? -33.733 -14.546 23.931 1.00 84.44 350 THR A N 1
ATOM 2663 C CA . THR A 1 350 ? -33.176 -15.882 24.165 1.00 84.44 350 THR A CA 1
ATOM 2664 C C . THR A 1 350 ? -31.960 -16.068 23.264 1.00 84.44 350 THR A C 1
ATOM 2666 O O . THR A 1 350 ? -32.052 -15.849 22.056 1.00 84.44 350 THR A O 1
ATOM 2669 N N . PHE A 1 351 ? -30.823 -16.464 23.835 1.00 90.00 351 PHE A N 1
ATOM 2670 C CA . PHE A 1 351 ? -29.615 -16.782 23.069 1.00 90.00 351 PHE A CA 1
ATOM 2671 C C . PHE A 1 351 ? -29.831 -18.009 22.178 1.00 90.00 351 PHE A C 1
ATOM 2673 O O . PHE A 1 351 ? -30.426 -18.998 22.608 1.00 90.00 351 PHE A O 1
ATOM 2680 N N . VAL A 1 352 ? -29.337 -17.938 20.943 1.00 86.19 352 VAL A N 1
ATOM 2681 C CA . VAL A 1 352 ? -29.467 -18.994 19.933 1.00 86.19 352 VAL A CA 1
ATOM 2682 C C . VAL A 1 352 ? -28.109 -19.625 19.642 1.00 86.19 352 VAL A C 1
ATOM 2684 O O . VAL A 1 352 ? -27.960 -20.839 19.761 1.00 86.19 352 VAL A O 1
ATOM 2687 N N . SER A 1 353 ? -27.121 -18.814 19.263 1.00 86.00 353 SER A N 1
ATOM 2688 C CA . SER A 1 353 ? -25.801 -19.296 18.846 1.00 86.00 353 SER A CA 1
ATOM 2689 C C . SER A 1 353 ? -24.749 -18.192 18.888 1.00 86.00 353 SER A C 1
ATOM 2691 O O . SER A 1 353 ? -25.075 -17.008 18.877 1.00 86.00 353 SER A O 1
ATOM 2693 N N . SER A 1 354 ? -23.477 -18.579 18.865 1.00 86.25 354 SER A N 1
ATOM 2694 C CA . SER A 1 354 ? -22.332 -17.680 18.710 1.00 86.25 354 SER A CA 1
ATOM 2695 C C . SER A 1 354 ? -21.502 -18.075 17.486 1.00 86.25 354 SER A C 1
ATOM 2697 O O . SER A 1 354 ? -21.453 -19.249 17.121 1.00 86.25 354 SER A O 1
ATOM 2699 N N . SER A 1 355 ? -20.815 -17.113 16.861 1.00 80.12 355 SER A N 1
ATOM 2700 C CA . SER A 1 355 ? -19.924 -17.372 15.714 1.00 80.12 355 SER A CA 1
ATOM 2701 C C . SER A 1 355 ? -18.648 -18.150 16.075 1.00 80.12 355 SER A C 1
ATOM 2703 O O . SER A 1 355 ? -17.898 -18.546 15.189 1.00 80.12 355 SER A O 1
ATOM 2705 N N . GLY A 1 356 ? -18.390 -18.382 17.364 1.00 84.06 356 GLY A N 1
ATOM 2706 C CA . GLY A 1 356 ? -17.297 -19.216 17.852 1.00 84.06 356 GLY A CA 1
ATOM 2707 C C . GLY A 1 356 ? -17.557 -19.732 19.268 1.00 84.06 356 GLY A C 1
ATOM 2708 O O . GLY A 1 356 ? -18.650 -19.565 19.812 1.00 84.06 356 GLY A O 1
ATOM 2709 N N . SER A 1 357 ? -16.552 -20.382 19.858 1.00 87.94 357 SER A N 1
ATOM 2710 C CA . SER A 1 357 ? -16.643 -20.937 21.213 1.00 87.94 357 SER A CA 1
ATOM 2711 C C . SER A 1 357 ? -16.815 -19.834 22.261 1.00 87.94 357 SER A C 1
ATOM 2713 O O . SER A 1 357 ? -16.117 -18.821 22.208 1.00 87.94 357 SER A O 1
ATOM 2715 N N . LEU A 1 358 ? -17.699 -20.071 23.236 1.00 87.00 358 LEU A N 1
ATOM 2716 C CA . LEU A 1 358 ? -17.934 -19.168 24.370 1.00 87.00 358 LEU A CA 1
ATOM 2717 C C . LEU A 1 358 ? -16.759 -19.140 25.352 1.00 87.00 358 LEU A C 1
ATOM 2719 O O . LEU A 1 358 ? -16.630 -18.204 26.130 1.00 87.00 358 LEU A O 1
ATOM 2723 N N . THR A 1 359 ? -15.896 -20.152 25.320 1.00 90.50 359 THR A N 1
ATOM 2724 C CA . THR A 1 359 ? -14.651 -20.185 26.090 1.00 90.50 359 THR A CA 1
ATOM 2725 C C . THR A 1 359 ? -13.468 -20.304 25.148 1.00 90.50 359 THR A C 1
ATOM 2727 O O . THR A 1 359 ? -13.523 -21.062 24.174 1.00 90.50 359 THR A O 1
ATOM 2730 N N . GLY A 1 360 ? -12.381 -19.618 25.464 1.00 91.31 360 GLY A N 1
ATOM 2731 C CA . GLY A 1 360 ? -11.171 -19.622 24.655 1.00 91.31 360 GLY A CA 1
ATOM 2732 C C . GLY A 1 360 ? -10.043 -18.889 25.358 1.00 91.31 360 GLY A C 1
ATOM 2733 O O . GLY A 1 360 ? -10.119 -18.656 26.563 1.00 91.31 360 GLY A O 1
ATOM 2734 N N . ALA A 1 361 ? -9.012 -18.533 24.599 1.00 92.50 361 ALA A N 1
ATOM 2735 C CA . ALA A 1 361 ? -7.902 -17.726 25.076 1.00 92.50 361 ALA A CA 1
ATOM 2736 C C . ALA A 1 361 ? -7.826 -16.410 24.299 1.00 92.50 361 ALA A C 1
ATOM 2738 O O . ALA A 1 361 ? -8.081 -16.379 23.092 1.00 92.50 361 ALA A O 1
ATOM 2739 N N . TYR A 1 362 ? -7.459 -15.347 25.007 1.00 91.50 362 TYR A N 1
ATOM 2740 C CA . TYR A 1 362 ? -7.198 -14.034 24.437 1.00 91.50 362 TYR A CA 1
ATOM 2741 C C . TYR A 1 362 ? -6.004 -14.076 23.480 1.00 91.50 362 TYR A C 1
ATOM 2743 O O . TYR A 1 362 ? -4.959 -14.635 23.818 1.00 91.50 362 TYR A O 1
ATOM 2751 N N . THR A 1 363 ? -6.125 -13.452 22.312 1.00 91.88 363 THR A N 1
ATOM 2752 C CA . THR A 1 363 ? -5.021 -13.299 21.349 1.00 91.88 363 THR A CA 1
ATOM 2753 C C . THR A 1 363 ? -4.412 -11.900 21.394 1.00 91.88 363 THR A C 1
ATOM 2755 O O . THR A 1 363 ? -4.921 -11.012 22.074 1.00 91.88 363 THR A O 1
ATOM 2758 N N . GLN A 1 364 ? -3.290 -11.714 20.694 1.00 91.50 364 GLN A N 1
ATOM 2759 C CA . GLN A 1 364 ? -2.714 -10.389 20.467 1.00 91.50 364 GLN A CA 1
ATOM 2760 C C . GLN A 1 364 ? -3.684 -9.507 19.677 1.00 91.50 364 GLN A C 1
ATOM 2762 O O . GLN A 1 364 ? -3.983 -8.395 20.103 1.00 91.50 364 GLN A O 1
ATOM 2767 N N . ASP A 1 365 ? -4.191 -10.016 18.556 1.00 88.75 365 ASP A N 1
ATOM 2768 C CA . ASP A 1 365 ? -5.147 -9.291 17.727 1.00 88.75 365 ASP A CA 1
ATOM 2769 C C . ASP A 1 365 ? -6.519 -9.246 18.420 1.00 88.75 365 ASP A C 1
ATOM 2771 O O . ASP A 1 365 ? -6.917 -10.254 19.024 1.00 88.75 365 ASP A O 1
ATOM 2775 N N . PRO A 1 366 ? -7.256 -8.120 18.336 1.00 86.06 366 PRO A N 1
ATOM 2776 C CA . PRO A 1 366 ? -8.610 -8.025 18.860 1.00 86.06 366 PRO A CA 1
ATOM 2777 C C . PRO A 1 366 ? -9.510 -9.097 18.249 1.00 86.06 366 PRO A C 1
ATOM 2779 O O . PRO A 1 366 ? -9.628 -9.225 17.029 1.00 86.06 366 PRO A O 1
ATOM 2782 N N . GLN A 1 367 ? -10.196 -9.850 19.100 1.00 91.62 367 GLN A N 1
ATOM 2783 C CA . GLN A 1 367 ? -11.124 -10.884 18.659 1.00 91.62 367 GLN A CA 1
ATOM 2784 C C . GLN A 1 367 ? -12.531 -10.301 18.578 1.00 91.62 367 GLN A C 1
ATOM 2786 O O . GLN A 1 367 ? -12.912 -9.450 19.378 1.00 91.62 367 GLN A O 1
ATOM 2791 N N . THR A 1 368 ? -13.339 -10.779 17.633 1.00 89.25 368 THR A N 1
ATOM 2792 C CA . THR A 1 368 ? -14.760 -10.417 17.549 1.00 89.25 368 THR A CA 1
ATOM 2793 C C . THR A 1 368 ? -15.620 -11.672 17.486 1.00 89.25 368 THR A C 1
ATOM 2795 O O . THR A 1 368 ? -15.320 -12.600 16.735 1.00 89.25 368 THR A O 1
ATOM 2798 N N . GLN A 1 369 ? -16.707 -11.702 18.257 1.00 85.56 369 GLN A N 1
ATOM 2799 C CA . GLN A 1 369 ? -17.684 -12.783 18.241 1.00 85.56 369 GLN A CA 1
ATOM 2800 C C . GLN A 1 369 ? -19.099 -12.234 18.081 1.00 85.56 369 GLN A C 1
ATOM 2802 O O . GLN A 1 369 ? -19.492 -11.281 18.744 1.00 85.56 369 GLN A O 1
ATOM 2807 N N . THR A 1 370 ? -19.878 -12.842 17.192 1.00 89.88 370 THR A N 1
ATOM 2808 C CA . THR A 1 370 ? -21.273 -12.452 16.966 1.00 89.88 370 THR A CA 1
ATOM 2809 C C . THR A 1 370 ? -22.186 -13.389 17.735 1.00 89.88 370 THR A C 1
ATOM 2811 O O . THR A 1 370 ? -22.078 -14.607 17.588 1.00 89.88 370 THR A O 1
ATOM 2814 N N . PHE A 1 371 ? -23.055 -12.831 18.573 1.00 93.44 371 PHE A N 1
ATOM 2815 C CA . PHE A 1 371 ? -24.044 -13.564 19.352 1.00 93.44 371 PHE A CA 1
ATOM 2816 C C . PHE A 1 371 ? -25.423 -13.340 18.742 1.00 93.44 371 PHE A C 1
ATOM 2818 O O . PHE A 1 371 ? -25.895 -12.209 18.632 1.00 93.44 371 PHE A O 1
ATOM 2825 N N . VAL A 1 372 ? -26.066 -14.441 18.374 1.00 87.44 372 VAL A N 1
ATOM 2826 C CA . VAL A 1 372 ? -27.388 -14.473 17.756 1.00 87.44 372 VAL A CA 1
ATOM 2827 C C . VAL A 1 372 ? -28.432 -14.695 18.837 1.00 87.44 372 VAL A C 1
ATOM 2829 O O . VAL A 1 372 ? -28.343 -15.638 19.630 1.00 87.44 372 VAL A O 1
ATOM 2832 N N . PHE A 1 373 ? -29.450 -13.847 18.835 1.00 87.56 373 PHE A N 1
ATOM 2833 C CA . PHE A 1 373 ? -30.554 -13.878 19.776 1.00 87.56 373 PHE A CA 1
ATOM 2834 C C . PHE A 1 373 ? -31.903 -13.933 19.056 1.00 87.56 373 PHE A C 1
ATOM 2836 O O . PHE A 1 373 ? -32.060 -13.540 17.900 1.00 87.56 373 PHE A O 1
ATOM 2843 N N . LYS A 1 374 ? -32.911 -14.426 19.768 1.00 84.50 374 LYS A N 1
ATOM 2844 C CA . LYS A 1 374 ? -34.311 -14.424 19.352 1.00 84.50 374 LYS A CA 1
ATOM 2845 C C . LYS A 1 374 ? -35.134 -13.645 20.367 1.00 84.50 374 LYS A C 1
ATOM 2847 O O . LYS A 1 374 ? -35.022 -13.910 21.559 1.00 84.50 374 LYS A O 1
ATOM 2852 N N . GLU A 1 375 ? -35.956 -12.709 19.908 1.00 82.06 375 GLU A N 1
ATOM 2853 C CA . GLU A 1 375 ? -36.837 -11.934 20.786 1.00 82.06 375 GLU A CA 1
ATOM 2854 C C . GLU A 1 375 ? -37.865 -12.846 21.478 1.00 82.06 375 GLU A C 1
ATOM 2856 O O . GLU A 1 375 ? -38.435 -13.763 20.873 1.00 82.06 375 GLU A O 1
ATOM 2861 N N . ASN A 1 376 ? -38.080 -12.614 22.772 1.00 81.44 376 ASN A N 1
ATOM 2862 C CA . ASN A 1 376 ? -39.045 -13.361 23.565 1.00 81.44 376 ASN A CA 1
ATOM 2863 C C . ASN A 1 376 ? -40.468 -12.845 23.286 1.00 81.44 376 ASN A C 1
ATOM 2865 O O . ASN A 1 376 ? -40.676 -11.637 23.184 1.00 81.44 376 ASN A O 1
ATOM 2869 N N . PRO A 1 377 ? -41.482 -13.723 23.217 1.00 70.44 377 PRO A N 1
ATOM 2870 C CA . PRO A 1 377 ? -42.862 -13.298 23.006 1.00 70.44 377 PRO A CA 1
ATOM 2871 C C . PRO A 1 377 ? -43.363 -12.425 24.168 1.00 70.44 377 PRO A C 1
ATOM 2873 O O . PRO A 1 377 ? -43.262 -12.804 25.335 1.00 70.44 377 PRO A O 1
ATOM 2876 N N . VAL A 1 378 ? -43.933 -11.263 23.841 1.00 54.69 378 VAL A N 1
ATOM 2877 C CA . VAL A 1 378 ? -44.494 -10.322 24.819 1.00 54.69 378 VAL A CA 1
ATOM 2878 C C . VAL A 1 378 ? -45.826 -10.860 25.353 1.00 54.69 378 VAL A C 1
ATOM 2880 O O . VAL A 1 378 ? -46.785 -11.030 24.599 1.00 54.69 378 VAL A O 1
ATOM 2883 N N . THR A 1 379 ? -45.924 -11.105 26.661 1.00 42.94 379 THR A N 1
ATOM 2884 C CA . THR A 1 379 ? -47.199 -11.444 27.310 1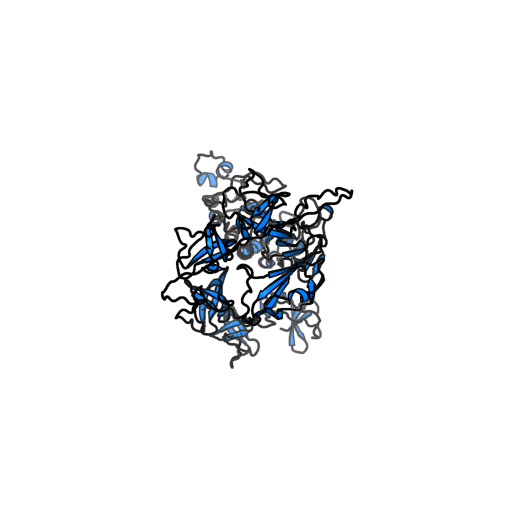.00 42.94 379 THR A CA 1
ATOM 2885 C C . THR A 1 379 ? -48.032 -10.169 27.474 1.00 42.94 379 THR A C 1
ATOM 2887 O O . THR A 1 379 ? -47.686 -9.292 28.262 1.00 42.94 379 THR A O 1
ATOM 2890 N N . ALA A 1 380 ? -49.122 -10.037 26.715 1.00 35.78 380 ALA A N 1
ATOM 2891 C CA . ALA A 1 380 ? -50.004 -8.874 26.771 1.00 35.78 380 ALA A CA 1
ATOM 2892 C C . ALA A 1 380 ? -50.774 -8.805 28.106 1.00 35.78 380 ALA A C 1
ATOM 2894 O O . ALA A 1 380 ? -51.668 -9.613 28.357 1.00 35.78 380 ALA A O 1
ATOM 2895 N N . THR A 1 381 ? -50.474 -7.809 28.942 1.00 34.97 381 THR A N 1
ATOM 2896 C CA . THR A 1 381 ? -51.334 -7.423 30.071 1.00 34.97 381 THR A CA 1
ATOM 2897 C C . THR A 1 381 ? -52.389 -6.443 29.559 1.00 34.97 381 THR A C 1
ATOM 2899 O O . THR A 1 381 ? -52.078 -5.317 29.177 1.00 34.97 381 THR A O 1
ATOM 2902 N N . THR A 1 382 ? -53.646 -6.877 29.508 1.00 36.44 382 THR A N 1
ATOM 2903 C CA . THR A 1 382 ? -54.789 -6.058 29.086 1.00 36.44 382 THR A CA 1
ATOM 2904 C C . THR A 1 382 ? -55.168 -5.037 30.162 1.00 36.44 382 THR A C 1
ATOM 2906 O O . THR A 1 382 ? -55.643 -5.432 31.227 1.00 36.44 382 THR A O 1
ATOM 2909 N N . THR A 1 383 ? -55.063 -3.740 29.858 1.00 28.97 383 THR A N 1
ATOM 2910 C CA . THR A 1 383 ? -55.740 -2.663 30.607 1.00 28.97 383 THR A CA 1
ATOM 2911 C C . THR A 1 383 ? -56.726 -1.948 29.665 1.00 28.97 383 THR A C 1
ATOM 2913 O O . THR A 1 383 ? -56.341 -1.656 28.530 1.00 28.97 383 THR A O 1
ATOM 2916 N N . PRO A 1 384 ? -57.995 -1.696 30.056 1.00 35.31 384 PRO A N 1
ATOM 2917 C CA . PRO A 1 384 ? -59.052 -1.312 29.118 1.00 35.31 384 PRO A CA 1
ATOM 2918 C C . PRO A 1 384 ? -58.951 0.133 28.615 1.00 35.31 384 PRO A C 1
ATOM 2920 O O . PRO A 1 384 ? -58.685 1.064 29.371 1.00 35.31 384 PRO A O 1
ATOM 2923 N N . SER A 1 385 ? -59.246 0.285 27.325 1.00 29.58 385 SER A N 1
ATOM 2924 C CA . SER A 1 385 ? -59.379 1.531 26.566 1.00 29.58 385 SER A CA 1
ATOM 2925 C C . SER A 1 385 ? -60.554 2.395 27.050 1.00 29.58 385 SER A C 1
ATOM 2927 O O . SER A 1 385 ? -61.680 1.915 27.182 1.00 29.58 385 SER A O 1
ATOM 2929 N N . THR A 1 386 ? -60.309 3.691 27.261 1.00 30.41 386 THR A N 1
ATOM 2930 C CA . THR A 1 386 ? -61.340 4.726 27.397 1.00 30.41 386 THR A CA 1
ATOM 2931 C C . THR A 1 386 ? -61.782 5.213 26.015 1.00 30.41 386 THR A C 1
ATOM 2933 O O . THR A 1 386 ? -61.074 5.953 25.336 1.00 30.41 386 THR A O 1
ATOM 2936 N N . GLY A 1 387 ? -62.982 4.795 25.606 1.00 31.78 387 GLY A N 1
ATOM 2937 C CA . GLY A 1 387 ? -63.717 5.350 24.471 1.00 31.78 387 GLY A CA 1
ATOM 2938 C C . GLY A 1 387 ? -64.637 6.499 24.898 1.00 31.78 387 GLY A C 1
ATOM 2939 O O . GLY A 1 387 ? -65.345 6.413 25.900 1.00 31.78 387 GLY A O 1
ATOM 2940 N N . THR A 1 388 ? -64.622 7.574 24.117 1.00 29.33 388 THR A N 1
ATOM 2941 C CA . THR A 1 388 ? -65.459 8.776 24.241 1.00 29.33 388 THR A CA 1
ATOM 2942 C C . THR A 1 388 ? -66.801 8.589 23.526 1.00 29.33 388 THR A C 1
ATOM 2944 O O . THR A 1 388 ? -66.767 8.274 22.346 1.00 29.33 388 THR A O 1
ATOM 2947 N N . THR A 1 389 ? -67.941 8.893 24.173 1.00 27.83 389 THR A N 1
ATOM 2948 C CA . THR A 1 389 ? -69.102 9.613 23.576 1.00 27.83 389 THR A CA 1
ATOM 2949 C C . THR A 1 389 ? -70.145 10.040 24.629 1.00 27.83 389 THR A C 1
ATOM 2951 O O . THR A 1 389 ? -70.747 9.209 25.297 1.00 27.83 389 THR A O 1
ATOM 2954 N N . THR A 1 390 ? -70.331 11.361 24.727 1.00 27.36 390 THR A N 1
ATOM 2955 C CA . THR A 1 390 ? -71.570 12.179 24.708 1.00 27.36 390 THR A CA 1
ATOM 2956 C C . THR A 1 390 ? -72.905 11.654 25.284 1.00 27.36 390 THR A C 1
ATOM 2958 O O . THR A 1 390 ? -73.469 10.701 24.758 1.00 27.36 390 THR A O 1
ATOM 2961 N N . GLY A 1 391 ? -73.517 12.421 26.210 1.00 26.58 391 GLY A N 1
ATOM 2962 C CA . GLY A 1 391 ? -74.982 12.424 26.422 1.00 26.58 391 GLY A CA 1
ATOM 2963 C C . GLY A 1 391 ? -75.519 12.758 27.831 1.00 26.58 391 GLY A C 1
ATOM 2964 O O . GLY A 1 391 ? -75.809 11.857 28.597 1.00 26.58 391 GLY A O 1
ATOM 2965 N N . THR A 1 392 ? -75.710 14.055 28.104 1.00 25.89 392 THR A N 1
ATOM 2966 C CA . THR A 1 392 ? -76.862 14.720 28.777 1.00 25.89 392 THR A CA 1
ATOM 2967 C C . THR A 1 392 ? -77.429 14.279 30.156 1.00 25.89 392 THR A C 1
ATOM 2969 O O . THR A 1 392 ? -77.844 13.148 30.367 1.00 25.89 392 THR A O 1
ATOM 2972 N N . THR A 1 393 ? -77.687 15.317 30.977 1.00 25.83 393 THR A N 1
ATOM 2973 C CA . THR A 1 393 ? -78.667 15.504 32.087 1.00 25.83 393 THR A CA 1
ATOM 2974 C C . THR A 1 393 ? -78.163 15.515 33.549 1.00 25.83 393 THR A C 1
ATOM 2976 O O . THR A 1 393 ? -77.757 14.520 34.130 1.00 25.83 393 THR A O 1
ATOM 2979 N N . THR A 1 394 ? -78.241 16.717 34.138 1.00 25.12 394 THR A N 1
ATOM 2980 C CA . THR A 1 394 ? -78.298 17.125 35.568 1.00 25.12 394 THR A CA 1
ATOM 2981 C C . THR A 1 394 ? -79.525 16.458 36.259 1.00 25.12 394 THR A C 1
ATOM 2983 O O . THR A 1 394 ? -80.467 16.184 35.514 1.00 25.12 394 THR A O 1
ATOM 2986 N N . PRO A 1 395 ? -79.636 16.249 37.606 1.00 33.84 395 PRO A N 1
ATOM 2987 C CA . PRO A 1 395 ? -79.178 17.160 38.666 1.00 33.84 395 PRO A CA 1
ATOM 2988 C C . PRO A 1 395 ? -78.653 16.593 40.013 1.00 33.84 395 PRO A C 1
ATOM 2990 O O . PRO A 1 395 ? -78.920 15.470 40.410 1.00 33.84 395 PRO A O 1
ATOM 2993 N N . SER A 1 396 ? -77.935 17.486 40.714 1.00 26.56 396 SER A N 1
ATOM 2994 C CA . SER A 1 396 ? -77.820 17.732 42.170 1.00 26.56 396 SER A CA 1
ATOM 2995 C C . SER A 1 396 ? -78.241 16.663 43.195 1.00 26.56 396 SER A C 1
ATOM 2997 O O . SER A 1 396 ? -79.396 16.250 43.224 1.00 26.56 396 SER A O 1
ATOM 2999 N N . THR A 1 397 ? -77.329 16.376 44.137 1.00 25.38 397 THR A N 1
ATOM 3000 C CA . THR A 1 397 ? -77.443 16.342 45.628 1.00 25.38 397 THR A CA 1
ATOM 3001 C C . THR A 1 397 ? -76.451 15.298 46.167 1.00 25.38 397 THR A C 1
ATOM 3003 O O . THR A 1 397 ? -76.309 14.244 45.572 1.00 25.38 397 THR A O 1
ATOM 3006 N N . GLY A 1 398 ? -75.689 15.458 47.245 1.00 26.05 398 GLY A N 1
ATOM 3007 C CA . GLY A 1 398 ? -75.507 16.503 48.239 1.00 26.05 398 GLY A CA 1
ATOM 3008 C C . GLY A 1 398 ? -74.434 16.041 49.244 1.00 26.05 398 GLY A C 1
ATOM 3009 O O . GLY A 1 398 ? -74.099 14.862 49.300 1.00 26.05 398 GLY A O 1
ATOM 3010 N N . THR A 1 399 ? -73.990 16.999 50.064 1.00 25.80 399 THR A N 1
ATOM 3011 C CA . THR A 1 399 ? -73.483 16.861 51.453 1.00 25.80 399 THR A CA 1
ATOM 3012 C C . THR A 1 399 ? -72.183 16.069 51.727 1.00 25.80 399 THR A C 1
ATOM 3014 O O . THR A 1 399 ? -72.139 14.864 51.530 1.00 25.80 399 THR A O 1
ATOM 3017 N N . THR A 1 400 ? -71.072 16.750 52.081 1.00 24.41 400 THR A N 1
ATOM 3018 C CA . THR A 1 400 ? -70.502 16.973 53.456 1.00 24.41 400 THR A CA 1
ATOM 3019 C C . THR A 1 400 ? -69.861 15.699 54.055 1.00 24.41 400 THR A C 1
ATOM 3021 O O . THR A 1 400 ? -70.417 14.628 53.910 1.00 24.41 400 THR A O 1
ATOM 3024 N N . THR A 1 401 ? -68.693 15.658 54.708 1.00 27.41 401 THR A N 1
ATOM 3025 C CA . THR A 1 401 ? -68.040 16.563 55.669 1.00 27.41 401 THR A CA 1
ATOM 3026 C C . THR A 1 401 ? -66.518 16.335 55.752 1.00 27.41 401 THR A C 1
ATOM 3028 O O . THR A 1 401 ? -66.031 15.213 55.680 1.00 27.41 401 THR A O 1
ATOM 3031 N N . THR A 1 402 ? -65.850 17.460 55.992 1.00 25.67 402 THR A N 1
ATOM 3032 C CA . THR A 1 402 ? -64.599 17.816 56.695 1.00 25.67 402 THR A CA 1
ATOM 3033 C C . THR A 1 402 ? -63.879 16.850 57.675 1.00 25.67 402 THR A C 1
ATOM 3035 O O . THR A 1 402 ? -64.468 15.889 58.161 1.00 25.67 402 THR A O 1
ATOM 3038 N N . PRO A 1 403 ? -62.598 17.169 57.998 1.00 38.00 403 PRO A N 1
ATOM 3039 C CA . PRO A 1 403 ? -61.566 16.289 58.558 1.00 38.00 403 PRO A CA 1
ATOM 3040 C C . PRO A 1 403 ? -61.448 16.361 60.091 1.00 38.00 403 PRO A C 1
ATOM 3042 O O . PRO A 1 403 ? -61.939 17.305 60.708 1.00 38.00 403 PRO A O 1
ATOM 3045 N N . SER A 1 404 ? -60.728 15.408 60.696 1.00 26.53 404 SER A N 1
ATOM 3046 C CA . SER A 1 404 ? -60.395 15.434 62.126 1.00 26.53 404 SER A CA 1
ATOM 3047 C C . SER A 1 404 ? -58.905 15.215 62.386 1.00 26.53 404 SER A C 1
ATOM 3049 O O . SER A 1 404 ? -58.271 14.296 61.875 1.00 26.53 404 SER A O 1
ATOM 3051 N N . THR A 1 405 ? -58.399 16.117 63.209 1.00 29.97 405 THR A N 1
ATOM 3052 C CA . THR A 1 405 ? -57.066 16.314 63.775 1.00 29.97 405 THR A CA 1
ATOM 3053 C C . THR A 1 405 ? -56.836 15.507 65.064 1.00 29.97 405 THR A C 1
ATOM 3055 O O . THR A 1 405 ? -57.771 15.447 65.857 1.00 29.97 405 THR A O 1
ATOM 3058 N N . VAL A 1 406 ? -55.566 15.104 65.312 1.00 34.03 406 VAL A N 1
ATOM 3059 C CA . VAL A 1 406 ? -54.813 15.185 66.612 1.00 34.03 406 VAL A CA 1
ATOM 3060 C C . VAL A 1 406 ? -55.266 14.158 67.700 1.00 34.03 406 VAL A C 1
ATOM 3062 O O . VAL A 1 406 ? -56.451 13.841 67.730 1.00 34.03 406 VAL A O 1
ATOM 3065 N N . PRO A 1 407 ? -54.391 13.573 68.571 1.00 38.03 407 PRO A N 1
ATOM 3066 C CA . PRO A 1 407 ? -53.448 14.319 69.409 1.00 38.03 407 PRO A CA 1
ATOM 3067 C C . PRO A 1 407 ? -52.057 13.748 69.745 1.00 38.03 407 PRO A C 1
ATOM 3069 O O . PRO A 1 407 ? -51.759 12.564 69.636 1.00 38.03 407 PRO A O 1
ATOM 3072 N N . SER A 1 408 ? -51.242 14.708 70.188 1.00 28.55 408 SER A N 1
ATOM 3073 C CA . SER A 1 408 ? -49.985 14.633 70.937 1.00 28.55 408 SER A CA 1
ATOM 3074 C C . SER A 1 408 ? -50.196 14.097 72.354 1.00 28.55 408 SER A C 1
ATOM 3076 O O . SER A 1 408 ? -51.177 14.478 72.983 1.00 28.55 408 SER A O 1
ATOM 3078 N N . ASP A 1 409 ? -49.205 13.372 72.879 1.00 30.41 409 ASP A N 1
ATOM 3079 C CA . ASP A 1 409 ? -48.740 13.541 74.260 1.00 30.41 409 ASP A CA 1
ATOM 3080 C C . ASP A 1 409 ? -47.236 13.233 74.370 1.00 30.41 409 ASP A C 1
ATOM 3082 O O . ASP A 1 409 ? -46.691 12.367 73.685 1.00 30.41 409 ASP A O 1
ATOM 3086 N N . THR A 1 410 ? -46.582 14.029 75.209 1.00 32.44 410 THR A N 1
ATOM 3087 C CA . THR A 1 410 ? -45.144 14.145 75.501 1.00 32.44 410 THR A CA 1
ATOM 3088 C C . THR A 1 410 ? -44.648 13.131 76.532 1.00 32.44 410 THR A C 1
ATOM 3090 O O . THR A 1 410 ? -45.395 12.849 77.459 1.00 32.44 410 THR A O 1
ATOM 3093 N N . TYR A 1 411 ? -43.370 12.726 76.466 1.00 29.53 411 TYR A N 1
ATOM 3094 C CA . TYR A 1 411 ? -42.460 12.590 77.624 1.00 29.53 411 TYR A CA 1
ATOM 3095 C C . TYR A 1 411 ? -40.987 12.573 77.157 1.00 29.53 411 TYR A C 1
ATOM 3097 O O . TYR A 1 411 ? -40.678 12.019 76.103 1.00 29.53 411 TYR A O 1
ATOM 3105 N N . ASP A 1 412 ? -40.125 13.225 77.941 1.00 34.72 412 ASP A N 1
ATOM 3106 C CA . ASP A 1 412 ? -38.678 13.408 77.756 1.00 34.72 412 ASP A CA 1
ATOM 3107 C C . ASP A 1 412 ? -37.869 12.099 77.840 1.00 34.72 412 ASP A C 1
ATOM 3109 O O . ASP A 1 412 ? -38.147 11.271 78.707 1.00 34.72 412 ASP A O 1
ATOM 3113 N N . ASP A 1 413 ? -36.809 11.970 77.030 1.00 32.12 413 ASP A N 1
ATOM 3114 C CA . ASP A 1 413 ? -35.583 11.253 77.420 1.00 32.12 413 ASP A CA 1
ATOM 3115 C C . ASP A 1 413 ? -34.364 11.746 76.611 1.00 32.12 413 ASP A C 1
ATOM 3117 O O . ASP A 1 413 ? -34.458 12.063 75.422 1.00 32.12 413 ASP A O 1
ATOM 3121 N N . GLU A 1 414 ? -33.224 11.853 77.291 1.00 35.19 414 GLU A N 1
ATOM 3122 C CA . GLU A 1 414 ? -31.937 12.327 76.783 1.00 35.19 414 GLU A CA 1
ATOM 3123 C C . GLU A 1 414 ? -31.321 11.346 75.771 1.00 35.19 414 GLU A C 1
ATOM 3125 O O . GLU A 1 414 ? -31.406 10.132 75.933 1.00 35.19 414 GLU A O 1
ATOM 3130 N N . GLY A 1 415 ? -30.575 11.846 74.775 1.00 29.61 415 GLY A N 1
ATOM 3131 C CA . GLY A 1 415 ? -29.638 10.974 74.060 1.00 29.61 415 GLY A CA 1
ATOM 3132 C C . GLY A 1 415 ? -29.194 11.415 72.671 1.00 29.61 415 GLY A C 1
ATOM 3133 O O . GLY A 1 415 ? -29.790 11.048 71.668 1.00 29.61 415 GLY A O 1
ATOM 3134 N N . THR A 1 416 ? -28.025 12.057 72.624 1.00 28.33 416 THR A N 1
ATOM 3135 C CA . THR A 1 416 ? -27.007 11.938 71.558 1.00 28.33 416 THR A CA 1
ATOM 3136 C C . THR A 1 416 ? -27.367 12.327 70.116 1.00 28.33 416 THR A C 1
ATOM 3138 O O . THR A 1 416 ? -27.920 11.564 69.330 1.00 28.33 416 THR A O 1
ATOM 3141 N N . THR A 1 417 ? -26.853 13.490 69.715 1.00 32.47 417 THR A N 1
ATOM 3142 C CA . THR A 1 417 ? -26.639 13.895 68.322 1.00 32.47 417 THR A CA 1
ATOM 3143 C C . THR A 1 417 ? -25.610 12.990 67.634 1.00 32.47 417 THR A C 1
ATOM 3145 O O . THR A 1 417 ? -24.438 12.986 68.015 1.00 32.47 417 THR A O 1
ATOM 3148 N N . THR A 1 418 ? -26.008 12.290 66.573 1.00 31.70 418 THR A N 1
ATOM 3149 C CA . THR A 1 418 ? -25.081 11.828 65.526 1.00 31.70 418 THR A CA 1
ATOM 3150 C C . THR A 1 418 ? -25.139 12.822 64.360 1.00 31.70 418 THR A C 1
ATOM 3152 O O . THR A 1 418 ? -26.239 13.178 63.935 1.00 31.70 418 THR A O 1
ATOM 3155 N N . PRO A 1 419 ? -24.004 13.324 63.838 1.00 36.22 419 PRO A N 1
ATOM 3156 C CA . PRO A 1 419 ? -24.022 14.195 62.670 1.00 36.22 419 PRO A CA 1
ATOM 3157 C C . PRO A 1 419 ? -24.366 13.360 61.434 1.00 36.22 419 PRO A C 1
ATOM 3159 O O . PRO A 1 419 ? -23.654 12.412 61.108 1.00 36.22 419 PRO A O 1
ATOM 3162 N N . SER A 1 420 ? -25.431 13.722 60.722 1.00 33.88 420 SER A N 1
ATOM 3163 C CA . SER A 1 420 ? -25.653 13.261 59.354 1.00 33.88 420 SER A CA 1
ATOM 3164 C C . SER A 1 420 ? -24.624 13.932 58.443 1.00 33.88 420 SER A C 1
ATOM 3166 O O . SER A 1 420 ? -24.763 15.103 58.085 1.00 33.88 420 SER A O 1
ATOM 3168 N N . THR A 1 421 ? -23.568 13.202 58.098 1.00 34.12 421 THR A N 1
ATOM 3169 C CA . THR A 1 421 ? -22.640 13.557 57.023 1.00 34.12 421 THR A CA 1
ATOM 3170 C C . THR A 1 421 ? -23.420 13.629 55.703 1.00 34.12 421 THR A C 1
ATOM 3172 O O . THR A 1 421 ? -24.168 12.693 55.412 1.00 34.12 421 THR A O 1
ATOM 3175 N N . PRO A 1 422 ? -23.270 14.683 54.878 1.00 36.59 422 PRO A N 1
ATOM 3176 C CA . PRO A 1 422 ? -23.796 14.673 53.519 1.00 36.59 422 PRO A CA 1
ATOM 3177 C C . PRO A 1 422 ? -23.078 13.556 52.761 1.00 36.59 422 PRO A C 1
ATOM 3179 O O . PRO A 1 422 ? -21.854 13.579 52.632 1.00 36.59 422 PRO A O 1
ATOM 3182 N N . THR A 1 423 ? -23.808 12.550 52.290 1.00 38.84 423 THR A N 1
ATOM 3183 C CA . THR A 1 423 ? -23.264 11.576 51.348 1.00 38.84 423 THR A CA 1
ATOM 3184 C C . THR A 1 423 ? -23.126 12.267 49.999 1.00 38.84 423 THR A C 1
ATOM 3186 O O . THR A 1 423 ? -24.079 12.363 49.230 1.00 38.84 423 THR A O 1
ATOM 3189 N N . THR A 1 424 ? -21.935 12.796 49.720 1.00 43.00 424 THR A N 1
ATOM 3190 C CA . THR A 1 424 ? -21.558 13.223 48.371 1.00 43.00 424 THR A CA 1
ATOM 3191 C C . THR A 1 424 ? -21.786 12.038 47.424 1.00 43.00 424 THR A C 1
ATOM 3193 O O . THR A 1 424 ? -21.255 10.956 47.699 1.00 43.00 424 THR A O 1
ATOM 3196 N N . PRO A 1 425 ? -22.587 12.175 46.352 1.00 48.59 425 PRO A N 1
ATOM 3197 C CA . PRO A 1 425 ? -22.777 11.095 45.396 1.00 48.59 425 PRO A CA 1
ATOM 3198 C C . PRO A 1 425 ? -21.427 10.770 44.754 1.00 48.59 425 PRO A C 1
ATOM 3200 O O . PRO A 1 425 ? -20.817 11.604 44.090 1.00 48.59 425 PRO A O 1
ATOM 3203 N N . VAL A 1 426 ? -20.933 9.557 44.991 1.00 53.62 426 VAL A N 1
ATOM 3204 C CA . VAL A 1 426 ? -19.731 9.048 44.332 1.00 53.62 426 VAL A CA 1
ATOM 3205 C C . VAL A 1 426 ? -20.137 8.659 42.914 1.00 53.62 426 VAL A C 1
ATOM 3207 O O . VAL A 1 426 ? -20.795 7.637 42.714 1.00 53.62 426 VAL A O 1
ATOM 3210 N N . ILE A 1 427 ? -19.784 9.481 41.926 1.00 64.75 427 ILE A N 1
ATOM 3211 C CA . ILE A 1 427 ? -19.932 9.098 40.520 1.00 64.75 427 ILE A CA 1
ATOM 3212 C C . ILE A 1 427 ? -19.058 7.882 40.222 1.00 64.75 427 ILE A C 1
ATOM 3214 O O . ILE A 1 427 ? -17.852 7.867 40.466 1.00 64.75 427 ILE A O 1
ATOM 3218 N N . THR A 1 428 ? -19.684 6.846 39.674 1.00 72.88 428 THR A N 1
ATOM 3219 C CA . THR A 1 428 ? -18.959 5.690 39.153 1.00 72.88 428 THR A CA 1
ATOM 3220 C C . THR A 1 428 ? -18.508 6.026 37.740 1.00 72.88 428 THR A C 1
ATOM 3222 O O . THR A 1 428 ? -19.331 6.282 36.862 1.00 72.88 428 THR A O 1
ATOM 3225 N N . THR A 1 429 ? -17.197 6.060 37.533 1.00 78.25 429 THR A N 1
ATOM 3226 C CA . THR A 1 429 ? -16.602 6.367 36.232 1.00 78.25 429 THR A CA 1
ATOM 3227 C C . THR A 1 429 ? -16.225 5.077 35.505 1.00 78.25 429 THR A C 1
ATOM 3229 O O . THR A 1 429 ? -15.874 4.081 36.137 1.00 78.25 429 THR A O 1
ATOM 3232 N N . LYS A 1 430 ? -16.327 5.084 34.175 1.00 75.50 430 LYS A N 1
ATOM 3233 C CA . LYS A 1 430 ? -15.985 3.969 33.290 1.00 75.50 430 LYS A CA 1
ATOM 3234 C C . LYS A 1 430 ? -14.792 4.373 32.415 1.00 75.50 430 LYS A C 1
ATOM 3236 O O . LYS A 1 430 ? -14.900 5.393 31.724 1.00 75.50 430 LYS A O 1
ATOM 3241 N N . PRO A 1 431 ? -13.686 3.606 32.409 1.00 67.44 431 PRO A N 1
ATOM 3242 C CA . PRO A 1 431 ? -12.606 3.834 31.458 1.00 67.44 431 PRO A CA 1
ATOM 3243 C C . PRO A 1 431 ? -13.125 3.609 30.035 1.00 67.44 431 PRO A C 1
ATOM 3245 O O . PRO A 1 431 ? -13.884 2.674 29.775 1.00 67.44 431 PRO A O 1
ATOM 3248 N N . VAL A 1 432 ? -12.744 4.494 29.125 1.00 73.50 432 VAL A N 1
ATOM 3249 C CA . VAL A 1 432 ? -13.049 4.405 27.692 1.00 73.50 432 VAL A CA 1
ATOM 3250 C C . VAL A 1 432 ? -11.790 4.761 26.911 1.00 73.50 432 VAL A C 1
ATOM 3252 O O . VAL A 1 432 ? -10.853 5.311 27.475 1.00 73.50 432 VAL A O 1
ATOM 3255 N N . ASP A 1 433 ? -11.741 4.437 25.627 1.00 81.94 433 ASP A N 1
ATOM 3256 C CA . ASP A 1 433 ? -10.691 4.929 24.740 1.00 81.94 433 ASP A CA 1
ATOM 3257 C C . ASP A 1 433 ? -11.311 5.218 23.378 1.00 81.94 433 ASP A C 1
ATOM 3259 O O . ASP A 1 433 ? -11.400 4.348 22.514 1.00 81.94 433 ASP A O 1
ATOM 3263 N N . ILE A 1 434 ? -11.878 6.415 23.249 1.00 78.56 434 ILE A N 1
ATOM 3264 C CA . ILE A 1 434 ? -12.610 6.827 22.051 1.00 78.56 434 ILE A CA 1
ATOM 3265 C C . ILE A 1 434 ? -12.084 8.163 21.554 1.00 78.56 434 ILE A C 1
ATOM 3267 O O . ILE A 1 434 ? -11.868 9.096 22.328 1.00 78.56 434 ILE A O 1
ATOM 3271 N N . THR A 1 435 ? -11.900 8.265 20.246 1.00 85.19 435 THR A N 1
ATOM 3272 C CA . THR A 1 435 ? -11.643 9.529 19.566 1.00 85.19 435 THR A CA 1
ATOM 3273 C C . THR A 1 435 ? -12.956 10.233 19.282 1.00 85.19 435 THR A C 1
ATOM 3275 O O . THR A 1 435 ? -13.907 9.642 18.761 1.00 85.19 435 THR A O 1
ATOM 3278 N N . VAL A 1 436 ? -13.007 11.504 19.660 1.00 90.25 436 VAL A N 1
ATOM 3279 C CA . VAL A 1 436 ? -14.189 12.342 19.518 1.00 90.25 436 VAL A CA 1
ATOM 3280 C C . VAL A 1 436 ? -13.845 13.659 18.849 1.00 90.25 436 VAL A C 1
ATOM 3282 O O . VAL A 1 436 ? -12.766 14.206 19.073 1.00 90.25 436 VAL A O 1
ATOM 3285 N N . SER A 1 437 ? -14.770 14.167 18.044 1.00 92.00 437 SER A N 1
ATOM 3286 C CA . SER A 1 437 ? -14.735 15.504 17.460 1.00 92.00 437 SER A CA 1
ATOM 3287 C C . SER A 1 437 ? -15.869 16.346 18.031 1.00 92.00 437 SER A C 1
ATOM 3289 O O . SER A 1 437 ? -16.914 15.828 18.428 1.00 92.00 437 SER A O 1
ATOM 3291 N N . ALA A 1 438 ? -15.659 17.655 18.125 1.00 89.44 438 ALA A N 1
ATOM 3292 C CA . ALA A 1 438 ? -16.666 18.560 18.668 1.00 89.44 438 ALA A CA 1
ATOM 3293 C C . ALA A 1 438 ? -17.891 18.649 17.741 1.00 89.44 438 ALA A C 1
ATOM 3295 O O . ALA A 1 438 ? -17.747 18.818 16.530 1.00 89.44 438 ALA A O 1
ATOM 3296 N N . VAL A 1 439 ? -19.100 18.602 18.310 1.00 89.19 439 VAL A N 1
ATOM 3297 C CA . VAL A 1 439 ? -20.349 18.807 17.551 1.00 89.19 439 VAL A CA 1
ATOM 3298 C C . VAL A 1 439 ? -20.480 20.255 17.087 1.00 89.19 439 VAL A C 1
ATOM 3300 O O . VAL A 1 439 ? -20.942 20.500 15.978 1.00 89.19 439 VAL A O 1
ATOM 3303 N N . SER A 1 440 ? -20.039 21.220 17.897 1.00 84.62 440 SER A N 1
ATOM 3304 C CA . SER A 1 440 ? -20.034 22.640 17.535 1.00 84.62 440 SER A CA 1
ATOM 3305 C C . SER A 1 440 ? -18.793 23.355 18.073 1.00 84.62 440 SER A C 1
ATOM 3307 O O . SER A 1 440 ? -18.123 22.877 18.987 1.00 84.62 440 SER A O 1
ATOM 3309 N N . LYS A 1 441 ? -18.507 24.547 17.536 1.00 81.12 441 LYS A N 1
ATOM 3310 C CA . LYS A 1 441 ? -17.439 25.435 18.036 1.00 81.12 441 LYS A CA 1
ATOM 3311 C C . LYS A 1 441 ? -17.908 26.381 19.149 1.00 81.12 441 LYS A C 1
ATOM 3313 O O . LYS A 1 441 ? -17.154 27.264 19.557 1.00 81.12 441 LYS A O 1
ATOM 3318 N N . ASN A 1 442 ? -19.150 26.240 19.613 1.00 83.25 442 ASN A N 1
ATOM 3319 C CA . ASN A 1 442 ? -19.683 27.083 20.675 1.00 83.25 442 ASN A CA 1
ATOM 3320 C C . ASN A 1 442 ? -19.130 26.640 22.041 1.00 83.25 442 ASN A C 1
ATOM 3322 O O . ASN A 1 442 ? -18.887 25.451 22.240 1.00 83.25 442 ASN A O 1
ATOM 3326 N N . PRO A 1 443 ? -18.938 27.567 22.998 1.00 86.19 443 PRO A N 1
ATOM 3327 C CA . PRO A 1 443 ? -18.549 27.200 24.353 1.00 86.19 443 PRO A CA 1
ATOM 3328 C C . PRO A 1 443 ? -19.599 26.303 25.022 1.00 86.19 443 PRO A C 1
ATOM 3330 O O . PRO A 1 443 ? -20.783 26.640 25.050 1.00 86.19 443 PRO A O 1
ATOM 3333 N N . VAL A 1 444 ? -19.148 25.196 25.606 1.00 90.06 444 VAL A N 1
ATOM 3334 C CA . VAL A 1 444 ? -19.968 24.193 26.294 1.00 90.06 444 VAL A CA 1
ATOM 3335 C C . VAL A 1 444 ? -19.763 24.290 27.806 1.00 90.06 444 VAL A C 1
ATOM 3337 O O . VAL A 1 444 ? -18.660 24.573 28.275 1.00 90.06 444 VAL A O 1
ATOM 3340 N N . GLN A 1 445 ? -20.825 24.081 28.584 1.00 92.75 445 GLN A N 1
ATOM 3341 C CA . GLN A 1 445 ? -20.795 24.122 30.049 1.00 92.75 445 GLN A CA 1
ATOM 3342 C C . GLN A 1 445 ? -19.988 22.949 30.633 1.00 92.75 445 GLN A C 1
ATOM 3344 O O . GLN A 1 445 ? -20.202 21.799 30.258 1.00 92.75 445 GLN A O 1
ATOM 3349 N N . VAL A 1 446 ? -19.106 23.234 31.599 1.00 91.75 446 VAL A N 1
ATOM 3350 C CA . VAL A 1 446 ? -18.327 22.207 32.319 1.00 91.75 446 VAL A CA 1
ATOM 3351 C C . VAL A 1 446 ? -19.009 21.840 33.639 1.00 91.75 446 VAL A C 1
ATOM 3353 O O . VAL A 1 446 ? -19.523 22.711 34.352 1.00 91.75 446 VAL A O 1
ATOM 3356 N N . TYR A 1 447 ? -18.984 20.553 33.972 1.00 90.69 447 TYR A N 1
ATOM 3357 C CA . TYR A 1 447 ? -19.582 19.956 35.162 1.00 90.69 447 TYR A CA 1
ATOM 3358 C C . TYR A 1 447 ? -18.514 19.343 36.068 1.00 90.69 447 TYR A C 1
ATOM 3360 O O . TYR A 1 447 ? -17.476 18.868 35.602 1.00 90.69 447 TYR A O 1
ATOM 3368 N N . GLY A 1 448 ? -18.768 19.387 37.374 1.00 86.69 448 GLY A N 1
ATOM 3369 C CA . GLY A 1 448 ? -17.932 18.756 38.386 1.00 86.69 448 GLY A CA 1
ATOM 3370 C C . GLY A 1 448 ? -18.243 17.266 38.564 1.00 86.69 448 GLY A C 1
ATOM 3371 O O . GLY A 1 448 ? -19.202 16.751 37.981 1.00 86.69 448 GLY A O 1
ATOM 3372 N N . PRO A 1 449 ? -17.472 16.564 39.413 1.00 81.56 449 PRO A N 1
ATOM 3373 C CA . PRO A 1 449 ? -17.666 15.141 39.689 1.00 81.56 449 PRO A CA 1
ATOM 3374 C C . PRO A 1 449 ? -19.052 14.809 40.261 1.00 81.56 449 PRO A C 1
ATOM 3376 O O . PRO A 1 449 ? -19.570 13.725 40.071 1.00 81.56 449 PRO A O 1
ATOM 3379 N N . ASP A 1 450 ? -19.708 15.728 40.952 1.00 76.81 450 ASP A N 1
ATOM 3380 C CA . ASP A 1 450 ? -21.054 15.517 41.494 1.00 76.81 450 ASP A CA 1
ATOM 3381 C C . ASP A 1 450 ? -22.181 15.783 40.472 1.00 76.81 450 ASP A C 1
ATOM 3383 O O . ASP A 1 450 ? -23.361 15.713 40.819 1.00 76.81 450 ASP A O 1
ATOM 3387 N N . GLY A 1 451 ? -21.839 16.101 39.216 1.00 76.56 451 GLY A N 1
ATOM 3388 C CA . GLY A 1 451 ? -22.798 16.488 38.180 1.00 76.56 451 GLY A CA 1
ATOM 3389 C C . GLY A 1 451 ? -23.301 17.921 38.288 1.00 76.56 451 GLY A C 1
ATOM 3390 O O . GLY A 1 451 ? -24.190 18.308 37.528 1.00 76.56 451 GLY A O 1
ATOM 3391 N N . SER A 1 452 ? -22.773 18.719 39.218 1.00 82.56 452 SER A N 1
ATOM 3392 C CA . SER A 1 452 ? -23.126 20.130 39.329 1.00 82.56 452 SER A CA 1
ATOM 3393 C C . SER A 1 452 ? -22.401 20.956 38.264 1.00 82.56 452 SER A C 1
ATOM 3395 O O . SER A 1 452 ? -21.243 20.703 37.924 1.00 82.56 452 SER A O 1
ATOM 3397 N N . ALA A 1 453 ? -23.089 21.948 37.697 1.00 88.19 453 ALA A N 1
ATOM 3398 C CA . ALA A 1 453 ? -22.466 22.872 36.758 1.00 88.19 453 ALA A CA 1
ATOM 3399 C C . ALA A 1 453 ? -21.432 23.735 37.495 1.00 88.19 453 ALA A C 1
ATOM 3401 O O . ALA A 1 453 ? -21.750 24.388 38.493 1.00 88.19 453 ALA A O 1
ATOM 3402 N N . ILE A 1 454 ? -20.202 23.786 36.983 1.00 87.19 454 ILE A N 1
ATOM 3403 C CA . ILE A 1 454 ? -19.170 24.662 37.534 1.00 87.19 454 ILE A CA 1
ATOM 3404 C C . ILE A 1 454 ? -19.492 26.093 37.094 1.00 87.19 454 ILE A C 1
ATOM 3406 O O . ILE A 1 454 ? -19.344 26.458 35.925 1.00 87.19 454 ILE A O 1
ATOM 3410 N N . SER A 1 455 ? -19.968 26.905 38.039 1.00 87.19 455 SER A N 1
ATOM 3411 C CA . SER A 1 455 ? -20.444 28.266 37.776 1.00 87.19 455 SER A CA 1
ATOM 3412 C C . SER A 1 455 ? -19.415 29.103 37.007 1.00 87.19 455 SER A C 1
ATOM 3414 O O . SER A 1 455 ? -18.289 29.295 37.463 1.00 87.19 455 SER A O 1
ATOM 3416 N N . GLY A 1 456 ? -19.824 29.634 35.850 1.00 84.50 456 GLY A N 1
ATOM 3417 C CA . GLY A 1 456 ? -19.000 30.501 34.999 1.00 84.50 456 GLY A CA 1
ATOM 3418 C C . GLY A 1 456 ? -17.934 29.781 34.166 1.00 84.50 456 GLY A C 1
ATOM 3419 O O . GLY A 1 456 ? -17.186 30.451 33.457 1.00 84.50 456 GLY A O 1
ATOM 3420 N N . LYS A 1 457 ? -17.853 28.446 34.223 1.00 90.50 457 LYS A N 1
ATOM 3421 C CA . LYS A 1 457 ? -16.858 27.668 33.480 1.00 90.50 457 LYS A CA 1
ATOM 3422 C C . LYS A 1 457 ? -17.450 27.053 32.215 1.00 90.50 457 LYS A C 1
ATOM 3424 O O . LYS A 1 457 ? -18.347 26.216 32.278 1.00 90.50 457 LYS A O 1
ATOM 3429 N N . THR A 1 458 ? -16.892 27.445 31.075 1.00 91.38 458 THR A N 1
ATOM 3430 C CA . THR A 1 458 ? -17.192 26.868 29.760 1.00 91.38 458 THR A CA 1
ATOM 3431 C C . THR A 1 458 ? -15.901 26.493 29.039 1.00 91.38 458 THR A C 1
ATOM 3433 O O . THR A 1 458 ? -14.824 26.972 29.401 1.00 91.38 458 THR A O 1
ATOM 3436 N N . VAL A 1 459 ? -16.005 25.633 28.030 1.00 89.62 459 VAL A N 1
ATOM 3437 C CA . VAL A 1 459 ? -14.880 25.152 27.223 1.00 89.62 459 VAL A CA 1
ATOM 3438 C C . VAL A 1 459 ? -15.266 25.121 25.747 1.00 89.62 459 VAL A C 1
ATOM 3440 O O . VAL A 1 459 ? -16.390 24.770 25.407 1.00 89.62 459 VAL A O 1
ATOM 3443 N N . ILE A 1 460 ? -14.343 25.492 24.861 1.00 88.00 460 ILE A N 1
ATOM 3444 C CA . ILE A 1 460 ? -14.493 25.247 23.422 1.00 88.00 460 ILE A CA 1
ATOM 3445 C C . ILE A 1 460 ? -13.849 23.896 23.141 1.00 88.00 460 ILE A C 1
ATOM 3447 O O . ILE A 1 460 ? -12.661 23.710 23.404 1.00 88.00 460 ILE A O 1
ATOM 3451 N N . LEU A 1 461 ? -14.650 22.955 22.655 1.00 89.31 461 LEU A N 1
ATOM 3452 C CA . LEU A 1 461 ? -14.213 21.587 22.416 1.00 89.31 461 LEU A CA 1
ATOM 3453 C C . LEU A 1 461 ? -13.379 21.495 21.134 1.00 89.31 461 LEU A C 1
ATOM 3455 O O . LEU A 1 461 ? -13.608 22.217 20.163 1.00 89.31 461 LEU A O 1
ATOM 3459 N N . ALA A 1 462 ? -12.411 20.587 21.147 1.00 86.44 462 ALA A N 1
ATOM 3460 C CA . ALA A 1 462 ? -11.585 20.225 20.005 1.00 86.44 462 ALA A CA 1
ATOM 3461 C C . ALA A 1 462 ? -11.500 18.700 19.918 1.00 86.44 462 ALA A C 1
ATOM 3463 O O . ALA A 1 462 ? -11.851 18.002 20.874 1.00 86.44 462 ALA A O 1
ATOM 3464 N N . ASP A 1 463 ? -11.017 18.202 18.782 1.00 88.31 463 ASP A N 1
ATOM 3465 C CA . ASP A 1 463 ? -10.754 16.780 18.605 1.00 88.31 463 ASP A CA 1
ATOM 3466 C C . ASP A 1 463 ? -9.830 16.276 19.713 1.00 88.31 463 ASP A C 1
ATOM 3468 O O . ASP A 1 463 ? -8.772 16.852 19.980 1.00 88.31 463 ASP A O 1
ATOM 3472 N N . THR A 1 464 ? -10.247 15.210 20.384 1.00 89.62 464 THR A N 1
ATOM 3473 C CA . THR A 1 464 ? -9.508 14.656 21.515 1.00 89.62 464 THR A CA 1
ATOM 3474 C C . THR A 1 464 ? -9.802 13.171 21.685 1.00 89.62 464 THR A C 1
ATOM 3476 O O . THR A 1 464 ? -10.686 12.603 21.040 1.00 89.62 464 THR A O 1
ATOM 3479 N N . THR A 1 465 ? -9.053 12.535 22.576 1.00 89.00 465 THR A N 1
ATOM 3480 C CA . THR A 1 465 ? -9.298 11.166 23.015 1.00 89.00 465 THR A CA 1
ATOM 3481 C C . THR A 1 465 ? -9.882 11.192 24.417 1.00 89.00 465 THR A C 1
ATOM 3483 O O . THR A 1 465 ? -9.259 11.694 25.352 1.00 89.00 465 THR A O 1
ATOM 3486 N N . ILE A 1 466 ? -11.069 10.616 24.581 1.00 90.12 466 ILE A N 1
ATOM 3487 C CA . ILE A 1 466 ? -11.694 10.459 25.889 1.00 90.12 466 ILE A CA 1
ATOM 3488 C C . ILE A 1 466 ? -11.180 9.173 26.515 1.00 90.12 466 ILE A C 1
ATOM 3490 O O . ILE A 1 466 ? -11.305 8.098 25.929 1.00 90.12 466 ILE A O 1
ATOM 3494 N N . LYS A 1 467 ? -10.624 9.304 27.723 1.00 86.62 467 LYS A N 1
ATOM 3495 C CA . LYS A 1 467 ? -10.119 8.177 28.519 1.00 86.62 467 LYS A CA 1
ATOM 3496 C C . LYS A 1 467 ? -11.086 7.716 29.612 1.00 86.62 467 LYS A C 1
ATOM 3498 O O . LYS A 1 467 ? -10.946 6.626 30.163 1.00 86.62 467 LYS A O 1
ATOM 3503 N N . GLN A 1 468 ? -12.082 8.540 29.933 1.00 85.19 468 GLN A N 1
ATOM 3504 C CA . GLN A 1 468 ? -13.002 8.279 31.031 1.00 85.19 468 GLN A CA 1
ATOM 3505 C C . GLN A 1 468 ? -14.383 8.879 30.750 1.00 85.19 468 GLN A C 1
ATOM 3507 O O . GLN A 1 468 ? -14.512 9.996 30.250 1.00 85.19 468 GLN A O 1
ATOM 3512 N N . SER A 1 469 ? -15.424 8.120 31.076 1.00 88.69 469 SER A N 1
ATOM 3513 C CA . SER A 1 469 ? -16.826 8.518 30.943 1.00 88.69 469 SER A CA 1
ATOM 3514 C C . SER A 1 469 ? -17.579 8.288 32.254 1.00 88.69 469 SER A C 1
ATOM 3516 O O . SER A 1 469 ? -17.143 7.509 33.102 1.00 88.69 469 SER A O 1
ATOM 3518 N N . ALA A 1 470 ? -18.704 8.967 32.445 1.00 86.06 470 ALA A N 1
ATOM 3519 C CA . ALA A 1 470 ? -19.580 8.763 33.594 1.00 86.06 470 ALA A CA 1
ATOM 3520 C C . ALA A 1 470 ? -21.033 8.992 33.187 1.00 86.06 470 ALA A C 1
ATOM 3522 O O . ALA A 1 470 ? -21.326 9.887 32.401 1.00 86.06 470 ALA A O 1
ATOM 3523 N N . THR A 1 471 ? -21.955 8.201 33.732 1.00 84.62 471 THR A N 1
ATOM 3524 C CA . THR A 1 471 ? -23.388 8.500 33.617 1.00 84.62 471 THR A CA 1
ATOM 3525 C C . THR A 1 471 ? -23.829 9.218 34.880 1.00 84.62 471 THR A C 1
ATOM 3527 O O . THR A 1 471 ? -23.777 8.645 35.967 1.00 84.62 471 THR A O 1
ATOM 3530 N N . ILE A 1 472 ? -24.258 10.469 34.739 1.00 79.31 472 ILE A N 1
ATOM 3531 C CA . ILE A 1 472 ? -24.664 11.324 35.852 1.00 79.31 472 ILE A CA 1
ATOM 3532 C C . ILE A 1 472 ? -26.120 11.719 35.626 1.00 79.31 472 ILE A C 1
ATOM 3534 O O . ILE A 1 472 ? -26.456 12.315 34.607 1.00 79.31 472 ILE A O 1
ATOM 3538 N N . ASN A 1 473 ? -27.005 11.331 36.550 1.00 75.88 473 ASN A N 1
ATOM 3539 C CA . ASN A 1 473 ? -28.454 11.564 36.451 1.00 75.88 473 ASN A CA 1
ATOM 3540 C C . ASN A 1 473 ? -29.081 11.098 35.117 1.00 75.88 473 ASN A C 1
ATOM 3542 O O . ASN A 1 473 ? -30.018 11.714 34.619 1.00 75.88 473 ASN A O 1
ATOM 3546 N N . GLY A 1 474 ? -28.564 10.008 34.537 1.00 77.19 474 GLY A N 1
ATOM 3547 C CA . GLY A 1 474 ? -29.050 9.439 33.272 1.00 77.19 474 GLY A CA 1
ATOM 3548 C C . GLY A 1 474 ? -28.434 10.038 32.003 1.00 77.19 474 GLY A C 1
ATOM 3549 O O . GLY A 1 474 ? -28.677 9.512 30.922 1.00 77.19 474 GLY A O 1
ATOM 3550 N N . THR A 1 475 ? -27.599 11.073 32.120 1.00 84.06 475 THR A N 1
ATOM 3551 C CA . THR A 1 475 ? -26.875 11.676 30.992 1.00 84.06 475 THR A CA 1
ATOM 3552 C C . THR A 1 475 ? -25.433 11.177 30.970 1.00 84.06 475 THR A C 1
ATOM 3554 O O . THR A 1 475 ? -24.781 11.108 32.012 1.00 84.06 475 THR A O 1
ATOM 3557 N N . LEU A 1 476 ? -24.925 10.815 29.790 1.00 88.31 476 LEU A N 1
ATOM 3558 C CA . LEU A 1 476 ? -23.532 10.411 29.605 1.00 88.31 476 LEU A CA 1
ATOM 3559 C C . LEU A 1 476 ? -22.631 11.647 29.506 1.00 88.31 476 LEU A C 1
ATOM 3561 O O . LEU A 1 476 ? -22.919 12.567 28.743 1.00 88.31 476 LEU A O 1
ATOM 3565 N N . TYR A 1 477 ? -21.527 11.635 30.243 1.00 91.00 477 TYR A N 1
ATOM 3566 C CA . TYR A 1 477 ? -20.496 12.665 30.247 1.00 91.00 477 TYR A CA 1
ATOM 3567 C C . TYR A 1 477 ? -19.135 12.068 29.898 1.00 91.00 477 TYR A C 1
ATOM 3569 O O . TYR A 1 477 ? -18.828 10.930 30.267 1.00 91.00 477 TYR A O 1
ATOM 3577 N N . TYR A 1 478 ? -18.301 12.872 29.247 1.00 93.94 478 TYR A N 1
ATOM 3578 C CA . TYR A 1 478 ? -16.900 12.591 28.973 1.00 93.94 478 TYR A CA 1
ATOM 3579 C C . TYR A 1 478 ? -16.004 13.490 29.810 1.00 93.94 478 TYR A C 1
ATOM 3581 O O . TYR A 1 478 ? -16.258 14.688 29.954 1.00 93.94 478 TYR A O 1
ATOM 3589 N N . GLN A 1 479 ? -14.959 12.893 30.376 1.00 92.81 479 GLN A N 1
ATOM 3590 C CA . GLN A 1 479 ? -13.967 13.634 31.127 1.00 92.81 479 GLN A CA 1
ATOM 3591 C C . GLN A 1 479 ? -12.988 14.301 30.165 1.00 92.81 479 GLN A C 1
ATOM 3593 O O . GLN A 1 479 ? -12.369 13.631 29.338 1.00 92.81 479 GLN A O 1
ATOM 3598 N N . ILE A 1 480 ? -12.834 15.613 30.306 1.00 91.31 480 ILE A N 1
ATOM 3599 C CA . ILE A 1 480 ? -11.932 16.434 29.483 1.00 91.31 480 ILE A CA 1
ATOM 3600 C C . ILE A 1 480 ? -10.727 16.968 30.274 1.00 91.31 480 ILE A C 1
ATOM 3602 O O . ILE A 1 480 ? -9.783 17.492 29.691 1.00 91.31 480 ILE A O 1
ATOM 3606 N N . GLY A 1 481 ? -10.749 16.821 31.599 1.00 86.69 481 GLY A N 1
ATOM 3607 C CA . GLY A 1 481 ? -9.701 17.229 32.532 1.00 86.69 481 GLY A CA 1
ATOM 3608 C C . GLY A 1 481 ? -9.959 16.636 33.919 1.00 86.69 481 GLY A C 1
ATOM 3609 O O . GLY A 1 481 ? -11.008 16.035 34.155 1.00 86.69 481 GLY A O 1
ATOM 3610 N N . ASP A 1 482 ? -9.015 16.767 34.849 1.00 85.88 482 ASP A N 1
ATOM 3611 C CA . ASP A 1 482 ? -9.171 16.203 36.197 1.00 85.88 482 ASP A CA 1
ATOM 3612 C C . ASP A 1 482 ? -10.416 16.779 36.901 1.00 85.88 482 ASP A C 1
ATOM 3614 O O . ASP A 1 482 ? -10.522 17.984 37.123 1.00 85.88 482 ASP A O 1
ATOM 3618 N N . GLY A 1 483 ? -11.403 15.921 37.176 1.00 84.50 483 GLY A N 1
ATOM 3619 C CA . GLY A 1 483 ? -12.709 16.316 37.710 1.00 84.50 483 GLY A CA 1
ATOM 3620 C C . GLY A 1 483 ? -13.598 17.173 36.791 1.00 84.50 483 GLY A C 1
ATOM 3621 O O . GLY A 1 483 ? -14.622 17.665 37.263 1.00 84.50 483 GLY A O 1
ATOM 3622 N N . GLU A 1 484 ? -13.252 17.351 35.513 1.00 91.94 484 GLU A N 1
ATOM 3623 C CA . GLU A 1 484 ? -13.983 18.192 34.556 1.00 91.94 484 GLU A CA 1
ATOM 3624 C C . GLU A 1 484 ? -14.722 17.358 33.511 1.00 91.94 484 GLU A C 1
ATOM 3626 O O . GLU A 1 484 ? -14.110 16.625 32.730 1.00 91.94 484 GLU A O 1
ATOM 3631 N N . TRP A 1 485 ? -16.043 17.515 33.474 1.00 92.81 485 TRP A N 1
ATOM 3632 C CA . TRP A 1 485 ? -16.949 16.684 32.689 1.00 92.81 485 TRP A CA 1
ATOM 3633 C C . TRP A 1 485 ? -17.793 17.522 31.733 1.00 92.81 485 TRP A C 1
ATOM 3635 O O . TRP A 1 485 ? -18.269 18.599 32.090 1.00 92.81 485 TRP A O 1
ATOM 3645 N N . VAL A 1 486 ? -18.015 17.007 30.528 1.00 94.50 486 VAL A N 1
ATOM 3646 C CA . VAL A 1 486 ? -18.855 17.628 29.493 1.00 94.50 486 VAL A CA 1
ATOM 3647 C C . VAL A 1 486 ? -19.834 16.585 28.948 1.00 94.50 486 VAL A C 1
ATOM 3649 O O . VAL A 1 486 ? -19.447 15.416 28.858 1.00 94.50 486 VAL A O 1
ATOM 3652 N N . PRO A 1 487 ? -21.094 16.938 28.624 1.00 92.94 487 PRO A N 1
ATOM 3653 C CA . PRO A 1 487 ? -22.033 15.988 28.040 1.00 92.94 487 PRO A CA 1
ATOM 3654 C C . PRO A 1 487 ? -21.466 15.322 26.782 1.00 92.94 487 PRO A C 1
ATOM 3656 O O . PRO A 1 487 ? -20.937 15.974 25.886 1.00 92.94 487 PRO A O 1
ATOM 3659 N N . ALA A 1 488 ? -21.605 14.002 26.687 1.00 89.31 488 ALA A N 1
ATOM 3660 C CA . ALA A 1 488 ? -21.156 13.241 25.524 1.00 89.31 488 ALA A CA 1
ATOM 3661 C C . ALA A 1 488 ? -21.874 13.657 24.229 1.00 89.31 488 ALA A C 1
ATOM 3663 O O . ALA A 1 488 ? -21.331 13.467 23.149 1.00 89.31 488 ALA A O 1
ATOM 3664 N N . SER A 1 489 ? -23.070 14.246 24.338 1.00 88.62 489 SER A N 1
ATOM 3665 C CA . SER A 1 489 ? -23.838 14.794 23.215 1.00 88.62 489 SER A CA 1
ATOM 3666 C C . SER A 1 489 ? -23.182 15.995 22.534 1.00 88.62 489 SER A C 1
ATOM 3668 O O . SER A 1 489 ? -23.584 16.337 21.429 1.00 88.62 489 SER A O 1
ATOM 3670 N N . ASP A 1 490 ? -22.195 16.635 23.167 1.00 92.25 490 ASP A N 1
ATOM 3671 C CA . ASP A 1 490 ? -21.429 17.734 22.564 1.00 92.25 490 ASP A CA 1
ATOM 3672 C C . ASP A 1 490 ? -20.269 17.230 21.683 1.00 92.25 490 ASP A C 1
ATOM 3674 O O . ASP A 1 490 ? -19.483 18.018 21.147 1.00 92.25 490 ASP A O 1
ATOM 3678 N N . PHE A 1 491 ? -20.179 15.909 21.503 1.00 92.62 491 PHE A N 1
ATOM 3679 C CA . PHE A 1 491 ? -19.163 15.224 20.721 1.00 92.62 491 PHE A CA 1
ATOM 3680 C C . PHE A 1 491 ? -19.767 14.223 19.726 1.00 92.62 491 PHE A C 1
ATOM 3682 O O . PHE A 1 491 ? -20.732 13.525 20.032 1.00 92.62 491 PHE A O 1
ATOM 3689 N N . ASN A 1 492 ? -19.129 14.086 18.565 1.00 92.50 492 ASN A N 1
ATOM 3690 C CA . ASN A 1 492 ? -19.293 12.945 17.670 1.00 92.50 492 ASN A CA 1
ATOM 3691 C C . ASN A 1 492 ? -18.121 11.987 17.868 1.00 92.50 492 ASN A C 1
ATOM 3693 O O . ASN A 1 492 ? -16.986 12.426 18.044 1.00 92.50 492 ASN A O 1
ATOM 3697 N N . THR A 1 493 ? -18.355 10.680 17.812 1.00 89.38 493 THR A N 1
ATOM 3698 C CA . THR A 1 493 ? -17.249 9.715 17.754 1.00 89.38 493 THR A CA 1
ATOM 3699 C C . THR A 1 493 ? -16.742 9.602 16.324 1.00 89.38 493 THR A C 1
ATOM 3701 O O . THR A 1 493 ? -17.518 9.691 15.372 1.00 89.38 493 THR A O 1
ATOM 3704 N N . TYR A 1 494 ? -15.444 9.380 16.150 1.00 89.38 494 TYR A N 1
ATOM 3705 C CA . TYR A 1 494 ? -14.885 9.110 14.828 1.00 89.38 494 TYR A CA 1
ATOM 3706 C C . TYR A 1 494 ? -13.778 8.065 14.879 1.00 89.38 494 TYR A C 1
ATOM 3708 O O . TYR A 1 494 ? -13.166 7.846 15.921 1.00 89.38 494 TYR A O 1
ATOM 3716 N N . GLN A 1 495 ? -13.503 7.454 13.731 1.00 81.50 495 GLN A N 1
ATOM 3717 C CA . GLN A 1 495 ? -12.350 6.597 13.485 1.00 81.50 495 GLN A CA 1
ATOM 3718 C C . GLN A 1 495 ? -11.532 7.188 12.334 1.00 81.50 495 GLN A C 1
ATOM 3720 O O . GLN A 1 495 ? -12.075 7.427 11.255 1.00 81.50 495 GLN A O 1
ATOM 3725 N N . ALA A 1 496 ? -10.229 7.394 12.546 1.00 80.62 496 ALA A N 1
ATOM 3726 C CA . ALA A 1 496 ? -9.316 7.754 11.464 1.00 80.62 496 ALA A CA 1
ATOM 3727 C C . ALA A 1 496 ? -9.294 6.625 10.422 1.00 80.62 496 ALA A C 1
ATOM 3729 O O . ALA A 1 496 ? -9.033 5.465 10.744 1.00 80.62 496 ALA A O 1
ATOM 3730 N N . SER A 1 497 ? -9.629 6.957 9.182 1.00 77.94 497 SER A N 1
ATOM 3731 C CA . SER A 1 497 ? -9.731 6.009 8.078 1.00 77.94 497 SER A CA 1
ATOM 3732 C C . SER A 1 497 ? -9.694 6.810 6.797 1.00 77.94 497 SER A C 1
ATOM 3734 O O . SER A 1 497 ? -10.548 7.664 6.592 1.00 77.94 497 SER A O 1
ATOM 3736 N N . THR A 1 498 ? -8.719 6.548 5.938 1.00 79.19 498 THR A N 1
ATOM 3737 C CA . THR A 1 498 ? -8.627 7.231 4.653 1.00 79.19 498 THR A CA 1
ATOM 3738 C C . THR A 1 498 ? -9.191 6.347 3.549 1.00 79.19 498 THR A C 1
ATOM 3740 O O . THR A 1 498 ? -9.065 5.122 3.582 1.00 79.19 498 THR A O 1
ATOM 3743 N N . GLY A 1 499 ? -9.830 6.954 2.556 1.00 82.19 499 GLY A N 1
ATOM 3744 C CA . GLY A 1 499 ? -10.385 6.203 1.437 1.00 82.19 499 GLY A CA 1
ATOM 3745 C C . GLY A 1 499 ? -11.080 7.080 0.411 1.00 82.19 499 GLY A C 1
ATOM 3746 O O . GLY A 1 499 ? -10.928 8.302 0.401 1.00 82.19 499 GLY A O 1
ATOM 3747 N N . ILE A 1 500 ? -11.824 6.432 -0.484 1.00 84.94 500 ILE A N 1
ATOM 3748 C CA . ILE A 1 500 ? -12.650 7.088 -1.496 1.00 84.94 500 ILE A CA 1
ATOM 3749 C C . ILE A 1 500 ? -14.092 6.625 -1.302 1.00 84.94 500 ILE A C 1
ATOM 3751 O O . ILE A 1 500 ? -14.351 5.426 -1.268 1.00 84.94 500 ILE A O 1
ATOM 3755 N N . ALA A 1 501 ? -15.026 7.566 -1.213 1.00 90.00 501 ALA A N 1
ATOM 3756 C CA . ALA A 1 501 ? -16.460 7.319 -1.247 1.00 90.00 501 ALA A CA 1
ATOM 3757 C C . ALA A 1 501 ? -17.020 7.791 -2.597 1.00 90.00 501 ALA A C 1
ATOM 3759 O O . ALA A 1 501 ? -16.788 8.931 -3.009 1.00 90.00 501 ALA A O 1
ATOM 3760 N N . LYS A 1 502 ? -17.733 6.919 -3.317 1.00 88.81 502 LYS A N 1
ATOM 3761 C CA . LYS A 1 502 ? -18.461 7.273 -4.545 1.00 88.81 502 LYS A CA 1
ATOM 3762 C C . LYS A 1 502 ? -19.931 7.535 -4.226 1.00 88.81 502 LYS A C 1
ATOM 3764 O O . LYS A 1 502 ? -20.564 6.715 -3.571 1.00 88.81 502 LYS A O 1
ATOM 3769 N N . THR A 1 503 ? -20.478 8.652 -4.697 1.00 90.19 503 THR A N 1
ATOM 3770 C CA . THR A 1 503 ? -21.917 8.941 -4.579 1.00 90.19 503 THR A CA 1
ATOM 3771 C C . THR A 1 503 ? -22.743 8.033 -5.495 1.00 90.19 503 THR A C 1
ATOM 3773 O O . THR A 1 503 ? -22.255 7.583 -6.536 1.00 90.19 503 THR A O 1
ATOM 3776 N N . GLY A 1 504 ? -23.991 7.762 -5.096 1.00 84.56 504 GLY A N 1
ATOM 3777 C CA . GLY A 1 504 ? -24.916 6.881 -5.814 1.00 84.56 504 GLY A CA 1
ATOM 3778 C C . GLY A 1 504 ? -25.532 7.473 -7.091 1.00 84.56 504 GLY A C 1
ATOM 3779 O O . GLY A 1 504 ? -24.956 8.342 -7.752 1.00 84.56 504 GLY A O 1
ATOM 3780 N N . THR A 1 505 ? -26.734 6.997 -7.450 1.00 84.19 505 THR A N 1
ATOM 3781 C CA . THR A 1 505 ? -27.436 7.400 -8.689 1.00 84.19 505 THR A CA 1
ATOM 3782 C C . THR A 1 505 ? -28.000 8.823 -8.663 1.00 84.19 505 THR A C 1
ATOM 3784 O O . THR A 1 505 ? -28.289 9.385 -9.722 1.00 84.19 505 THR A O 1
ATOM 3787 N N . THR A 1 506 ? -28.156 9.410 -7.479 1.00 87.75 506 THR A N 1
ATOM 3788 C CA . THR A 1 506 ? -28.693 10.759 -7.269 1.00 87.75 506 THR A CA 1
ATOM 3789 C C . THR A 1 506 ? -27.696 11.642 -6.535 1.00 87.75 506 THR A C 1
ATOM 3791 O O . THR A 1 506 ? -26.810 11.144 -5.843 1.00 87.75 506 THR A O 1
ATOM 3794 N N . ASP A 1 507 ? -27.865 12.960 -6.648 1.00 92.19 507 ASP A N 1
ATOM 3795 C CA . ASP A 1 507 ? -27.044 13.916 -5.907 1.00 92.19 507 ASP A CA 1
ATOM 3796 C C . ASP A 1 507 ? -27.138 13.667 -4.396 1.00 92.19 507 ASP A C 1
ATOM 3798 O O . ASP A 1 507 ? -28.234 13.648 -3.821 1.00 92.19 507 ASP A O 1
ATOM 3802 N N . ALA A 1 508 ? -25.981 13.509 -3.757 1.00 92.88 508 ALA A N 1
ATOM 3803 C CA . ALA A 1 508 ? -25.872 13.156 -2.354 1.00 92.88 508 ALA A CA 1
ATOM 3804 C C . ALA A 1 508 ? -25.923 14.403 -1.466 1.00 92.88 508 ALA A C 1
ATOM 3806 O O . ALA A 1 508 ? -25.235 15.401 -1.703 1.00 92.88 508 ALA A O 1
ATOM 3807 N N . THR A 1 509 ? -26.752 14.343 -0.427 1.00 95.81 509 THR A N 1
ATOM 3808 C CA . THR A 1 509 ? -26.810 15.374 0.611 1.00 95.81 509 THR A CA 1
ATOM 3809 C C . THR A 1 509 ? -25.631 15.254 1.560 1.00 95.81 509 THR A C 1
ATOM 3811 O O . THR A 1 509 ? -25.229 14.150 1.922 1.00 95.81 509 THR A O 1
ATOM 3814 N N . LEU A 1 510 ? -25.137 16.401 2.009 1.00 96.50 510 LEU A N 1
ATOM 3815 C CA . LEU A 1 510 ? -24.146 16.495 3.071 1.00 96.50 510 LEU A CA 1
ATOM 3816 C C . LEU A 1 510 ? -24.797 17.008 4.348 1.00 96.50 510 LEU A C 1
ATOM 3818 O O . LEU A 1 510 ? -25.761 17.779 4.296 1.00 96.50 510 LEU A O 1
ATOM 3822 N N . VAL A 1 511 ? -24.237 16.616 5.485 1.00 96.44 511 VAL A N 1
ATOM 3823 C CA . VAL A 1 511 ? -24.550 17.212 6.786 1.00 96.44 511 VAL A CA 1
ATOM 3824 C C . VAL A 1 511 ? -23.307 17.852 7.388 1.00 96.44 511 VAL A C 1
ATOM 3826 O O . VAL A 1 511 ? -22.183 17.511 7.021 1.00 96.44 511 VAL A O 1
ATOM 3829 N N . ASN A 1 512 ? -23.507 18.787 8.310 1.00 95.12 512 ASN A N 1
ATOM 3830 C CA . ASN A 1 512 ? -22.451 19.270 9.193 1.00 95.12 512 ASN A CA 1
ATOM 3831 C C . ASN A 1 512 ? -22.319 18.380 10.448 1.00 95.12 512 ASN A C 1
ATOM 3833 O O . ASN A 1 512 ? -23.070 17.421 10.627 1.00 95.12 512 ASN A O 1
ATOM 3837 N N . SER A 1 513 ? -21.393 18.717 11.345 1.00 92.44 513 SER A N 1
ATOM 3838 C CA . SER A 1 513 ? -21.134 18.016 12.612 1.00 92.44 513 SER A CA 1
ATOM 3839 C C . SER A 1 513 ? -22.336 17.976 13.562 1.00 92.44 513 SER A C 1
ATOM 3841 O O . SER A 1 513 ? -22.390 17.126 14.444 1.00 92.44 513 SER A O 1
ATOM 3843 N N . GLU A 1 514 ? -23.321 18.857 13.386 1.00 89.31 514 GLU A N 1
ATOM 3844 C CA . GLU A 1 514 ? -24.572 18.871 14.157 1.00 89.31 514 GLU A CA 1
ATOM 3845 C C . GLU A 1 514 ? -25.646 17.951 13.543 1.00 89.31 514 GLU A C 1
ATOM 3847 O O . GLU A 1 514 ? -26.708 17.742 14.133 1.00 89.31 514 GLU A O 1
ATOM 3852 N N . GLY A 1 515 ? -25.384 17.379 12.362 1.00 91.69 515 GLY A N 1
ATOM 3853 C CA . GLY A 1 515 ? -26.347 16.603 11.579 1.00 91.69 515 GLY A CA 1
ATOM 3854 C C . GLY A 1 515 ? -27.316 17.468 10.768 1.00 91.69 515 GLY A C 1
ATOM 3855 O O . GLY A 1 515 ? -28.318 16.963 10.264 1.00 91.69 515 GLY A O 1
ATOM 3856 N N . VAL A 1 516 ? -27.046 18.770 10.633 1.00 91.94 516 VAL A N 1
ATOM 3857 C CA . VAL A 1 516 ? -27.858 19.691 9.829 1.00 91.94 516 VAL A CA 1
ATOM 3858 C C . VAL A 1 516 ? -27.443 19.587 8.366 1.00 91.94 516 VAL A C 1
ATOM 3860 O O . VAL A 1 516 ? -26.261 19.685 8.039 1.00 91.94 516 VAL A O 1
ATOM 3863 N N . THR A 1 517 ? -28.420 19.410 7.477 1.00 95.44 517 THR A N 1
ATOM 3864 C CA . THR A 1 517 ? -28.197 19.331 6.029 1.00 95.44 517 THR A CA 1
ATOM 3865 C C . THR A 1 517 ? -27.639 20.640 5.469 1.00 95.44 517 THR A C 1
ATOM 3867 O O . THR A 1 517 ? -28.153 21.718 5.773 1.00 95.44 517 THR A O 1
ATOM 3870 N N . LEU A 1 518 ? -26.612 20.540 4.623 1.00 93.38 518 LEU A N 1
ATOM 3871 C CA . LEU A 1 518 ? -26.037 21.675 3.898 1.00 93.38 518 LEU A CA 1
ATOM 3872 C C . LEU A 1 518 ? -26.925 22.091 2.711 1.00 93.38 518 LEU A C 1
ATOM 3874 O O . LEU A 1 518 ? -27.729 21.310 2.204 1.00 93.38 518 LEU A O 1
ATOM 3878 N N . ASP A 1 519 ? -26.787 23.335 2.253 1.00 94.31 519 ASP A N 1
ATOM 3879 C CA . ASP A 1 519 ? -27.605 23.921 1.179 1.00 94.31 519 ASP A CA 1
ATOM 3880 C C . ASP A 1 519 ? -27.158 23.526 -0.240 1.00 94.31 519 ASP A C 1
ATOM 3882 O O . ASP A 1 519 ? -27.812 23.878 -1.225 1.00 94.31 519 ASP A O 1
ATOM 3886 N N . TYR A 1 520 ? -26.085 22.745 -0.352 1.00 92.44 520 TYR A N 1
ATOM 3887 C CA . TYR A 1 520 ? -25.581 22.189 -1.600 1.00 92.44 520 TYR A CA 1
ATOM 3888 C C . TYR A 1 520 ? -25.390 20.666 -1.499 1.00 92.44 520 TYR A C 1
ATOM 3890 O O . TYR A 1 520 ? -25.467 20.066 -0.426 1.00 92.44 520 TYR A O 1
ATOM 3898 N N . LYS A 1 521 ? -25.184 20.024 -2.653 1.00 95.38 521 LYS A N 1
ATOM 3899 C CA . LYS A 1 521 ? -25.072 18.566 -2.785 1.00 95.38 521 LYS A CA 1
ATOM 3900 C C . LYS A 1 521 ? -23.845 18.175 -3.592 1.00 95.38 521 LYS A C 1
ATOM 3902 O O . LYS A 1 521 ? -23.372 18.949 -4.425 1.00 95.38 521 LYS A O 1
ATOM 3907 N N . LEU A 1 522 ? -23.382 16.948 -3.385 1.00 94.06 522 LEU A N 1
ATOM 3908 C CA . LEU A 1 522 ? -22.391 16.320 -4.249 1.00 94.06 522 LEU A CA 1
ATOM 3909 C C . LEU A 1 522 ? -23.099 15.671 -5.435 1.00 94.06 522 LEU A C 1
ATOM 3911 O O . LEU A 1 522 ? -24.088 14.966 -5.251 1.00 94.06 522 LEU A O 1
ATOM 3915 N N . ALA A 1 523 ? -22.599 15.899 -6.648 1.00 93.00 523 ALA A N 1
ATOM 3916 C CA . ALA A 1 523 ? -23.211 15.337 -7.848 1.00 93.00 523 ALA A CA 1
ATOM 3917 C C . ALA A 1 523 ? -23.207 13.797 -7.815 1.00 93.00 523 ALA A C 1
ATOM 3919 O O . ALA A 1 523 ? -22.271 13.186 -7.289 1.00 93.00 523 ALA A O 1
ATOM 3920 N N . ALA A 1 524 ? -24.225 13.169 -8.401 1.00 90.06 524 ALA A N 1
ATOM 3921 C CA . ALA A 1 524 ? -24.283 11.715 -8.574 1.00 90.06 524 ALA A CA 1
ATOM 3922 C C . ALA A 1 524 ? -23.022 11.148 -9.263 1.00 90.06 524 ALA A C 1
ATOM 3924 O O . ALA A 1 524 ? -22.452 11.781 -10.156 1.00 90.06 524 ALA A O 1
ATOM 3925 N N . ASN A 1 525 ? -22.622 9.925 -8.902 1.00 83.81 525 ASN A N 1
ATOM 3926 C CA . ASN A 1 525 ? -21.489 9.190 -9.483 1.00 83.81 525 ASN A CA 1
ATOM 3927 C C . ASN A 1 525 ? -20.125 9.909 -9.419 1.00 83.81 525 ASN A C 1
ATOM 3929 O O . ASN A 1 525 ? -19.282 9.734 -10.302 1.00 83.81 525 ASN A O 1
ATOM 3933 N N . THR A 1 526 ? -19.886 10.720 -8.389 1.00 88.94 526 THR A N 1
ATOM 3934 C CA . THR A 1 526 ? -18.602 11.402 -8.166 1.00 88.94 526 THR A CA 1
ATOM 3935 C C . THR A 1 526 ? -17.835 10.769 -7.010 1.00 88.94 526 THR A C 1
ATOM 3937 O O . THR A 1 526 ? -18.428 10.223 -6.084 1.00 88.94 526 THR A O 1
ATOM 3940 N N . ALA A 1 527 ? -16.504 10.797 -7.086 1.00 89.94 527 ALA A N 1
ATOM 3941 C CA . ALA A 1 527 ? -15.614 10.182 -6.105 1.00 89.94 527 ALA A CA 1
ATOM 3942 C C . ALA A 1 527 ? -15.000 11.244 -5.187 1.00 89.94 527 ALA A C 1
ATOM 3944 O O . ALA A 1 527 ? -14.425 12.219 -5.671 1.00 89.94 527 ALA A O 1
ATOM 3945 N N . TRP A 1 528 ? -15.077 11.016 -3.879 1.00 93.25 528 TRP A N 1
ATOM 3946 C CA . TRP A 1 528 ? -14.631 11.944 -2.845 1.00 93.25 528 TRP A CA 1
ATOM 3947 C C . TRP A 1 528 ? -13.667 11.247 -1.908 1.00 93.25 528 TRP A C 1
ATOM 3949 O O . TRP A 1 528 ? -13.936 10.144 -1.439 1.00 93.25 528 TRP A O 1
ATOM 3959 N N . LYS A 1 529 ? -12.523 11.879 -1.654 1.00 90.62 529 LYS A N 1
ATOM 3960 C CA . LYS A 1 529 ? -11.600 11.391 -0.633 1.00 90.62 529 LYS A CA 1
ATOM 3961 C C . LYS A 1 529 ? -12.186 11.689 0.741 1.00 90.62 529 LYS A C 1
ATOM 3963 O O . LYS A 1 529 ? -12.773 12.751 0.921 1.00 90.62 529 LYS A O 1
ATOM 3968 N N . TYR A 1 530 ? -11.974 10.782 1.681 1.00 88.94 530 TYR A N 1
ATOM 3969 C CA . TYR A 1 530 ? -12.243 11.015 3.093 1.00 88.94 530 TYR A CA 1
ATOM 3970 C C . TYR A 1 530 ? -11.030 10.629 3.934 1.00 88.94 530 TYR A C 1
ATOM 3972 O O . TYR A 1 530 ? -10.198 9.836 3.482 1.00 88.94 530 TYR A O 1
ATOM 3980 N N . ASP A 1 531 ? -10.911 11.205 5.128 1.00 85.19 531 ASP A N 1
ATOM 3981 C CA . ASP A 1 531 ? -9.808 10.960 6.068 1.00 85.19 531 ASP A CA 1
ATOM 3982 C C . ASP A 1 531 ? -10.252 10.360 7.415 1.00 85.19 531 ASP A C 1
ATOM 3984 O O . ASP A 1 531 ? -9.427 9.846 8.183 1.00 85.19 531 ASP A O 1
ATOM 3988 N N . ARG A 1 532 ? -11.564 10.344 7.674 1.00 89.31 532 ARG A N 1
ATOM 3989 C CA . ARG A 1 532 ? -12.180 9.638 8.798 1.00 89.31 532 ARG A CA 1
ATOM 3990 C C . ARG A 1 532 ? -13.630 9.247 8.535 1.00 89.31 532 ARG A C 1
ATOM 3992 O O . ARG A 1 532 ? -14.309 9.804 7.671 1.00 89.31 532 ARG A O 1
ATOM 3999 N N . ILE A 1 533 ? -14.102 8.304 9.346 1.00 87.31 533 ILE A N 1
ATOM 4000 C CA . ILE A 1 533 ? -15.507 7.902 9.445 1.00 87.31 533 ILE A CA 1
ATOM 4001 C C . ILE A 1 533 ? -16.054 8.444 10.766 1.00 87.31 533 ILE A C 1
ATOM 4003 O O . ILE A 1 533 ? -15.540 8.107 11.834 1.00 87.31 533 ILE A O 1
ATOM 4007 N N . VAL A 1 534 ? -17.081 9.288 10.703 1.00 90.56 534 VAL A N 1
ATOM 4008 C CA . VAL A 1 534 ? -17.692 9.974 11.850 1.00 90.56 534 VAL A CA 1
ATOM 4009 C C . VAL A 1 534 ? -19.085 9.415 12.109 1.00 90.56 534 VAL A C 1
ATOM 4011 O O . VAL A 1 534 ? -19.854 9.187 11.179 1.00 90.56 534 VAL A O 1
ATOM 4014 N N . THR A 1 535 ? -19.427 9.201 13.377 1.00 89.00 535 THR A N 1
ATOM 4015 C CA . THR A 1 535 ? -20.784 8.836 13.788 1.00 89.00 535 THR A CA 1
ATOM 4016 C C . THR A 1 535 ? -21.533 10.090 14.219 1.00 89.00 535 THR A C 1
ATOM 4018 O O . THR A 1 535 ? -21.240 10.649 15.273 1.00 89.00 535 THR A O 1
ATOM 4021 N N . ILE A 1 536 ? -22.510 10.516 13.420 1.00 88.25 536 ILE A N 1
ATOM 4022 C CA . ILE A 1 536 ? -23.346 11.694 13.682 1.00 88.25 536 ILE A CA 1
ATOM 4023 C C . ILE A 1 536 ? -24.779 11.208 13.888 1.00 88.25 536 ILE A C 1
ATOM 4025 O O . ILE A 1 536 ? -25.350 10.547 13.020 1.00 88.25 536 ILE A O 1
ATOM 4029 N N . GLN A 1 537 ? -25.355 11.488 15.062 1.00 84.19 537 GLN A N 1
ATOM 4030 C CA . GLN A 1 537 ? -26.709 11.044 15.443 1.00 84.19 537 GLN A CA 1
ATOM 4031 C C . GLN A 1 537 ? -26.949 9.531 15.220 1.00 84.19 537 GLN A C 1
ATOM 4033 O O . GLN A 1 537 ? -28.025 9.107 14.801 1.00 84.19 537 GLN A O 1
ATOM 4038 N N . GLY A 1 538 ? -25.925 8.709 15.478 1.00 80.31 538 GLY A N 1
ATOM 4039 C CA . GLY A 1 538 ? -25.988 7.247 15.356 1.00 80.31 538 GLY A CA 1
ATOM 4040 C C . GLY A 1 538 ? -25.783 6.687 13.944 1.00 80.31 538 GLY A C 1
ATOM 4041 O O . GLY A 1 538 ? -25.758 5.470 13.789 1.00 80.31 538 GLY A O 1
ATOM 4042 N N . LYS A 1 539 ? -25.592 7.532 12.923 1.00 85.50 539 LYS A N 1
ATOM 4043 C CA . LYS A 1 539 ? -25.290 7.107 11.546 1.00 85.50 539 LYS A CA 1
ATOM 4044 C C . LYS A 1 539 ? -23.836 7.377 11.184 1.00 85.50 539 LYS A C 1
ATOM 4046 O O . LYS A 1 539 ? -23.246 8.327 11.694 1.00 85.50 539 LYS A O 1
ATOM 4051 N N . GLN A 1 540 ? -23.274 6.558 10.299 1.00 90.00 540 GLN A N 1
ATOM 4052 C CA . GLN A 1 540 ? -21.901 6.720 9.824 1.00 90.00 540 GLN A CA 1
ATOM 4053 C C . GLN A 1 540 ? -21.828 7.659 8.621 1.00 90.00 540 GLN A C 1
ATOM 4055 O O . GLN A 1 540 ? -22.642 7.585 7.701 1.00 90.00 540 GLN A O 1
ATOM 4060 N N . TYR A 1 541 ? -20.810 8.512 8.625 1.00 94.50 541 TYR A N 1
ATOM 4061 C CA . TYR A 1 541 ? -20.514 9.443 7.550 1.00 94.50 541 TYR A CA 1
ATOM 4062 C C . TYR A 1 541 ? -19.018 9.464 7.248 1.00 94.50 541 TYR A C 1
ATOM 4064 O O . TYR A 1 541 ? -18.191 9.348 8.148 1.00 94.50 541 TYR A O 1
ATOM 4072 N N . TYR A 1 542 ? -18.673 9.680 5.988 1.00 95.12 542 TYR A N 1
ATOM 4073 C CA . TYR A 1 542 ? -17.326 9.998 5.537 1.00 95.12 542 TYR A CA 1
ATOM 4074 C C . TYR A 1 542 ? -17.096 11.510 5.631 1.00 95.12 542 TYR A C 1
ATOM 4076 O O . TYR A 1 542 ? -17.892 12.284 5.095 1.00 95.12 542 TYR A O 1
ATOM 4084 N N . GLU A 1 543 ? -16.020 11.948 6.287 1.00 95.31 543 GLU A N 1
ATOM 4085 C CA . GLU A 1 543 ? -15.612 13.360 6.250 1.00 95.31 543 GLU A CA 1
ATOM 4086 C C . GLU A 1 543 ? -14.939 13.658 4.910 1.00 95.31 543 GLU A C 1
ATOM 4088 O O . GLU A 1 543 ? -13.819 13.226 4.659 1.00 95.31 543 GLU A O 1
ATOM 4093 N N . VAL A 1 544 ? -15.641 14.365 4.026 1.00 95.06 544 VAL A N 1
ATOM 4094 C CA . VAL A 1 544 ? -15.180 14.660 2.655 1.00 95.06 544 VAL A CA 1
ATOM 4095 C C . VAL A 1 544 ? -14.659 16.091 2.497 1.00 95.06 544 VAL A C 1
ATOM 4097 O O . VAL A 1 544 ? -14.133 16.461 1.446 1.00 95.06 544 VAL A O 1
ATOM 4100 N N . GLY A 1 545 ? -14.782 16.886 3.555 1.00 92.00 545 GLY A N 1
ATOM 4101 C CA . GLY A 1 545 ? -14.346 18.269 3.650 1.00 92.00 545 GLY A CA 1
ATOM 4102 C C . GLY A 1 545 ? -14.496 18.775 5.084 1.00 92.00 545 GLY A C 1
ATOM 4103 O O . GLY A 1 545 ? -15.012 18.082 5.960 1.00 92.00 545 GLY A O 1
ATOM 4104 N N . ASN A 1 546 ? -14.035 19.997 5.351 1.00 90.56 546 ASN A N 1
ATOM 4105 C CA . ASN A 1 546 ? -14.104 20.558 6.699 1.00 90.56 546 ASN A CA 1
ATOM 4106 C C . ASN A 1 546 ? -15.564 20.796 7.109 1.00 90.56 546 ASN A C 1
ATOM 4108 O O . ASN A 1 546 ? -16.193 21.727 6.603 1.00 90.56 546 ASN A O 1
ATOM 4112 N N . ASN A 1 547 ? -16.041 20.034 8.098 1.00 91.06 547 ASN A N 1
ATOM 4113 C CA . ASN A 1 547 ? -17.428 20.060 8.569 1.00 91.06 547 ASN A CA 1
ATOM 4114 C C . ASN A 1 547 ? -18.452 19.640 7.494 1.00 91.06 547 ASN A C 1
ATOM 4116 O O . ASN A 1 547 ? -19.577 20.143 7.468 1.00 91.06 547 ASN A O 1
ATOM 4120 N N . GLU A 1 548 ? -18.037 18.751 6.589 1.00 96.12 548 GLU A N 1
ATOM 4121 C CA . GLU A 1 548 ? -18.819 18.276 5.449 1.00 96.12 548 GLU A CA 1
ATOM 4122 C C . GLU A 1 548 ? -18.811 16.745 5.445 1.00 96.12 548 GLU A C 1
ATOM 4124 O O . GLU A 1 548 ? -17.794 16.107 5.163 1.00 96.12 548 GLU A O 1
ATOM 4129 N N . TYR A 1 549 ? -19.956 16.155 5.782 1.00 96.06 549 TYR A N 1
ATOM 4130 C CA . TYR A 1 549 ? -20.078 14.726 6.049 1.00 96.06 549 TYR A CA 1
ATOM 4131 C C . TYR A 1 549 ? -21.043 14.065 5.064 1.00 96.06 549 TYR A C 1
ATOM 4133 O O . TYR A 1 549 ? -22.227 14.411 4.999 1.00 96.06 549 TYR A O 1
ATOM 4141 N N . LEU A 1 550 ? -20.525 13.105 4.298 1.00 96.50 550 LEU A N 1
ATOM 4142 C CA . LEU A 1 550 ? -21.269 12.302 3.330 1.00 96.50 550 LEU A CA 1
ATOM 4143 C C . LEU A 1 550 ? -21.761 11.014 3.990 1.00 96.50 550 LEU A C 1
ATOM 4145 O O . LEU A 1 550 ? -20.963 10.263 4.538 1.00 96.50 550 LEU A O 1
ATOM 4149 N N . SER A 1 551 ? -23.063 10.749 3.924 1.00 94.62 551 SER A N 1
ATOM 4150 C CA . SER A 1 551 ? -23.677 9.541 4.489 1.00 94.62 551 SER A CA 1
ATOM 4151 C C . SER A 1 551 ? -23.063 8.273 3.890 1.00 94.62 551 SER A C 1
ATOM 4153 O O . SER A 1 551 ? -22.987 8.133 2.666 1.00 94.62 551 SER A O 1
ATOM 4155 N N . ALA A 1 552 ? -22.632 7.346 4.748 1.00 87.19 552 ALA A N 1
ATOM 4156 C CA . ALA A 1 552 ? -22.121 6.049 4.310 1.00 87.19 552 ALA A CA 1
ATOM 4157 C C . ALA A 1 552 ? -23.225 5.174 3.688 1.00 87.19 552 ALA A C 1
ATOM 4159 O O . ALA A 1 552 ? -22.921 4.340 2.847 1.00 87.19 552 ALA A O 1
ATOM 4160 N N . ASP A 1 553 ? -24.495 5.406 4.043 1.00 84.69 553 ASP A N 1
ATOM 4161 C CA . ASP A 1 553 ? -25.645 4.706 3.452 1.00 84.69 553 ASP A CA 1
ATOM 4162 C C . ASP A 1 553 ? -25.958 5.204 2.026 1.00 84.69 553 ASP A C 1
ATOM 4164 O O . ASP A 1 553 ? -26.482 4.457 1.204 1.00 84.69 553 ASP A O 1
ATOM 4168 N N . ASP A 1 554 ? -25.630 6.467 1.724 1.00 82.50 554 ASP A N 1
ATOM 4169 C CA . ASP A 1 554 ? -25.894 7.110 0.423 1.00 82.50 554 ASP A CA 1
ATOM 4170 C C . ASP A 1 554 ? -24.661 7.111 -0.501 1.00 82.50 554 ASP A C 1
ATOM 4172 O O . ASP A 1 554 ? -24.628 7.777 -1.546 1.00 82.50 554 ASP A O 1
ATOM 4176 N N . SER A 1 555 ? -23.605 6.403 -0.102 1.00 87.56 555 SER A N 1
ATOM 4177 C CA . SER A 1 555 ? -22.348 6.327 -0.834 1.00 87.56 555 SER A CA 1
ATOM 4178 C C . SER A 1 555 ? -21.730 4.938 -0.748 1.00 87.56 555 SER A C 1
ATOM 4180 O O . SER A 1 555 ? -22.161 4.076 0.007 1.00 87.56 555 SER A O 1
ATOM 4182 N N . LEU A 1 556 ? -20.724 4.705 -1.581 1.00 86.81 556 LEU A N 1
ATOM 4183 C CA . LEU A 1 556 ? -20.081 3.412 -1.711 1.00 86.81 556 LEU A CA 1
ATOM 4184 C C . LEU A 1 556 ? -18.572 3.556 -1.515 1.00 86.81 556 LEU A C 1
ATOM 4186 O O . LEU A 1 556 ? -17.915 4.297 -2.253 1.00 86.81 556 LEU A O 1
ATOM 4190 N N . ALA A 1 557 ? -18.015 2.827 -0.547 1.00 82.31 557 ALA A N 1
ATOM 4191 C CA . ALA A 1 557 ? -16.570 2.741 -0.358 1.00 82.31 557 ALA A CA 1
ATOM 4192 C C . ALA A 1 557 ? -15.903 2.175 -1.620 1.00 82.31 557 ALA A C 1
ATOM 4194 O O . ALA A 1 557 ? -16.356 1.183 -2.186 1.00 82.31 557 ALA A O 1
ATOM 4195 N N . TYR A 1 558 ? -14.826 2.801 -2.076 1.00 81.62 558 TYR A N 1
ATOM 4196 C CA . TYR A 1 558 ? -14.210 2.524 -3.367 1.00 81.62 558 TYR A CA 1
ATOM 4197 C C . TYR A 1 558 ? -12.708 2.284 -3.225 1.00 81.62 558 TYR A C 1
ATOM 4199 O O . TYR A 1 558 ? -11.982 3.137 -2.712 1.00 81.62 558 TYR A O 1
ATOM 4207 N N . THR A 1 559 ? -12.221 1.160 -3.753 1.00 80.19 559 THR A N 1
ATOM 4208 C CA . THR A 1 559 ? -10.786 0.852 -3.811 1.00 80.19 559 THR A CA 1
ATOM 4209 C C . THR A 1 559 ? -10.311 0.858 -5.267 1.00 80.19 559 THR A C 1
ATOM 4211 O O . THR A 1 559 ? -10.748 0.007 -6.044 1.00 80.19 559 THR A O 1
ATOM 4214 N N . PRO A 1 560 ? -9.419 1.783 -5.670 1.00 74.94 560 PRO A N 1
ATOM 4215 C CA . PRO A 1 560 ? -8.862 1.798 -7.021 1.00 74.94 560 PRO A CA 1
ATOM 4216 C C . PRO A 1 560 ? -8.062 0.526 -7.327 1.00 74.94 560 PRO A C 1
ATOM 4218 O O . PRO A 1 560 ? -7.145 0.174 -6.593 1.00 74.94 560 PRO A O 1
ATOM 4221 N N . VAL A 1 561 ? -8.387 -0.141 -8.433 1.00 75.50 561 VAL A N 1
ATOM 4222 C CA . VAL A 1 561 ? -7.719 -1.353 -8.932 1.00 75.50 561 VAL A CA 1
ATOM 4223 C C . VAL A 1 561 ? -7.808 -1.330 -10.448 1.00 75.50 561 VAL A C 1
ATOM 4225 O O . VAL A 1 561 ? -8.900 -1.233 -10.989 1.00 75.50 561 VAL A O 1
ATOM 4228 N N . LYS A 1 562 ? -6.679 -1.441 -11.147 1.00 79.12 562 LYS A N 1
ATOM 4229 C CA . LYS A 1 562 ? -6.672 -1.536 -12.610 1.00 79.12 562 LYS A CA 1
ATOM 4230 C C . LYS A 1 562 ? -6.373 -2.963 -13.028 1.00 79.12 562 LYS A C 1
ATOM 4232 O O . LYS A 1 562 ? -5.307 -3.475 -12.700 1.00 79.12 562 LYS A O 1
ATOM 4237 N N . ALA A 1 563 ? -7.300 -3.581 -13.744 1.00 78.44 563 ALA A N 1
ATOM 4238 C CA . ALA A 1 563 ? -7.126 -4.918 -14.291 1.00 78.44 563 ALA A CA 1
ATOM 4239 C C . ALA A 1 563 ? -7.957 -5.092 -15.565 1.00 78.44 563 ALA A C 1
ATOM 4241 O O . ALA A 1 563 ? -8.983 -4.428 -15.740 1.00 78.44 563 ALA A O 1
ATOM 4242 N N . ASP A 1 564 ? -7.524 -6.020 -16.414 1.00 89.00 564 ASP A N 1
ATOM 4243 C CA . ASP A 1 564 ? -8.357 -6.550 -17.483 1.00 89.00 564 ASP A CA 1
ATOM 4244 C C . ASP A 1 564 ? -9.105 -7.788 -16.966 1.00 89.00 564 ASP A C 1
ATOM 4246 O O . ASP A 1 564 ? -8.542 -8.641 -16.274 1.00 89.00 564 ASP A O 1
ATOM 4250 N N . LEU A 1 565 ? -10.388 -7.878 -17.296 1.00 90.62 565 LEU A N 1
ATOM 4251 C CA . LEU A 1 565 ? -11.330 -8.894 -16.847 1.00 90.62 565 LEU A CA 1
ATOM 4252 C C . LEU A 1 565 ? -11.893 -9.629 -18.055 1.00 90.62 565 LEU A C 1
ATOM 4254 O O . LEU A 1 565 ? -12.217 -9.009 -19.067 1.00 90.62 565 LEU A O 1
ATOM 4258 N N . THR A 1 566 ? -12.080 -10.938 -17.932 1.00 91.88 566 THR A N 1
ATOM 4259 C CA . THR A 1 566 ? -12.818 -11.729 -18.919 1.00 91.88 566 THR A CA 1
ATOM 4260 C C . THR A 1 566 ? -14.027 -12.395 -18.266 1.00 91.88 566 THR A C 1
ATOM 4262 O O . THR A 1 566 ? -13.928 -12.948 -17.167 1.00 91.88 566 THR A O 1
ATOM 4265 N N . ILE A 1 567 ? -15.195 -12.291 -18.906 1.00 93.69 567 ILE A N 1
ATOM 4266 C CA . ILE A 1 567 ? -16.462 -12.783 -18.350 1.00 93.69 567 ILE A CA 1
ATOM 4267 C C . ILE A 1 567 ? -16.533 -14.310 -18.479 1.00 93.69 567 ILE A C 1
ATOM 4269 O O . ILE A 1 567 ? -16.560 -14.835 -19.594 1.00 93.69 567 ILE A O 1
ATOM 4273 N N . LYS A 1 568 ? -16.611 -15.031 -17.354 1.00 89.31 568 LYS A N 1
ATOM 4274 C CA . LYS A 1 568 ? -16.632 -16.508 -17.334 1.00 89.31 568 LYS A CA 1
ATOM 4275 C C . LYS A 1 568 ? -18.032 -17.084 -17.572 1.00 89.31 568 LYS A C 1
ATOM 4277 O O . LYS A 1 568 ? -18.205 -18.095 -18.242 1.00 89.31 568 LYS A O 1
ATOM 4282 N N . THR A 1 569 ? -19.046 -16.396 -17.062 1.00 88.31 569 THR A N 1
ATOM 4283 C CA . THR A 1 569 ? -20.476 -16.708 -17.197 1.00 88.31 569 THR A CA 1
ATOM 4284 C C . THR A 1 569 ? -21.229 -15.399 -17.385 1.00 88.31 569 THR A C 1
ATOM 4286 O O . THR A 1 569 ? -20.764 -14.406 -16.822 1.00 88.31 569 THR A O 1
ATOM 4289 N N . PRO A 1 570 ? -22.373 -15.363 -18.099 1.00 91.25 570 PRO A N 1
ATOM 4290 C CA . PRO A 1 570 ? -23.102 -14.116 -18.304 1.00 91.25 570 PRO A CA 1
ATOM 4291 C C . PRO A 1 570 ? -23.348 -13.432 -16.960 1.00 91.25 570 PRO A C 1
ATOM 4293 O O . PRO A 1 570 ? -23.809 -14.085 -16.025 1.00 91.25 570 PRO A O 1
ATOM 4296 N N . VAL A 1 571 ? -22.974 -12.158 -16.854 1.00 92.81 571 VAL A N 1
ATOM 4297 C CA . VAL A 1 571 ? -23.010 -11.426 -1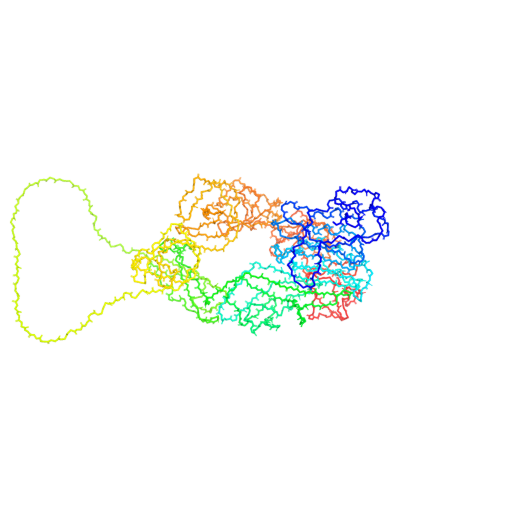5.584 1.00 92.81 571 VAL A CA 1
ATOM 4298 C C . VAL A 1 571 ? -23.976 -10.259 -15.689 1.00 92.81 571 VAL A C 1
ATOM 4300 O O . VAL A 1 571 ? -23.895 -9.441 -16.609 1.00 92.81 571 VAL A O 1
ATOM 4303 N N . GLU A 1 572 ? -24.922 -10.220 -14.760 1.00 94.88 572 GLU A N 1
ATOM 4304 C CA . GLU A 1 572 ? -25.809 -9.080 -14.559 1.00 94.88 572 GLU A CA 1
ATOM 4305 C C . GLU A 1 572 ? -24.998 -7.879 -14.073 1.00 94.88 572 GLU A C 1
ATOM 4307 O O . GLU A 1 572 ? -24.040 -8.015 -13.307 1.00 94.88 572 GLU A O 1
ATOM 4312 N N . VAL A 1 573 ? -25.371 -6.693 -14.543 1.00 95.31 573 VAL A N 1
ATOM 4313 C CA . VAL A 1 573 ? -24.748 -5.447 -14.103 1.00 95.31 573 VAL A CA 1
ATOM 4314 C C . VAL A 1 573 ? -25.630 -4.811 -13.033 1.00 95.31 573 VAL A C 1
ATOM 4316 O O . VAL A 1 573 ? -26.848 -4.740 -13.182 1.00 95.31 573 VAL A O 1
ATOM 4319 N N . TYR A 1 574 ? -25.013 -4.310 -11.970 1.00 92.75 574 TYR A N 1
ATOM 4320 C CA . TYR A 1 574 ? -25.668 -3.634 -10.855 1.00 92.75 574 TYR A CA 1
ATOM 4321 C C . TYR A 1 574 ? -25.229 -2.172 -10.782 1.00 92.75 574 TYR A C 1
ATOM 4323 O O . TYR A 1 574 ? -24.144 -1.806 -11.238 1.00 92.75 574 TYR A O 1
ATOM 4331 N N . ASN A 1 575 ? -26.067 -1.330 -10.187 1.00 89.88 575 ASN A N 1
ATOM 4332 C CA . ASN A 1 575 ? -25.669 0.007 -9.765 1.00 89.88 575 ASN A CA 1
ATOM 4333 C C . ASN A 1 575 ? -25.028 -0.021 -8.360 1.00 89.88 575 ASN A C 1
ATOM 4335 O O . ASN A 1 575 ? -25.003 -1.054 -7.692 1.00 89.88 575 ASN A O 1
ATOM 4339 N N . SER A 1 576 ? -24.521 1.123 -7.895 1.00 86.44 576 SER A N 1
ATOM 4340 C CA . SER A 1 576 ? -23.931 1.284 -6.550 1.00 86.44 576 SER A CA 1
ATOM 4341 C C . SER A 1 576 ? -24.882 0.979 -5.386 1.00 86.44 576 SER A C 1
ATOM 4343 O O . SER A 1 576 ? -24.409 0.697 -4.292 1.00 86.44 576 SER A O 1
ATOM 4345 N N . GLU A 1 577 ? -26.198 0.980 -5.613 1.00 84.50 577 GLU A N 1
ATOM 4346 C CA . GLU A 1 577 ? -27.227 0.620 -4.620 1.00 84.50 577 GLU A CA 1
ATOM 4347 C C . GLU A 1 577 ? -27.508 -0.897 -4.600 1.00 84.50 577 GLU A C 1
ATOM 4349 O O . GLU A 1 577 ? -28.380 -1.371 -3.874 1.00 84.50 577 GLU A O 1
ATOM 4354 N N . GLY A 1 578 ? -26.814 -1.679 -5.435 1.00 87.06 578 GLY A N 1
ATOM 4355 C CA . GLY A 1 578 ? -27.034 -3.119 -5.574 1.00 87.06 578 GLY A CA 1
ATOM 4356 C C . GLY A 1 578 ? -28.305 -3.483 -6.332 1.00 87.06 578 GLY A C 1
ATOM 4357 O O . GLY A 1 578 ? -28.756 -4.626 -6.269 1.00 87.06 578 GLY A O 1
ATOM 4358 N N . LYS A 1 579 ? -28.885 -2.530 -7.064 1.00 88.88 579 LYS A N 1
ATOM 4359 C CA . LYS A 1 579 ? -30.012 -2.772 -7.956 1.00 88.88 579 LYS A CA 1
ATOM 4360 C C . LYS A 1 579 ? -29.503 -3.171 -9.335 1.00 88.88 579 LYS A C 1
ATOM 4362 O O . LYS A 1 579 ? -28.677 -2.477 -9.924 1.00 88.88 579 LYS A O 1
ATOM 4367 N N . GLU A 1 580 ? -30.042 -4.264 -9.858 1.00 89.88 580 GLU A N 1
ATOM 4368 C CA . GLU A 1 580 ? -29.779 -4.715 -11.222 1.00 89.88 580 GLU A CA 1
ATOM 4369 C C . GLU A 1 580 ? -30.192 -3.634 -12.237 1.00 89.88 580 GLU A C 1
ATOM 4371 O O . GLU A 1 580 ? -31.276 -3.040 -12.149 1.00 89.88 580 GLU A O 1
ATOM 4376 N N . ILE A 1 581 ? -29.328 -3.374 -13.213 1.00 89.38 581 ILE A N 1
ATOM 4377 C CA . ILE A 1 581 ? -29.654 -2.582 -14.398 1.00 89.38 581 ILE A CA 1
ATOM 4378 C C . ILE A 1 581 ? -29.920 -3.530 -15.570 1.00 89.38 581 ILE A C 1
ATOM 4380 O O . ILE A 1 581 ? -29.395 -4.634 -15.612 1.00 89.38 581 ILE A O 1
ATOM 4384 N N . THR A 1 582 ? -30.732 -3.117 -16.549 1.00 88.44 582 THR A N 1
ATOM 4385 C CA . THR A 1 582 ? -31.151 -3.972 -17.681 1.00 88.44 582 THR A CA 1
ATOM 4386 C C . THR A 1 582 ? -30.021 -4.191 -18.702 1.00 88.44 582 THR A C 1
ATOM 4388 O O . THR A 1 582 ? -30.110 -3.776 -19.859 1.00 88.44 582 THR A O 1
ATOM 4391 N N . ARG A 1 583 ? -28.924 -4.809 -18.264 1.00 90.00 583 ARG A N 1
ATOM 4392 C CA . ARG A 1 583 ? -27.720 -5.100 -19.036 1.00 90.00 583 ARG A CA 1
ATOM 4393 C C . ARG A 1 583 ? -27.058 -6.356 -18.481 1.00 90.00 583 ARG A C 1
ATOM 4395 O O . ARG A 1 583 ? -26.808 -6.463 -17.288 1.00 90.00 583 ARG A O 1
ATOM 4402 N N . VAL A 1 584 ? -26.713 -7.265 -19.385 1.00 92.94 584 VAL A N 1
ATOM 4403 C CA . VAL A 1 584 ? -25.961 -8.485 -19.081 1.00 92.94 584 VAL A CA 1
ATOM 4404 C C . VAL A 1 584 ? -24.714 -8.487 -19.951 1.00 92.94 584 VAL A C 1
ATOM 4406 O O . VAL A 1 584 ? -24.810 -8.288 -21.166 1.00 92.94 584 VAL A O 1
ATOM 4409 N N . LEU A 1 585 ? -23.543 -8.677 -19.346 1.00 94.31 585 LEU A N 1
ATOM 4410 C CA . LEU A 1 585 ? -22.300 -8.804 -20.102 1.00 94.31 585 LEU A CA 1
ATOM 4411 C C . LEU A 1 585 ? -22.147 -10.259 -20.569 1.00 94.31 585 LEU A C 1
ATOM 4413 O O . LEU A 1 585 ? -22.287 -11.175 -19.753 1.00 94.31 585 LEU A O 1
ATOM 4417 N N . PRO A 1 586 ? -21.891 -10.502 -21.867 1.00 93.81 586 PRO A N 1
ATOM 4418 C CA . PRO A 1 586 ? -21.823 -11.854 -22.402 1.00 93.81 586 PRO A CA 1
ATOM 4419 C C . PRO A 1 586 ? -20.526 -12.560 -21.994 1.00 93.81 586 PRO A C 1
ATOM 4421 O O . PRO A 1 586 ? -19.472 -11.932 -21.871 1.00 93.81 586 PRO A O 1
ATOM 4424 N N . THR A 1 587 ? -20.589 -13.883 -21.851 1.00 90.94 587 THR A N 1
ATOM 4425 C CA . THR A 1 587 ? -19.418 -14.751 -21.666 1.00 90.94 587 THR A CA 1
ATOM 4426 C C . THR A 1 587 ? -18.347 -14.499 -22.736 1.00 90.94 587 THR A C 1
ATOM 4428 O O . THR A 1 587 ? -18.672 -14.193 -23.882 1.00 90.94 587 THR A O 1
ATOM 4431 N N . HIS A 1 588 ? -17.076 -14.620 -22.351 1.00 87.75 588 HIS A N 1
ATOM 4432 C CA . HIS A 1 588 ? -15.874 -14.357 -23.158 1.00 87.75 588 HIS A CA 1
ATOM 4433 C C . HIS A 1 588 ? -15.669 -12.903 -23.605 1.00 87.75 588 HIS A C 1
ATOM 4435 O O . HIS A 1 588 ? -14.720 -12.629 -24.339 1.00 87.75 588 HIS A O 1
ATOM 4441 N N . SER A 1 589 ? -16.517 -11.959 -23.184 1.00 93.50 589 SER A N 1
ATOM 4442 C CA . SER A 1 589 ? -16.225 -10.542 -23.406 1.00 93.50 589 SER A CA 1
ATOM 4443 C C . SER A 1 589 ? -15.144 -10.041 -22.450 1.00 93.50 589 SER A C 1
ATOM 4445 O O . SER A 1 589 ? -15.025 -10.518 -21.320 1.00 93.50 589 SER A O 1
ATOM 4447 N N . ASP A 1 590 ? -14.359 -9.077 -22.927 1.00 93.62 590 ASP A N 1
ATOM 4448 C CA . ASP A 1 590 ? -13.263 -8.469 -22.181 1.00 93.62 590 ASP A CA 1
ATOM 4449 C C . ASP A 1 590 ? -13.655 -7.066 -21.708 1.00 93.62 590 ASP A C 1
ATOM 4451 O O . ASP A 1 590 ? -14.237 -6.283 -22.465 1.00 93.62 590 ASP A O 1
ATOM 4455 N N . TRP A 1 591 ? -13.328 -6.757 -20.456 1.00 95.06 591 TRP A N 1
ATOM 4456 C CA . TRP A 1 591 ? -13.673 -5.507 -19.784 1.00 95.06 591 TRP A CA 1
ATOM 4457 C C . TRP A 1 591 ? -12.486 -4.995 -18.987 1.00 95.06 591 TRP A C 1
ATOM 4459 O O . TRP A 1 591 ? -11.734 -5.777 -18.419 1.00 95.06 591 TRP A O 1
ATOM 4469 N N . ALA A 1 592 ? -12.338 -3.679 -18.901 1.00 92.19 592 ALA A N 1
ATOM 4470 C CA . ALA A 1 592 ? -11.397 -3.071 -17.975 1.00 92.19 592 ALA A CA 1
ATOM 4471 C C . ALA A 1 592 ? -12.129 -2.686 -16.689 1.00 92.19 592 ALA A C 1
ATOM 4473 O O . ALA A 1 592 ? -13.277 -2.237 -16.729 1.00 92.19 592 ALA A O 1
ATOM 4474 N N . THR A 1 593 ? -11.439 -2.817 -15.563 1.00 89.44 593 THR A N 1
ATOM 4475 C CA . THR A 1 593 ? -11.873 -2.258 -14.286 1.00 89.44 593 THR A CA 1
ATOM 4476 C C . THR A 1 593 ? -10.908 -1.177 -13.818 1.00 89.44 593 THR A C 1
ATOM 4478 O O . THR A 1 593 ? -9.708 -1.236 -14.091 1.00 89.44 593 THR A O 1
ATOM 4481 N N . ASP A 1 594 ? -11.438 -0.167 -13.137 1.00 85.44 594 ASP A N 1
ATOM 4482 C CA . ASP A 1 594 ? -10.693 0.895 -12.455 1.00 85.44 594 ASP A CA 1
ATOM 4483 C C . ASP A 1 594 ? -10.842 0.825 -10.923 1.00 85.44 594 ASP A C 1
ATOM 4485 O O . ASP A 1 594 ? -10.257 1.648 -10.203 1.00 85.44 594 ASP A O 1
ATOM 4489 N N . GLY A 1 595 ? -11.594 -0.150 -10.403 1.00 80.44 595 GLY A N 1
ATOM 4490 C CA . GLY A 1 595 ? -11.720 -0.367 -8.973 1.00 80.44 595 GLY A CA 1
ATOM 4491 C C . GLY A 1 595 ? -12.737 -1.408 -8.557 1.00 80.44 595 GLY A C 1
ATOM 4492 O O . GLY A 1 595 ? -13.491 -1.965 -9.351 1.00 80.44 595 GLY A O 1
ATOM 4493 N N . ILE A 1 596 ? -12.735 -1.655 -7.256 1.00 83.19 596 ILE A N 1
ATOM 4494 C CA . ILE A 1 596 ? -13.585 -2.630 -6.590 1.00 83.19 596 ILE A CA 1
ATOM 4495 C C . ILE A 1 596 ? -14.368 -1.983 -5.455 1.00 83.19 596 ILE A C 1
ATOM 4497 O O . ILE A 1 596 ? -13.988 -0.936 -4.921 1.00 83.19 596 ILE A O 1
ATOM 4501 N N . SER A 1 597 ? -15.452 -2.646 -5.076 1.00 81.81 597 SER A N 1
ATOM 4502 C CA . SER A 1 597 ? -16.232 -2.328 -3.887 1.00 81.81 597 SER A CA 1
ATOM 4503 C C . SER A 1 597 ? -16.968 -3.567 -3.369 1.00 81.81 597 SER A C 1
ATOM 4505 O O . SER A 1 597 ? -16.953 -4.618 -4.013 1.00 81.81 597 SER A O 1
ATOM 4507 N N . THR A 1 598 ? -17.619 -3.438 -2.217 1.00 78.75 598 THR A N 1
ATOM 4508 C CA . THR A 1 598 ? -18.530 -4.435 -1.659 1.00 78.75 598 THR A CA 1
ATOM 4509 C C . THR A 1 598 ? -19.948 -3.878 -1.700 1.00 78.75 598 THR A C 1
ATOM 4511 O O . THR A 1 598 ? -20.243 -2.901 -1.020 1.00 78.75 598 THR A O 1
ATOM 4514 N N . ILE A 1 599 ? -20.832 -4.513 -2.468 1.00 79.94 599 ILE A N 1
ATOM 4515 C CA . ILE A 1 599 ? -22.244 -4.131 -2.595 1.00 79.94 599 ILE A CA 1
ATOM 4516 C C . ILE A 1 599 ? -23.084 -5.304 -2.094 1.00 79.94 599 ILE A C 1
ATOM 4518 O O . ILE A 1 599 ? -22.937 -6.420 -2.588 1.00 79.94 599 ILE A O 1
ATOM 4522 N N . ASN A 1 600 ? -23.932 -5.079 -1.084 1.00 79.62 600 ASN A N 1
ATOM 4523 C CA . ASN A 1 600 ? -24.738 -6.127 -0.436 1.00 79.62 600 ASN A CA 1
ATOM 4524 C C . ASN A 1 600 ? -23.914 -7.350 0.025 1.00 79.62 600 ASN A C 1
ATOM 4526 O O . ASN A 1 600 ? -24.360 -8.491 -0.072 1.00 79.62 600 ASN A O 1
ATOM 4530 N N . GLY A 1 601 ? -22.687 -7.116 0.504 1.00 73.75 601 GLY A N 1
ATOM 4531 C CA . GLY A 1 601 ? -21.768 -8.170 0.954 1.00 73.75 601 GLY A CA 1
ATOM 4532 C C . GLY A 1 601 ? -21.020 -8.906 -0.164 1.00 73.75 601 GLY A C 1
ATOM 4533 O O . GLY A 1 601 ? -20.178 -9.748 0.135 1.00 73.75 601 GLY A O 1
ATOM 4534 N N . VAL A 1 602 ? -21.268 -8.574 -1.434 1.00 76.94 602 VAL A N 1
ATOM 4535 C CA . VAL A 1 602 ? -20.611 -9.187 -2.596 1.00 76.94 602 VAL A CA 1
ATOM 4536 C C . VAL A 1 602 ? -19.518 -8.265 -3.125 1.00 76.94 602 VAL A C 1
ATOM 4538 O O . VAL A 1 602 ? -19.733 -7.065 -3.301 1.00 76.94 602 VAL A O 1
ATOM 4541 N N . ARG A 1 603 ? -18.336 -8.822 -3.407 1.00 81.38 603 ARG A N 1
ATOM 4542 C CA . ARG A 1 603 ? -17.232 -8.089 -4.037 1.00 81.38 603 ARG A CA 1
ATOM 4543 C C . ARG A 1 603 ? -17.546 -7.843 -5.513 1.00 81.38 603 ARG A C 1
ATOM 4545 O O . ARG A 1 603 ? -17.758 -8.788 -6.269 1.00 81.38 603 ARG A O 1
ATOM 4552 N N . MET A 1 604 ? -17.515 -6.583 -5.927 1.00 87.38 604 MET A N 1
ATOM 4553 C CA . MET A 1 604 ? -17.856 -6.138 -7.277 1.00 87.38 604 MET A CA 1
ATOM 4554 C C . MET A 1 604 ? -16.686 -5.398 -7.934 1.00 87.38 604 MET A C 1
ATOM 4556 O O . MET A 1 604 ? -15.975 -4.647 -7.265 1.00 87.38 604 MET A O 1
ATOM 4560 N N . TYR A 1 605 ? -16.528 -5.557 -9.248 1.00 92.12 605 TYR A N 1
ATOM 4561 C CA . TYR A 1 605 ? -15.675 -4.728 -10.101 1.00 92.12 605 TYR A CA 1
ATOM 4562 C C . TYR A 1 605 ? -16.486 -3.604 -10.742 1.00 92.12 605 TYR A C 1
ATOM 4564 O O . TYR A 1 605 ? -17.564 -3.846 -11.284 1.00 92.12 605 TYR A O 1
ATOM 4572 N N . HIS A 1 606 ? -15.947 -2.388 -10.726 1.00 93.44 606 HIS A N 1
ATOM 4573 C CA . HIS A 1 606 ? -16.481 -1.254 -11.476 1.00 93.44 606 HIS A CA 1
ATOM 4574 C C . HIS A 1 606 ? -16.030 -1.358 -12.936 1.00 93.44 606 HIS A C 1
ATOM 4576 O O . HIS A 1 606 ? -14.840 -1.548 -13.194 1.00 93.44 606 HIS A O 1
ATOM 4582 N N . VAL A 1 607 ? -16.967 -1.249 -13.880 1.00 94.19 607 VAL A N 1
ATOM 4583 C CA . VAL A 1 607 ? -16.720 -1.430 -15.329 1.00 94.19 607 VAL A CA 1
ATOM 4584 C C . VAL A 1 607 ? -17.293 -0.311 -16.204 1.00 94.19 607 VAL A C 1
ATOM 4586 O O . VAL A 1 607 ? -17.162 -0.335 -17.427 1.00 94.19 607 VAL A O 1
ATOM 4589 N N . GLY A 1 608 ? -17.925 0.689 -15.595 1.00 90.31 608 GLY A N 1
ATOM 4590 C CA . GLY A 1 608 ? -18.573 1.795 -16.294 1.00 90.31 608 GLY A CA 1
ATOM 4591 C C . GLY A 1 608 ? -19.210 2.771 -15.314 1.00 90.31 608 GLY A C 1
ATOM 4592 O O . GLY A 1 608 ? -19.108 2.597 -14.105 1.00 90.31 608 GLY A O 1
ATOM 4593 N N . THR A 1 609 ? -19.872 3.817 -15.810 1.00 87.94 609 THR A N 1
ATOM 4594 C CA . THR A 1 609 ? -20.516 4.818 -14.947 1.00 87.94 609 THR A CA 1
ATOM 4595 C C . THR A 1 609 ? -21.630 4.185 -14.121 1.00 87.94 609 THR A C 1
ATOM 4597 O O . THR A 1 609 ? -22.720 3.948 -14.633 1.00 87.94 609 THR A O 1
ATOM 4600 N N . ASN A 1 610 ? -21.358 3.969 -12.833 1.00 86.25 610 ASN A N 1
ATOM 4601 C CA . ASN A 1 610 ? -22.271 3.293 -11.915 1.00 86.25 610 ASN A CA 1
ATOM 4602 C C . ASN A 1 610 ? -22.635 1.868 -12.350 1.00 86.25 610 ASN A C 1
ATOM 4604 O O . ASN A 1 610 ? -23.763 1.425 -12.151 1.00 86.25 610 ASN A O 1
ATOM 4608 N N . GLU A 1 611 ? -21.688 1.175 -12.977 1.00 91.81 611 GLU A N 1
ATOM 4609 C CA . GLU A 1 611 ? -21.867 -0.186 -13.468 1.00 91.81 611 GLU A CA 1
ATOM 4610 C C . GLU A 1 611 ? -20.895 -1.114 -12.752 1.00 91.81 611 GLU A C 1
ATOM 4612 O O . GLU A 1 611 ? -19.675 -0.937 -12.821 1.00 91.81 611 GLU A O 1
ATOM 4617 N N . TRP A 1 612 ? -21.462 -2.101 -12.070 1.00 93.06 612 TRP A N 1
ATOM 4618 C CA . TRP A 1 612 ? -20.766 -3.015 -11.183 1.00 93.06 612 TRP A CA 1
ATOM 4619 C C . TRP A 1 612 ? -21.092 -4.454 -11.549 1.00 93.06 612 TRP A C 1
ATOM 4621 O O . TRP A 1 612 ? -22.251 -4.785 -11.786 1.00 93.06 612 TRP A O 1
ATOM 4631 N N . ILE A 1 613 ? -20.081 -5.313 -11.583 1.00 95.62 613 ILE A N 1
ATOM 4632 C CA . ILE A 1 613 ? -20.248 -6.742 -11.865 1.00 95.62 613 ILE A CA 1
ATOM 4633 C C . ILE A 1 613 ? -19.596 -7.581 -10.779 1.00 95.62 613 ILE A C 1
ATOM 4635 O O . ILE A 1 613 ? -18.560 -7.198 -10.238 1.00 95.62 613 ILE A O 1
ATOM 4639 N N . SER A 1 614 ? -20.182 -8.738 -10.476 1.00 91.19 614 SER A N 1
ATOM 4640 C CA . SER A 1 614 ? -19.648 -9.638 -9.452 1.00 91.19 614 SER A CA 1
ATOM 4641 C C . SER A 1 614 ? -18.253 -10.132 -9.822 1.00 91.19 614 SER A C 1
ATOM 4643 O O . SER A 1 614 ? -18.028 -10.645 -10.923 1.00 91.19 614 SER A O 1
ATOM 4645 N N . ALA A 1 615 ? -17.323 -10.022 -8.870 1.00 84.94 615 ALA A N 1
ATOM 4646 C CA . ALA A 1 615 ? -15.982 -10.580 -9.002 1.00 84.94 615 ALA A CA 1
ATOM 4647 C C . ALA A 1 615 ? -16.010 -12.107 -9.150 1.00 84.94 615 ALA A C 1
ATOM 4649 O O . ALA A 1 615 ? -15.097 -12.682 -9.732 1.00 84.94 615 ALA A O 1
ATOM 4650 N N . GLU A 1 616 ? -17.072 -12.767 -8.683 1.00 85.00 616 GLU A N 1
ATOM 4651 C CA . GLU A 1 616 ? -17.222 -14.209 -8.833 1.00 85.00 616 GLU A CA 1
ATOM 4652 C C . GLU A 1 616 ? -17.472 -14.628 -10.280 1.00 85.00 616 GLU A C 1
ATOM 4654 O O . GLU A 1 616 ? -17.200 -15.774 -10.596 1.00 85.00 616 GLU A O 1
ATOM 4659 N N . ASN A 1 617 ? -17.966 -13.770 -11.179 1.00 88.44 617 ASN A N 1
ATOM 4660 C CA . ASN A 1 617 ? -18.326 -14.153 -12.556 1.00 88.44 617 ASN A CA 1
ATOM 4661 C C . ASN A 1 617 ? -17.272 -13.772 -13.604 1.00 88.44 617 ASN A C 1
ATOM 4663 O O . ASN A 1 617 ? -17.521 -13.870 -14.810 1.00 88.44 617 ASN A O 1
ATOM 4667 N N . VAL A 1 618 ? -16.087 -13.360 -13.163 1.00 89.19 618 VAL A N 1
ATOM 4668 C CA . VAL A 1 618 ? -15.004 -12.917 -14.040 1.00 89.19 618 VAL A CA 1
ATOM 4669 C C . VAL A 1 618 ? -13.678 -13.519 -13.606 1.00 89.19 618 VAL A C 1
ATOM 4671 O O . VAL A 1 618 ? -13.495 -13.825 -12.432 1.00 89.19 618 VAL A O 1
ATOM 4674 N N . ASN A 1 619 ? -12.742 -13.637 -14.544 1.00 84.94 619 ASN A N 1
ATOM 4675 C CA . ASN A 1 619 ? -11.348 -13.924 -14.226 1.00 84.94 619 ASN A CA 1
ATOM 4676 C C . ASN A 1 619 ? -10.490 -12.712 -14.620 1.00 84.94 619 ASN A C 1
ATOM 4678 O O . ASN A 1 619 ? -10.609 -12.235 -15.757 1.00 84.94 619 ASN A O 1
ATOM 4682 N N . PRO A 1 620 ? -9.620 -12.204 -13.731 1.00 82.62 620 PRO A N 1
ATOM 4683 C CA . PRO A 1 620 ? -8.609 -11.238 -14.128 1.00 82.62 620 PRO A CA 1
ATOM 4684 C C . PRO A 1 620 ? -7.590 -11.900 -15.065 1.00 82.62 620 PRO A C 1
ATOM 4686 O O . PRO A 1 620 ? -7.314 -13.105 -14.979 1.00 82.62 620 PRO A O 1
ATOM 4689 N N . TYR A 1 621 ? -7.022 -11.118 -15.979 1.00 84.69 621 TYR A N 1
ATOM 4690 C CA . TYR A 1 621 ? -5.977 -11.606 -16.871 1.00 84.69 621 TYR A CA 1
ATOM 4691 C C . TYR A 1 621 ? -4.901 -10.560 -17.160 1.00 84.69 621 TYR A C 1
ATOM 4693 O O . TYR A 1 621 ? -5.095 -9.355 -17.014 1.00 84.69 621 TYR A O 1
ATOM 4701 N N . THR A 1 622 ? -3.751 -11.047 -17.619 1.00 79.06 622 THR A N 1
ATOM 4702 C CA . THR A 1 622 ? -2.661 -10.234 -18.161 1.00 79.06 622 THR A CA 1
ATOM 4703 C C . THR A 1 622 ? -2.446 -10.598 -19.619 1.00 79.06 622 THR A C 1
ATOM 4705 O O . THR A 1 622 ? -2.263 -11.770 -19.949 1.00 79.06 622 THR A O 1
ATOM 4708 N N . SER A 1 623 ? -2.454 -9.601 -20.501 1.00 81.38 623 SER A N 1
ATOM 4709 C CA . SER A 1 623 ? -2.131 -9.801 -21.916 1.00 81.38 623 SER A CA 1
ATOM 4710 C C . SER A 1 623 ? -0.648 -10.136 -22.082 1.00 81.38 623 SER A C 1
ATOM 4712 O O . SER A 1 623 ? 0.214 -9.416 -21.582 1.00 81.38 623 SER A O 1
ATOM 4714 N N . VAL A 1 624 ? -0.336 -11.203 -22.815 1.00 74.38 624 VAL A N 1
ATOM 4715 C CA . VAL A 1 624 ? 1.044 -11.617 -23.110 1.00 74.38 624 VAL A CA 1
ATOM 4716 C C . VAL A 1 624 ? 1.199 -11.968 -24.583 1.00 74.38 624 VAL A C 1
ATOM 4718 O O . VAL A 1 624 ? 0.232 -12.075 -25.329 1.00 74.38 624 VAL A O 1
ATOM 4721 N N . LYS A 1 625 ? 2.439 -12.150 -25.031 1.00 82.94 625 LYS A N 1
ATOM 4722 C CA . LYS A 1 625 ? 2.731 -12.665 -26.369 1.00 82.94 625 LYS A CA 1
ATOM 4723 C C . LYS A 1 625 ? 3.830 -13.710 -26.267 1.00 82.94 625 LYS A C 1
ATOM 4725 O O . LYS A 1 625 ? 5.006 -13.382 -26.386 1.00 82.94 625 LYS A O 1
ATOM 4730 N N . THR A 1 626 ? 3.438 -14.958 -26.031 1.00 76.19 626 THR A N 1
ATOM 4731 C CA . THR A 1 626 ? 4.372 -16.083 -25.876 1.00 76.19 626 THR A CA 1
ATOM 4732 C C . THR A 1 626 ? 3.899 -17.323 -26.644 1.00 76.19 626 THR A C 1
ATOM 4734 O O . THR A 1 626 ? 2.895 -17.277 -27.361 1.00 76.19 626 THR A O 1
ATOM 4737 N N . VAL A 1 627 ? 4.665 -18.411 -26.570 1.00 78.31 627 VAL A N 1
ATOM 4738 C CA . VAL A 1 627 ? 4.364 -19.699 -27.200 1.00 78.31 627 VAL A CA 1
ATOM 4739 C C . VAL A 1 627 ? 4.475 -20.806 -26.157 1.00 78.31 627 VAL A C 1
ATOM 4741 O O . VAL A 1 627 ? 5.539 -21.006 -25.580 1.00 78.31 627 VAL A O 1
ATOM 4744 N N . PHE A 1 628 ? 3.390 -21.547 -25.958 1.00 82.44 628 PHE A N 1
ATOM 4745 C CA . PHE A 1 628 ? 3.368 -22.766 -25.161 1.00 82.44 628 PHE A CA 1
ATOM 4746 C C . PHE A 1 628 ? 3.759 -23.962 -26.035 1.00 82.44 628 PHE A C 1
ATOM 4748 O O . PHE A 1 628 ? 3.149 -24.188 -27.082 1.00 82.44 628 PHE A O 1
ATOM 4755 N N . ASN A 1 629 ? 4.765 -24.729 -25.613 1.00 79.44 629 ASN A N 1
ATOM 4756 C CA . ASN A 1 629 ? 5.176 -25.957 -26.291 1.00 79.44 629 ASN A CA 1
ATOM 4757 C C . ASN A 1 629 ? 4.690 -27.159 -25.481 1.00 79.44 629 ASN A C 1
ATOM 4759 O O . ASN A 1 629 ? 5.145 -27.385 -24.363 1.00 79.44 629 ASN A O 1
ATOM 4763 N N . SER A 1 630 ? 3.778 -27.931 -26.058 1.00 83.06 630 SER A N 1
ATOM 4764 C CA . SER A 1 630 ? 3.259 -29.145 -25.439 1.00 83.06 630 SER A CA 1
ATOM 4765 C C . SER A 1 630 ? 4.296 -30.265 -25.574 1.00 83.06 630 SER A C 1
ATOM 4767 O O . SER A 1 630 ? 4.709 -30.588 -26.685 1.00 83.06 630 SER A O 1
ATOM 4769 N N . THR A 1 631 ? 4.772 -30.841 -24.468 1.00 79.12 631 THR A N 1
ATOM 4770 C CA . THR A 1 631 ? 5.765 -31.941 -24.469 1.00 79.12 631 THR A CA 1
ATOM 4771 C C . THR A 1 631 ? 5.137 -33.315 -24.223 1.00 79.12 631 THR A C 1
ATOM 4773 O O . THR A 1 631 ? 5.739 -34.338 -24.546 1.00 79.12 631 THR A O 1
ATOM 4776 N N . THR A 1 632 ? 3.915 -33.335 -23.696 1.00 81.50 632 THR A N 1
ATOM 4777 C CA . THR A 1 632 ? 3.071 -34.507 -23.434 1.00 81.50 632 THR A CA 1
ATOM 4778 C C . THR A 1 632 ? 1.635 -34.192 -23.848 1.00 81.50 632 THR A C 1
ATOM 4780 O O . THR A 1 632 ? 1.314 -33.024 -24.061 1.00 81.50 632 THR A O 1
ATOM 4783 N N . ASP A 1 633 ? 0.760 -35.201 -23.920 1.00 88.50 633 ASP A N 1
ATOM 4784 C CA . ASP A 1 633 ? -0.674 -34.973 -24.128 1.00 88.50 633 ASP A CA 1
ATOM 4785 C C . ASP A 1 633 ? -1.200 -34.014 -23.049 1.00 88.50 633 ASP A C 1
ATOM 4787 O O . ASP A 1 633 ? -1.335 -34.379 -21.879 1.00 88.50 633 ASP A O 1
ATOM 4791 N N . THR A 1 634 ? -1.434 -32.757 -23.432 1.00 91.06 634 THR A N 1
ATOM 4792 C CA . THR A 1 634 ? -1.732 -31.678 -22.484 1.00 91.06 634 THR A CA 1
ATOM 4793 C C . THR A 1 634 ? -3.243 -31.474 -22.405 1.00 91.06 634 THR A C 1
ATOM 4795 O O . THR A 1 634 ? -3.851 -31.148 -23.429 1.00 91.06 634 THR A O 1
ATOM 4798 N N . PRO A 1 635 ? -3.870 -31.644 -21.227 1.00 93.25 635 PRO A N 1
ATOM 4799 C CA . PRO A 1 635 ? -5.299 -31.410 -21.061 1.00 93.25 635 PRO A CA 1
ATOM 4800 C C . PRO A 1 635 ? -5.659 -29.938 -21.301 1.00 93.25 635 PRO A C 1
ATOM 4802 O O . PRO A 1 635 ? -4.956 -29.041 -20.832 1.00 93.25 635 PRO A O 1
ATOM 4805 N N . VAL A 1 636 ? -6.762 -29.697 -22.013 1.00 96.50 636 VAL A N 1
ATOM 4806 C CA . VAL A 1 636 ? -7.308 -28.353 -22.242 1.00 96.50 636 VAL A CA 1
ATOM 4807 C C . VAL A 1 636 ? -8.526 -28.138 -21.350 1.00 96.50 636 VAL A C 1
ATOM 4809 O O . VAL A 1 636 ? -9.424 -28.979 -21.311 1.00 96.50 636 VAL A O 1
ATOM 4812 N N . PHE A 1 637 ? -8.565 -26.997 -20.677 1.00 94.62 637 PHE A N 1
ATOM 4813 C CA . PHE A 1 637 ? -9.614 -26.527 -19.781 1.00 94.62 637 PHE A CA 1
ATOM 4814 C C . PHE A 1 637 ? -10.392 -25.380 -20.425 1.00 94.62 637 PHE A C 1
ATOM 4816 O O . PHE A 1 637 ? -9.873 -24.691 -21.306 1.00 94.62 637 PHE A O 1
ATOM 4823 N N . ASP A 1 638 ? -11.624 -25.166 -19.985 1.00 94.12 638 ASP A N 1
ATOM 4824 C CA . ASP A 1 638 ? -12.405 -23.987 -20.350 1.00 94.12 638 ASP A CA 1
ATOM 4825 C C . ASP A 1 638 ? -12.209 -22.826 -19.355 1.00 94.12 638 ASP A C 1
ATOM 4827 O O . ASP A 1 638 ? -11.472 -22.930 -18.373 1.00 94.12 638 ASP A O 1
ATOM 4831 N N . ILE A 1 639 ? -12.865 -21.691 -19.611 1.00 90.38 639 ILE A N 1
ATOM 4832 C CA . ILE A 1 639 ? -12.780 -20.469 -18.796 1.00 90.38 639 ILE A CA 1
ATOM 4833 C C . ILE A 1 639 ? -13.281 -20.646 -17.354 1.00 90.38 639 ILE A C 1
ATOM 4835 O O . ILE A 1 639 ? -12.974 -19.826 -16.488 1.00 90.38 639 ILE A O 1
ATOM 4839 N N . THR A 1 640 ? -14.056 -21.698 -17.080 1.00 87.31 640 THR A N 1
ATOM 4840 C CA . THR A 1 640 ? -14.546 -22.024 -15.733 1.00 87.31 640 THR A CA 1
ATOM 4841 C C . THR A 1 640 ? -13.598 -22.954 -14.972 1.00 87.31 640 THR A C 1
ATOM 4843 O O . THR A 1 640 ? -13.732 -23.110 -13.758 1.00 87.31 640 THR A O 1
ATOM 4846 N N . GLY A 1 641 ? -12.594 -23.505 -15.662 1.00 87.56 641 GLY A N 1
ATOM 4847 C CA . GLY A 1 641 ? -11.629 -24.458 -15.116 1.00 87.56 641 GLY A CA 1
ATOM 4848 C C . GLY A 1 641 ? -12.061 -25.912 -15.280 1.00 87.56 641 GLY A C 1
ATOM 4849 O O . GLY A 1 641 ? -11.416 -26.799 -14.724 1.00 87.56 641 GLY A O 1
ATOM 4850 N N . GLU A 1 642 ? -13.124 -26.169 -16.043 1.00 90.62 642 GLU A N 1
ATOM 4851 C CA . GLU A 1 642 ? -13.597 -27.518 -16.333 1.00 90.62 642 GLU A CA 1
ATOM 4852 C C . GLU A 1 642 ? -12.795 -28.138 -17.478 1.00 90.62 642 GLU A C 1
ATOM 4854 O O . GLU A 1 642 ? -12.383 -27.470 -18.430 1.00 90.62 642 GLU A O 1
ATOM 4859 N N . LEU A 1 643 ? -12.561 -29.447 -17.392 1.00 91.75 643 LEU A N 1
ATOM 4860 C CA . LEU A 1 643 ? -11.789 -30.169 -18.395 1.00 91.75 643 LEU A CA 1
ATOM 4861 C C . LEU A 1 643 ? -12.604 -30.361 -19.685 1.00 91.75 643 LEU A C 1
ATOM 4863 O O . LEU A 1 643 ? -13.720 -30.881 -19.672 1.00 91.75 643 LEU A O 1
ATOM 4867 N N . THR A 1 644 ? -12.014 -30.019 -20.828 1.00 94.00 644 THR A N 1
ATOM 4868 C CA . THR A 1 644 ? -12.623 -30.239 -22.145 1.00 94.00 644 THR A CA 1
ATOM 4869 C C . THR A 1 644 ? -12.301 -31.637 -22.694 1.00 94.00 644 THR A C 1
ATOM 4871 O O . THR A 1 644 ? -11.465 -32.372 -22.174 1.00 94.00 644 THR A O 1
ATOM 4874 N N . LYS A 1 645 ? -12.933 -32.024 -23.811 1.00 91.25 645 LYS A N 1
ATOM 4875 C CA . LYS A 1 645 ? -12.601 -33.276 -24.527 1.00 91.25 645 LYS A CA 1
ATOM 4876 C C . LYS A 1 645 ? -11.315 -33.187 -25.356 1.00 91.25 645 LYS A C 1
ATOM 4878 O O . LYS A 1 645 ? -10.960 -34.162 -26.015 1.00 91.25 645 LYS A O 1
ATOM 4883 N N . ARG A 1 646 ? -10.675 -32.019 -25.401 1.00 92.50 646 ARG A N 1
ATOM 4884 C CA . ARG A 1 646 ? -9.520 -31.748 -26.249 1.00 92.50 646 ARG A CA 1
ATOM 4885 C C . ARG A 1 646 ? -8.227 -31.906 -25.457 1.00 92.50 646 ARG A C 1
ATOM 4887 O O . ARG A 1 646 ? -8.129 -31.494 -24.304 1.00 92.50 646 ARG A O 1
ATOM 4894 N N . THR A 1 647 ? -7.222 -32.452 -26.126 1.00 94.12 647 THR A N 1
ATOM 4895 C CA . THR A 1 647 ? -5.828 -32.453 -25.684 1.00 94.12 647 THR A CA 1
ATOM 4896 C C . THR A 1 647 ? -4.966 -31.773 -26.740 1.00 94.12 647 THR A C 1
ATOM 4898 O O . THR A 1 647 ? -5.341 -31.709 -27.915 1.00 94.12 647 THR A O 1
ATOM 4901 N N . LEU A 1 648 ? -3.831 -31.222 -26.322 1.00 91.88 648 LEU A N 1
ATOM 4902 C CA . LEU A 1 648 ? -2.788 -30.774 -27.241 1.00 91.88 648 LEU A CA 1
ATOM 4903 C C . LEU A 1 648 ? -1.765 -31.897 -27.387 1.00 91.88 648 LEU A C 1
ATOM 4905 O O . LEU A 1 648 ? -1.287 -32.414 -26.377 1.00 91.88 648 LEU A O 1
ATOM 4909 N N . ASP A 1 649 ? -1.458 -32.267 -28.629 1.00 91.88 649 ASP A N 1
ATOM 4910 C CA . ASP A 1 649 ? -0.525 -33.356 -28.915 1.00 91.88 649 ASP A CA 1
ATOM 4911 C C . ASP A 1 649 ? 0.926 -32.959 -28.556 1.00 91.88 649 ASP A C 1
ATOM 4913 O O . ASP A 1 649 ? 1.329 -31.808 -28.793 1.00 91.88 649 ASP A O 1
ATOM 4917 N N . PRO A 1 650 ? 1.754 -33.909 -28.083 1.00 87.25 650 PRO A N 1
ATOM 4918 C CA . PRO A 1 650 ? 3.179 -33.704 -27.856 1.00 87.25 650 PRO A CA 1
ATOM 4919 C C . PRO A 1 650 ? 3.903 -33.150 -29.092 1.00 87.25 650 PRO A C 1
ATOM 4921 O O . PRO A 1 650 ? 3.711 -33.611 -30.217 1.00 87.25 650 PRO A O 1
ATOM 4924 N N . GLY A 1 651 ? 4.797 -32.187 -28.883 1.00 78.25 651 GLY A N 1
ATOM 4925 C CA . GLY A 1 651 ? 5.589 -31.526 -29.921 1.00 78.25 651 GLY A CA 1
ATOM 4926 C C . GLY A 1 651 ? 4.878 -30.377 -30.644 1.00 78.25 651 GLY A C 1
ATOM 4927 O O . GLY A 1 651 ? 5.457 -29.801 -31.566 1.00 78.25 651 GLY A O 1
ATOM 4928 N N . THR A 1 652 ? 3.648 -30.025 -30.254 1.00 87.75 652 THR A N 1
ATOM 4929 C CA . THR A 1 652 ? 2.911 -28.892 -30.837 1.00 87.75 652 THR A CA 1
ATOM 4930 C C . THR A 1 652 ? 3.211 -27.571 -30.122 1.00 87.75 652 THR A C 1
ATOM 4932 O O . THR A 1 652 ? 3.468 -27.537 -28.919 1.00 87.75 652 THR A O 1
ATOM 4935 N N . ALA A 1 653 ? 3.168 -26.464 -30.872 1.00 86.31 653 ALA A N 1
ATOM 4936 C CA . ALA A 1 653 ? 3.436 -25.116 -30.376 1.00 86.31 653 ALA A CA 1
ATOM 4937 C C . ALA A 1 653 ? 2.200 -24.221 -30.543 1.00 86.31 653 ALA A C 1
ATOM 4939 O O . ALA A 1 653 ? 1.660 -24.094 -31.645 1.00 86.31 653 ALA A O 1
ATOM 4940 N N . TRP A 1 654 ? 1.777 -23.574 -29.459 1.00 90.50 654 TRP A N 1
ATOM 4941 C CA . TRP A 1 654 ? 0.536 -22.808 -29.376 1.00 90.50 654 TRP A CA 1
ATOM 4942 C C . TRP A 1 654 ? 0.822 -21.373 -28.977 1.00 90.50 654 TRP A C 1
ATOM 4944 O O . TRP A 1 654 ? 1.535 -21.115 -28.012 1.00 90.50 654 TRP A O 1
ATOM 4954 N N . LYS A 1 655 ? 0.268 -20.417 -29.723 1.00 89.50 655 LYS A N 1
ATOM 4955 C CA . LYS A 1 655 ? 0.382 -19.004 -29.357 1.00 89.50 655 LYS A CA 1
ATOM 4956 C C . LYS A 1 655 ? -0.443 -18.748 -28.105 1.00 89.50 655 LYS A C 1
ATOM 4958 O O . LYS A 1 655 ? -1.590 -19.171 -28.040 1.00 89.50 655 LYS A O 1
ATOM 4963 N N . VAL A 1 656 ? 0.142 -18.012 -27.173 1.00 86.69 656 VAL A N 1
ATOM 4964 C CA . VAL A 1 656 ? -0.507 -17.582 -25.941 1.00 86.69 656 VAL A CA 1
ATOM 4965 C C . VAL A 1 656 ? -0.642 -16.073 -25.969 1.00 86.69 656 VAL A C 1
ATOM 4967 O O . VAL A 1 656 ? 0.351 -15.363 -26.165 1.00 86.69 656 VAL A O 1
ATOM 4970 N N . ASP A 1 657 ? -1.870 -15.600 -25.783 1.00 84.25 657 ASP A N 1
ATOM 4971 C CA . ASP A 1 657 ? -2.197 -14.176 -25.815 1.00 84.25 657 ASP A CA 1
ATOM 4972 C C . ASP A 1 657 ? -2.557 -13.584 -24.444 1.00 84.25 657 ASP A C 1
ATOM 4974 O O . ASP A 1 657 ? -2.561 -12.363 -24.282 1.00 84.25 657 ASP A O 1
ATOM 4978 N N . ARG A 1 658 ? -2.819 -14.423 -23.435 1.00 87.62 658 ARG A N 1
ATOM 4979 C CA . ARG A 1 658 ? -2.988 -13.996 -22.041 1.00 87.62 658 ARG A CA 1
ATOM 4980 C C . ARG A 1 658 ? -2.734 -15.109 -21.032 1.00 87.62 658 ARG A C 1
ATOM 4982 O O . ARG A 1 658 ? -2.874 -16.294 -21.343 1.00 87.62 658 ARG A O 1
ATOM 4989 N N . ILE A 1 659 ? -2.407 -14.682 -19.818 1.00 82.19 659 ILE A N 1
ATOM 4990 C CA . ILE A 1 659 ? -2.337 -15.504 -18.608 1.00 82.19 659 ILE A CA 1
ATOM 4991 C C . ILE A 1 659 ? -3.518 -15.113 -17.723 1.00 82.19 659 ILE A C 1
ATOM 4993 O O . ILE A 1 659 ? -3.770 -13.923 -17.535 1.00 82.19 659 ILE A O 1
ATOM 4997 N N . THR A 1 660 ? -4.246 -16.091 -17.195 1.00 83.25 660 THR A N 1
ATOM 4998 C CA . THR A 1 660 ? -5.379 -15.863 -16.286 1.00 83.25 660 THR A CA 1
ATOM 4999 C C . THR A 1 660 ? -5.304 -16.809 -15.095 1.00 83.25 660 THR A C 1
ATOM 5001 O O . THR A 1 660 ? -4.685 -17.871 -15.186 1.00 83.25 660 THR A O 1
ATOM 5004 N N . GLU A 1 661 ? -5.913 -16.419 -13.982 1.00 73.88 661 GLU A N 1
ATOM 5005 C CA . GLU A 1 661 ? -6.058 -17.271 -12.808 1.00 73.88 661 GLU A CA 1
ATOM 5006 C C . GLU A 1 661 ? -7.469 -17.862 -12.778 1.00 73.88 661 GLU A C 1
ATOM 5008 O O . GLU A 1 661 ? -8.457 -17.131 -12.826 1.00 73.88 661 GLU A O 1
ATOM 5013 N N . ILE A 1 662 ? -7.559 -19.191 -12.718 1.00 79.00 662 ILE A N 1
ATOM 5014 C CA . ILE A 1 662 ? -8.817 -19.937 -12.658 1.00 79.00 662 ILE A CA 1
ATOM 5015 C C . ILE A 1 662 ? -8.737 -20.859 -11.443 1.00 79.00 662 ILE A C 1
ATOM 5017 O O . ILE A 1 662 ? -7.855 -21.716 -11.363 1.00 79.00 662 ILE A O 1
ATOM 5021 N N . ASN A 1 663 ? -9.641 -20.672 -10.478 1.00 74.19 663 ASN A N 1
ATOM 5022 C CA . ASN A 1 663 ? -9.695 -21.447 -9.231 1.00 74.19 663 ASN A CA 1
ATOM 5023 C C . ASN A 1 663 ? -8.347 -21.491 -8.472 1.00 74.19 663 ASN A C 1
ATOM 5025 O O . ASN A 1 663 ? -7.963 -22.533 -7.944 1.00 74.19 663 ASN A O 1
ATOM 5029 N N . GLY A 1 664 ? -7.613 -20.370 -8.444 1.00 59.88 664 GLY A N 1
ATOM 5030 C CA . GLY A 1 664 ? -6.332 -20.242 -7.735 1.00 59.88 664 GLY A CA 1
ATOM 5031 C C . GLY A 1 664 ? -5.110 -20.805 -8.471 1.00 59.88 664 GLY A C 1
ATOM 5032 O O . GLY A 1 664 ? -4.015 -20.809 -7.915 1.00 59.88 664 GLY A O 1
ATOM 5033 N N . ALA A 1 665 ? -5.264 -21.288 -9.708 1.00 72.50 665 ALA A N 1
ATOM 5034 C CA . ALA A 1 665 ? -4.159 -21.755 -10.545 1.00 72.50 665 ALA A CA 1
ATOM 5035 C C . ALA A 1 665 ? -4.028 -20.906 -11.815 1.00 72.50 665 ALA A C 1
ATOM 5037 O O . ALA A 1 665 ? -5.023 -20.429 -12.361 1.00 72.50 665 ALA A O 1
ATOM 5038 N N . LYS A 1 666 ? -2.798 -20.733 -12.311 1.00 79.69 666 LYS A N 1
ATOM 5039 C CA . LYS A 1 666 ? -2.526 -19.982 -13.543 1.00 79.69 666 LYS A CA 1
ATOM 5040 C C . LYS A 1 666 ? -2.732 -20.852 -14.783 1.00 79.69 666 LYS A C 1
ATOM 5042 O O . LYS A 1 666 ? -2.353 -22.024 -14.810 1.00 79.69 666 LYS A O 1
ATOM 5047 N N . TYR A 1 667 ? -3.271 -20.243 -15.834 1.00 88.06 667 TYR A N 1
ATOM 5048 C CA . TYR A 1 667 ? -3.508 -20.875 -17.127 1.00 88.06 667 TYR A CA 1
ATOM 5049 C C . TYR A 1 667 ? -3.039 -19.989 -18.281 1.00 88.06 667 TYR A C 1
ATOM 5051 O O . TYR A 1 667 ? -3.222 -18.769 -18.262 1.00 88.06 667 TYR A O 1
ATOM 5059 N N . TYR A 1 668 ? -2.502 -20.618 -19.326 1.00 92.94 668 TYR A N 1
ATOM 5060 C CA . TYR A 1 668 ? -2.279 -19.987 -20.623 1.00 92.94 668 TYR A CA 1
ATOM 5061 C C . TYR A 1 668 ? -3.514 -20.132 -21.499 1.00 92.94 668 TYR A C 1
ATOM 5063 O O . TYR A 1 668 ? -3.989 -21.249 -21.704 1.00 92.94 668 TYR A O 1
ATOM 5071 N N . ARG A 1 669 ? -3.988 -19.031 -22.087 1.00 94.75 669 ARG A N 1
ATOM 5072 C CA . ARG A 1 669 ? -5.004 -19.107 -23.140 1.00 94.75 669 ARG A CA 1
ATOM 5073 C C . ARG A 1 669 ? -4.349 -19.419 -24.480 1.00 94.75 669 ARG A C 1
ATOM 5075 O O . ARG A 1 669 ? -3.529 -18.637 -24.955 1.00 94.75 669 ARG A O 1
ATOM 5082 N N . VAL A 1 670 ? -4.724 -20.543 -25.086 1.00 94.69 670 VAL A N 1
ATOM 5083 C CA . VAL A 1 670 ? -4.170 -21.029 -26.366 1.00 94.69 670 VAL A CA 1
ATOM 5084 C C . VAL A 1 670 ? -5.145 -20.889 -27.539 1.00 94.69 670 VAL A C 1
ATOM 5086 O O . VAL A 1 670 ? -4.718 -20.862 -28.694 1.00 94.69 670 VAL A O 1
ATOM 5089 N N . ALA A 1 671 ? -6.444 -20.764 -27.255 1.00 93.25 671 ALA A N 1
ATOM 5090 C CA . ALA A 1 671 ? -7.485 -20.359 -28.198 1.00 93.25 671 ALA A CA 1
ATOM 5091 C C . ALA A 1 671 ? -8.702 -19.792 -27.438 1.00 93.25 671 ALA A C 1
ATOM 5093 O O . ALA A 1 671 ? -8.680 -19.657 -26.213 1.00 93.25 671 ALA A O 1
ATOM 5094 N N . GLU A 1 672 ? -9.768 -19.431 -28.158 1.00 90.62 672 GLU A N 1
ATOM 5095 C CA . GLU A 1 672 ? -11.019 -18.984 -27.535 1.00 90.62 672 GLU A CA 1
ATOM 5096 C C . GLU A 1 672 ? -11.579 -20.078 -26.616 1.00 90.62 672 GLU A C 1
ATOM 5098 O O . GLU A 1 672 ? -11.818 -21.197 -27.060 1.00 90.62 672 GLU A O 1
ATOM 5103 N N . ASN A 1 673 ? -11.777 -19.741 -25.337 1.00 91.44 673 ASN A N 1
ATOM 5104 C CA . ASN A 1 673 ? -12.233 -20.661 -24.292 1.00 91.44 673 ASN A CA 1
ATOM 5105 C C . ASN A 1 673 ? -11.378 -21.938 -24.128 1.00 91.44 673 ASN A C 1
ATOM 5107 O O . ASN A 1 673 ? -11.877 -22.962 -23.669 1.00 91.44 673 ASN A O 1
ATOM 5111 N N . GLU A 1 674 ? -10.100 -21.896 -24.514 1.00 95.12 674 GLU A N 1
ATOM 5112 C CA . GLU A 1 674 ? -9.182 -23.029 -24.389 1.00 95.12 674 GLU A CA 1
ATOM 5113 C C . GLU A 1 674 ? -7.937 -22.612 -23.615 1.00 95.12 674 GLU A C 1
ATOM 5115 O O . GLU A 1 674 ? -7.146 -21.765 -24.049 1.00 95.12 674 GLU A O 1
ATOM 5120 N N . PHE A 1 675 ? -7.771 -23.244 -22.463 1.00 93.94 675 PHE A N 1
ATOM 5121 C CA . PHE A 1 675 ? -6.762 -22.929 -21.474 1.00 93.94 675 PHE A CA 1
ATOM 5122 C C . PHE A 1 675 ? -5.940 -24.169 -21.160 1.00 93.94 675 PHE A C 1
ATOM 5124 O O . PHE A 1 675 ? -6.473 -25.264 -21.034 1.00 93.94 675 PHE A O 1
ATOM 5131 N N . VAL A 1 676 ? -4.636 -24.015 -20.999 1.00 94.38 676 VAL A N 1
ATOM 5132 C CA . VAL A 1 676 ? -3.783 -25.082 -20.465 1.00 94.38 676 VAL A CA 1
ATOM 5133 C C . VAL A 1 676 ? -3.218 -24.625 -19.140 1.00 94.38 676 VAL A C 1
ATOM 5135 O O . VAL A 1 676 ? -2.804 -23.470 -19.008 1.00 94.38 676 VAL A O 1
ATOM 5138 N N . LYS A 1 677 ? -3.248 -25.515 -18.145 1.00 87.69 677 LYS A N 1
ATOM 5139 C CA . LYS A 1 677 ? -2.664 -25.225 -16.837 1.00 87.69 677 LYS A CA 1
ATOM 5140 C C . LYS A 1 677 ? -1.188 -24.907 -17.050 1.00 87.69 677 LYS A C 1
ATOM 5142 O O . LYS A 1 677 ? -0.505 -25.630 -17.777 1.00 87.69 677 LYS A O 1
ATOM 5147 N N . VAL A 1 678 ? -0.713 -23.834 -16.432 1.00 75.31 678 VAL A N 1
ATOM 5148 C CA . VAL A 1 678 ? 0.725 -23.570 -16.366 1.00 75.31 678 VAL A CA 1
ATOM 5149 C C . VAL A 1 678 ? 1.342 -24.744 -15.580 1.00 75.31 678 VAL A C 1
ATOM 5151 O O . VAL A 1 678 ? 0.915 -24.971 -14.445 1.00 75.31 678 VAL A O 1
ATOM 5154 N N . PRO A 1 679 ? 2.208 -25.583 -16.186 1.00 61.50 679 PRO A N 1
ATOM 5155 C CA . PRO A 1 679 ? 2.618 -26.861 -15.595 1.00 61.50 679 PRO A CA 1
ATOM 5156 C C . PRO A 1 679 ? 3.260 -26.712 -14.209 1.00 61.50 679 PRO A C 1
ATOM 5158 O O . PRO A 1 679 ? 4.150 -25.893 -14.051 1.00 61.50 679 PRO A O 1
ATOM 5161 N N . ASP A 1 680 ? 2.935 -27.585 -13.241 1.00 45.91 680 ASP A N 1
ATOM 5162 C CA . ASP A 1 680 ? 3.561 -27.607 -11.893 1.00 45.91 680 ASP A CA 1
ATOM 5163 C C . ASP A 1 680 ? 5.068 -27.973 -11.916 1.00 45.91 680 ASP A C 1
ATOM 5165 O O . ASP A 1 680 ? 5.718 -28.061 -10.882 1.00 45.91 680 ASP A O 1
ATOM 5169 N N . THR A 1 681 ? 5.646 -28.166 -13.100 1.00 47.44 681 THR A N 1
ATOM 5170 C CA . THR A 1 681 ? 7.087 -28.202 -13.373 1.00 47.44 681 THR A CA 1
ATOM 5171 C C . THR A 1 681 ? 7.314 -27.665 -14.782 1.00 47.44 681 THR A C 1
ATOM 5173 O O . THR A 1 681 ? 7.782 -28.389 -15.666 1.00 47.44 681 THR A O 1
ATOM 5176 N N . SER A 1 682 ? 6.893 -26.439 -15.080 1.00 46.56 682 SER A N 1
ATOM 5177 C CA . SER A 1 682 ? 7.313 -25.821 -16.333 1.00 46.56 682 SER A CA 1
ATOM 5178 C C . SER A 1 682 ? 8.774 -25.453 -16.174 1.00 46.56 682 SER A C 1
ATOM 5180 O O . SER A 1 682 ? 9.112 -24.438 -15.586 1.00 46.56 682 SER A O 1
ATOM 5182 N N . ILE A 1 683 ? 9.645 -26.340 -16.650 1.00 53.06 683 ILE A N 1
ATOM 5183 C CA . ILE A 1 683 ? 11.001 -25.942 -16.967 1.00 53.06 683 ILE A CA 1
ATOM 5184 C C . ILE A 1 683 ? 11.036 -25.453 -18.410 1.00 53.06 683 ILE A C 1
ATOM 5186 O O . ILE A 1 683 ? 10.820 -26.238 -19.334 1.00 53.06 683 ILE A O 1
ATOM 5190 N N . THR A 1 684 ? 11.292 -24.168 -18.642 1.00 53.06 684 THR A N 1
ATOM 5191 C CA . THR A 1 684 ? 11.659 -23.712 -19.989 1.00 53.06 684 THR A CA 1
ATOM 5192 C C . THR A 1 684 ? 13.166 -23.777 -20.144 1.00 53.06 684 THR A C 1
ATOM 5194 O O . THR A 1 684 ? 13.909 -23.294 -19.296 1.00 53.06 684 THR A O 1
ATOM 5197 N N . VAL A 1 685 ? 13.640 -24.419 -21.216 1.00 57.16 685 VAL A N 1
ATOM 5198 C CA . VAL A 1 685 ? 15.076 -24.610 -21.441 1.00 57.16 685 VAL A CA 1
ATOM 5199 C C . VAL A 1 685 ? 15.560 -23.744 -22.596 1.00 57.16 685 VAL A C 1
ATOM 5201 O O . VAL A 1 685 ? 15.220 -23.989 -23.755 1.00 57.16 685 VAL A O 1
ATOM 5204 N N . ALA A 1 686 ? 16.408 -22.761 -22.296 1.00 60.50 686 ALA A N 1
ATOM 5205 C CA . ALA A 1 686 ? 17.067 -21.919 -23.290 1.00 60.50 686 ALA A CA 1
ATOM 5206 C C . ALA A 1 686 ? 18.515 -21.630 -22.877 1.00 60.50 686 ALA A C 1
ATOM 5208 O O . ALA A 1 686 ? 18.800 -21.324 -21.726 1.00 60.50 686 ALA A O 1
ATOM 5209 N N . ASN A 1 687 ? 19.461 -21.706 -23.820 1.00 77.06 687 ASN A N 1
ATOM 5210 C CA . ASN A 1 687 ? 20.871 -21.344 -23.591 1.00 77.06 687 ASN A CA 1
ATOM 5211 C C . ASN A 1 687 ? 21.525 -22.008 -22.352 1.00 77.06 687 ASN A C 1
ATOM 5213 O O . ASN A 1 687 ? 22.285 -21.363 -21.628 1.00 77.06 687 ASN A O 1
ATOM 5217 N N . ASN A 1 688 ? 21.255 -23.300 -22.127 1.00 79.44 688 ASN A N 1
ATOM 5218 C CA . ASN A 1 688 ? 21.706 -24.082 -20.963 1.00 79.44 688 ASN A CA 1
ATOM 5219 C C . ASN A 1 688 ? 21.177 -23.590 -19.599 1.00 79.44 688 ASN A C 1
ATOM 5221 O O . ASN A 1 688 ? 21.807 -23.827 -18.568 1.00 79.44 688 ASN A O 1
ATOM 5225 N N . VAL A 1 689 ? 20.037 -22.901 -19.592 1.00 68.25 689 VAL A N 1
ATOM 5226 C CA . VAL A 1 689 ? 19.297 -22.480 -18.397 1.00 68.25 689 VAL A CA 1
ATOM 5227 C C . VAL A 1 689 ? 17.939 -23.178 -18.394 1.00 68.25 689 VAL A C 1
ATOM 5229 O O . VAL A 1 689 ? 17.338 -23.329 -19.454 1.00 68.25 689 VAL A O 1
ATOM 5232 N N . ILE A 1 690 ? 17.517 -23.632 -17.218 1.00 73.88 690 ILE A N 1
ATOM 5233 C CA . ILE A 1 690 ? 16.236 -24.250 -16.875 1.00 73.88 690 ILE A CA 1
ATOM 5234 C C . ILE A 1 690 ? 15.472 -23.208 -16.056 1.00 73.88 690 ILE A C 1
ATOM 5236 O O . ILE A 1 690 ? 15.831 -22.993 -14.902 1.00 73.88 690 ILE A O 1
ATOM 5240 N N . ASP A 1 691 ? 14.461 -22.554 -16.615 1.00 69.12 691 ASP A N 1
ATOM 5241 C CA . ASP A 1 691 ? 13.582 -21.676 -15.833 1.00 69.12 691 ASP A CA 1
ATOM 5242 C C . ASP A 1 691 ? 12.485 -22.526 -15.207 1.00 69.12 691 ASP A C 1
ATOM 5244 O O . ASP A 1 691 ? 11.620 -23.024 -15.910 1.00 69.12 691 ASP A O 1
ATOM 5248 N N . VAL A 1 692 ? 12.576 -22.740 -13.904 1.00 60.34 692 VAL A N 1
ATOM 5249 C CA . VAL A 1 692 ? 11.699 -23.546 -13.063 1.00 60.34 692 VAL A CA 1
ATOM 5250 C C . VAL A 1 692 ? 10.518 -22.684 -12.646 1.00 60.34 692 VAL A C 1
ATOM 5252 O O . VAL A 1 692 ? 10.631 -21.921 -11.704 1.00 60.34 692 VAL A O 1
ATOM 5255 N N . GLU A 1 693 ? 9.385 -22.792 -13.325 1.00 52.78 693 GLU A N 1
ATOM 5256 C CA . GLU A 1 693 ? 8.159 -22.050 -12.989 1.00 52.78 693 GLU A CA 1
ATOM 5257 C C . GLU A 1 693 ? 7.433 -22.640 -11.764 1.00 52.78 693 GLU A C 1
ATOM 5259 O O . GLU A 1 693 ? 6.614 -21.974 -11.146 1.00 52.78 693 GLU A O 1
ATOM 5264 N N . ASN A 1 694 ? 7.736 -23.882 -11.374 1.00 55.91 694 ASN A N 1
ATOM 5265 C CA . ASN A 1 694 ? 7.153 -24.553 -10.208 1.00 55.91 694 ASN A CA 1
ATOM 5266 C C . ASN A 1 694 ? 8.136 -25.574 -9.608 1.00 55.91 694 ASN A C 1
ATOM 5268 O O . ASN A 1 694 ? 9.048 -26.002 -10.302 1.00 55.91 694 ASN A O 1
ATOM 5272 N N . VAL A 1 695 ? 7.967 -25.976 -8.342 1.00 52.97 695 VAL A N 1
ATOM 5273 C CA . VAL A 1 695 ? 8.959 -26.784 -7.596 1.00 52.97 695 VAL A CA 1
ATOM 5274 C C . VAL A 1 695 ? 9.320 -28.099 -8.316 1.00 52.97 695 VAL A C 1
ATOM 5276 O O . VAL A 1 695 ? 8.458 -28.945 -8.545 1.00 52.97 695 VAL A O 1
ATOM 5279 N N . VAL A 1 696 ? 10.606 -28.307 -8.627 1.00 66.00 696 VAL A N 1
ATOM 5280 C CA . VAL A 1 696 ? 11.109 -29.455 -9.409 1.00 66.00 696 VAL A CA 1
ATOM 5281 C C . VAL A 1 696 ? 11.989 -30.387 -8.560 1.00 66.00 696 VAL A C 1
ATOM 5283 O O . VAL A 1 696 ? 12.990 -29.929 -8.014 1.00 66.00 696 VAL A O 1
ATOM 5286 N N . PRO A 1 697 ? 11.706 -31.703 -8.493 1.00 64.06 697 PRO A N 1
ATOM 5287 C CA . PRO A 1 697 ? 12.528 -32.656 -7.741 1.00 64.06 697 PRO A CA 1
ATOM 5288 C C . PRO A 1 697 ? 13.934 -32.862 -8.316 1.00 64.06 697 PRO A C 1
ATOM 5290 O O . PRO A 1 697 ? 14.107 -32.948 -9.537 1.00 64.06 697 PRO A O 1
ATOM 5293 N N . ILE A 1 698 ? 14.919 -33.032 -7.429 1.00 81.12 698 ILE A N 1
ATOM 5294 C CA . ILE A 1 698 ? 16.303 -33.381 -7.775 1.00 81.12 698 ILE A CA 1
ATOM 5295 C C . ILE A 1 698 ? 16.530 -34.896 -7.632 1.00 81.12 698 ILE A C 1
ATOM 5297 O O . ILE A 1 698 ? 15.981 -35.565 -6.757 1.00 81.12 698 ILE A O 1
ATOM 5301 N N . TYR A 1 699 ? 17.364 -35.444 -8.515 1.00 85.94 699 TYR A N 1
ATOM 5302 C CA . TYR A 1 699 ? 17.762 -36.848 -8.571 1.00 85.94 699 TYR A CA 1
ATOM 5303 C C . TYR A 1 699 ? 19.278 -36.991 -8.392 1.00 85.94 699 TYR A C 1
ATOM 5305 O O . TYR A 1 699 ? 20.029 -36.103 -8.793 1.00 85.94 699 TYR A O 1
ATOM 5313 N N . ASP A 1 700 ? 19.725 -38.118 -7.835 1.00 83.62 700 ASP A N 1
ATOM 5314 C CA . ASP A 1 700 ? 21.144 -38.471 -7.715 1.00 83.62 700 ASP A CA 1
ATOM 5315 C C . ASP A 1 700 ? 21.727 -39.057 -9.024 1.00 83.62 700 ASP A C 1
ATOM 5317 O O . ASP A 1 700 ? 21.016 -39.318 -9.999 1.00 83.62 700 ASP A O 1
ATOM 5321 N N . GLU A 1 701 ? 23.039 -39.320 -9.058 1.00 86.25 701 GLU A N 1
ATOM 5322 C CA . GLU A 1 701 ? 23.734 -39.918 -10.218 1.00 86.25 701 GLU A CA 1
ATOM 5323 C C . GLU A 1 701 ? 23.253 -41.329 -10.615 1.00 86.25 701 GLU A C 1
ATOM 5325 O O . GLU A 1 701 ? 23.561 -41.807 -11.711 1.00 86.25 701 GLU A O 1
ATOM 5330 N N . LYS A 1 702 ? 22.484 -42.000 -9.751 1.00 81.25 702 LYS A N 1
ATOM 5331 C CA . LYS A 1 702 ? 21.883 -43.318 -9.997 1.00 81.25 702 LYS A CA 1
ATOM 5332 C C . LYS A 1 702 ? 20.413 -43.212 -10.413 1.00 81.25 702 LYS A C 1
ATOM 5334 O O . LYS A 1 702 ? 19.834 -44.226 -10.805 1.00 81.25 702 LYS A O 1
ATOM 5339 N N . GLY A 1 703 ? 19.834 -42.010 -10.393 1.00 71.75 703 GLY A N 1
ATOM 5340 C CA . GLY A 1 703 ? 18.450 -41.731 -10.768 1.00 71.75 703 GLY A CA 1
ATOM 5341 C C . GLY A 1 703 ? 17.456 -41.917 -9.624 1.00 71.75 703 GLY A C 1
ATOM 5342 O O . GLY A 1 703 ? 16.257 -42.018 -9.886 1.00 71.75 703 GLY A O 1
ATOM 5343 N N . ASN A 1 704 ? 17.924 -41.975 -8.374 1.00 74.62 704 ASN A N 1
ATOM 5344 C CA . ASN A 1 704 ? 17.052 -41.977 -7.202 1.00 74.62 704 ASN A CA 1
ATOM 5345 C C . ASN A 1 704 ? 16.661 -40.542 -6.843 1.00 74.62 704 ASN A C 1
ATOM 5347 O O . ASN A 1 704 ? 17.468 -39.628 -6.986 1.00 74.62 704 ASN A O 1
ATOM 5351 N N . LEU A 1 705 ? 15.435 -40.351 -6.358 1.00 60.12 705 LEU A N 1
ATOM 5352 C CA . LEU A 1 705 ? 14.987 -39.071 -5.805 1.00 60.12 705 LEU A CA 1
ATOM 5353 C C . LEU A 1 705 ? 15.798 -38.712 -4.555 1.00 60.12 705 LEU A C 1
ATOM 5355 O O . LEU A 1 705 ? 16.085 -39.586 -3.734 1.00 60.12 705 LEU A O 1
ATOM 5359 N N . THR A 1 706 ? 16.133 -37.433 -4.414 1.00 72.56 706 THR A N 1
ATOM 5360 C CA . THR A 1 706 ? 16.728 -36.870 -3.197 1.00 72.56 706 THR A CA 1
ATOM 5361 C C . THR A 1 706 ? 15.666 -36.109 -2.391 1.00 72.56 706 THR A C 1
ATOM 5363 O O . THR A 1 706 ? 14.538 -35.932 -2.849 1.00 72.56 706 THR A O 1
ATOM 5366 N N . ASP A 1 707 ? 16.020 -35.633 -1.194 1.00 68.44 707 ASP A N 1
ATOM 5367 C CA . ASP A 1 707 ? 15.152 -34.758 -0.386 1.00 68.44 707 ASP A CA 1
ATOM 5368 C C . ASP A 1 707 ? 15.186 -33.282 -0.854 1.00 68.44 707 ASP A C 1
ATOM 5370 O O . ASP A 1 707 ? 14.612 -32.403 -0.208 1.00 68.44 707 ASP A O 1
ATOM 5374 N N . LEU A 1 708 ? 15.887 -32.987 -1.956 1.00 55.91 708 LEU A N 1
ATOM 5375 C CA . LEU A 1 708 ? 16.097 -31.637 -2.477 1.00 55.91 708 LEU A CA 1
ATOM 5376 C C . LEU A 1 708 ? 15.180 -31.349 -3.671 1.00 55.91 708 LEU A C 1
ATOM 5378 O O . LEU A 1 708 ? 14.914 -32.215 -4.506 1.00 55.91 708 LEU A O 1
ATOM 5382 N N . ASN A 1 709 ? 14.751 -30.092 -3.783 1.00 66.94 709 ASN A N 1
ATOM 5383 C CA . ASN A 1 709 ? 13.964 -29.591 -4.906 1.00 66.94 709 ASN A CA 1
ATOM 5384 C C . ASN A 1 709 ? 14.525 -28.249 -5.390 1.00 66.94 709 ASN A C 1
ATOM 5386 O O . ASN A 1 709 ? 14.997 -27.446 -4.584 1.00 66.94 709 ASN A O 1
ATOM 5390 N N . LEU A 1 710 ? 14.412 -27.974 -6.687 1.00 72.06 710 LEU A N 1
ATOM 5391 C CA . LEU A 1 710 ? 14.511 -26.615 -7.209 1.00 72.06 710 LEU A CA 1
ATOM 5392 C C . LEU A 1 710 ? 13.214 -25.876 -6.888 1.00 72.06 710 LEU A C 1
ATOM 5394 O O . LEU A 1 710 ? 12.132 -26.424 -7.085 1.00 72.06 710 LEU A O 1
ATOM 5398 N N . ALA A 1 711 ? 13.315 -24.650 -6.385 1.00 57.12 711 ALA A N 1
ATOM 5399 C CA . ALA A 1 711 ? 12.150 -23.845 -6.036 1.00 57.12 711 ALA A CA 1
ATOM 5400 C C . ALA A 1 711 ? 11.414 -23.327 -7.285 1.00 57.12 711 ALA A C 1
ATOM 5402 O O . ALA A 1 711 ? 12.022 -23.149 -8.340 1.00 57.12 711 ALA A O 1
ATOM 5403 N N . ALA A 1 712 ? 10.112 -23.071 -7.149 1.00 59.16 712 ALA A N 1
ATOM 5404 C CA . ALA A 1 712 ? 9.327 -22.369 -8.163 1.00 59.16 712 ALA A CA 1
ATOM 5405 C C . ALA A 1 712 ? 9.910 -20.975 -8.463 1.00 59.16 712 ALA A C 1
ATOM 5407 O O . ALA A 1 712 ? 10.578 -20.387 -7.614 1.00 59.16 712 ALA A O 1
ATOM 5408 N N . ASP A 1 713 ? 9.653 -20.470 -9.665 1.00 59.53 713 ASP A N 1
ATOM 5409 C CA . ASP A 1 713 ? 10.148 -19.207 -10.225 1.00 59.53 713 ASP A CA 1
ATOM 5410 C C . ASP A 1 713 ? 11.682 -18.994 -10.146 1.00 59.53 713 ASP A C 1
ATOM 5412 O O . ASP A 1 713 ? 12.168 -17.870 -10.010 1.00 59.53 713 ASP A O 1
ATOM 5416 N N . THR A 1 714 ? 12.482 -20.065 -10.259 1.00 63.25 714 THR A N 1
ATOM 5417 C CA . THR A 1 714 ? 13.959 -19.989 -10.227 1.00 63.25 714 THR A CA 1
ATOM 5418 C C . THR A 1 714 ? 14.611 -20.431 -11.534 1.00 63.25 714 THR A C 1
ATOM 5420 O O . THR A 1 714 ? 14.131 -21.330 -12.202 1.00 63.25 714 THR A O 1
ATOM 5423 N N . ALA A 1 715 ? 15.752 -19.850 -11.910 1.00 73.50 715 ALA A N 1
ATOM 5424 C CA . ALA A 1 715 ? 16.469 -20.226 -13.132 1.00 73.50 715 ALA A CA 1
ATOM 5425 C C . ALA A 1 715 ? 17.791 -20.940 -12.816 1.00 73.50 715 ALA A C 1
ATOM 5427 O O . ALA A 1 715 ? 18.652 -20.403 -12.117 1.00 73.50 715 ALA A O 1
ATOM 5428 N N . TRP A 1 716 ? 17.987 -22.137 -13.368 1.00 81.88 716 TRP A N 1
ATOM 5429 C CA . TRP A 1 716 ? 19.123 -23.006 -13.062 1.00 81.88 716 TRP A CA 1
ATOM 5430 C C . TRP A 1 716 ? 19.948 -23.312 -14.297 1.00 81.88 716 TRP A C 1
ATOM 5432 O O . TRP A 1 716 ? 19.459 -23.844 -15.290 1.00 81.88 716 TRP A O 1
ATOM 5442 N N . ARG A 1 717 ? 21.245 -23.014 -14.237 1.00 78.31 717 ARG A N 1
ATOM 5443 C CA . ARG A 1 717 ? 22.170 -23.457 -15.281 1.00 78.31 717 ARG A CA 1
ATOM 5444 C C . ARG A 1 717 ? 22.427 -24.946 -15.135 1.00 78.31 717 ARG A C 1
ATOM 5446 O O . ARG A 1 717 ? 22.691 -25.419 -14.035 1.00 78.31 717 ARG A O 1
ATOM 5453 N N . PHE A 1 718 ? 22.443 -25.652 -16.257 1.00 86.56 718 PHE A N 1
ATOM 5454 C CA . PHE A 1 718 ? 22.986 -27.002 -16.311 1.00 86.56 718 PHE A CA 1
ATOM 5455 C C . PHE A 1 718 ? 24.241 -27.030 -17.171 1.00 86.56 718 PHE A C 1
ATOM 5457 O O . PHE A 1 718 ? 24.361 -26.303 -18.159 1.00 86.56 718 PHE A O 1
ATOM 5464 N N . ASP A 1 719 ? 25.197 -27.870 -16.794 1.00 79.69 719 ASP A N 1
ATOM 5465 C CA . ASP A 1 719 ? 26.482 -27.941 -17.489 1.00 79.69 719 ASP A CA 1
ATOM 5466 C C . ASP A 1 719 ? 26.569 -29.104 -18.486 1.00 79.69 719 ASP A C 1
ATOM 5468 O O . ASP A 1 719 ? 27.350 -29.051 -19.439 1.00 79.69 719 ASP A O 1
ATOM 5472 N N . LYS A 1 720 ? 25.743 -30.143 -18.314 1.00 83.44 720 LYS A N 1
ATOM 5473 C CA . LYS A 1 720 ? 25.621 -31.255 -19.261 1.00 83.44 720 LYS A CA 1
ATOM 5474 C C . LYS A 1 720 ? 24.266 -31.954 -19.172 1.00 83.44 720 LYS A C 1
ATOM 5476 O O . LYS A 1 720 ? 23.622 -31.982 -18.125 1.00 83.44 720 LYS A O 1
ATOM 5481 N N . THR A 1 721 ? 23.883 -32.592 -20.272 1.00 89.56 721 THR A N 1
ATOM 5482 C CA . THR A 1 721 ? 22.758 -33.532 -20.322 1.00 89.56 721 THR A CA 1
ATOM 5483 C C . THR A 1 721 ? 23.286 -34.957 -20.180 1.00 89.56 721 THR A C 1
ATOM 5485 O O . THR A 1 721 ? 24.230 -35.340 -20.874 1.00 89.56 721 THR A O 1
ATOM 5488 N N . VAL A 1 722 ? 22.684 -35.756 -19.302 1.00 81.31 722 VAL A N 1
ATOM 5489 C CA . VAL A 1 722 ? 23.037 -37.168 -19.083 1.00 81.31 722 VAL A CA 1
ATOM 5490 C C . VAL A 1 722 ? 21.832 -38.074 -19.291 1.00 81.31 722 VAL A C 1
ATOM 5492 O O . VAL A 1 722 ? 20.690 -37.629 -19.246 1.00 81.31 722 VAL A O 1
ATOM 5495 N N . THR A 1 723 ? 22.082 -39.357 -19.545 1.00 88.00 723 THR A N 1
ATOM 5496 C CA . THR A 1 723 ? 21.036 -40.385 -19.588 1.00 88.00 723 THR A CA 1
ATOM 5497 C C . THR A 1 723 ? 21.233 -41.337 -18.417 1.00 88.00 723 THR A C 1
ATOM 5499 O O . THR A 1 723 ? 22.255 -42.015 -18.356 1.00 88.00 723 THR A O 1
ATOM 5502 N N . ILE A 1 724 ? 20.262 -41.385 -17.505 1.00 79.62 724 ILE A N 1
ATOM 5503 C CA . ILE A 1 724 ? 20.262 -42.252 -16.320 1.00 79.62 724 ILE A CA 1
ATOM 5504 C C . ILE A 1 724 ? 19.043 -43.171 -16.439 1.00 79.62 724 ILE A C 1
ATOM 5506 O O . ILE A 1 724 ? 17.927 -42.701 -16.647 1.00 79.62 724 ILE A O 1
ATOM 5510 N N . GLY A 1 725 ? 19.246 -44.492 -16.420 1.00 72.81 725 GLY A N 1
ATOM 5511 C CA . GLY A 1 725 ? 18.144 -45.461 -16.547 1.00 72.81 725 GLY A CA 1
ATOM 5512 C C . GLY A 1 725 ? 17.315 -45.350 -17.841 1.00 72.81 725 GLY A C 1
ATOM 5513 O O . GLY A 1 725 ? 16.153 -45.743 -17.858 1.00 72.81 725 GLY A O 1
ATOM 5514 N N . GLY A 1 726 ? 17.880 -44.791 -18.919 1.00 73.38 726 GLY A N 1
ATOM 5515 C CA . GLY A 1 726 ? 17.183 -44.566 -20.196 1.00 73.38 726 GLY A CA 1
ATOM 5516 C C . GLY A 1 726 ? 16.400 -43.249 -20.292 1.00 73.38 726 GLY A C 1
ATOM 5517 O O . GLY A 1 726 ? 15.854 -42.963 -21.353 1.00 73.38 726 GLY A O 1
ATOM 5518 N N . GLN A 1 727 ? 16.378 -42.434 -19.233 1.00 71.81 727 GLN A N 1
ATOM 5519 C CA . GLN A 1 727 ? 15.740 -41.113 -19.208 1.00 71.81 727 GLN A CA 1
ATOM 5520 C C . GLN A 1 727 ? 16.787 -39.996 -19.258 1.00 71.81 727 GLN A C 1
ATOM 5522 O O . GLN A 1 727 ? 17.889 -40.155 -18.729 1.00 71.81 727 GLN A O 1
ATOM 5527 N N . LYS A 1 728 ? 16.466 -38.875 -19.918 1.00 83.62 728 LYS A N 1
ATOM 5528 C CA . LYS A 1 728 ? 17.360 -37.709 -19.995 1.00 83.62 728 LYS A CA 1
ATOM 5529 C C . LYS A 1 728 ? 17.220 -36.829 -18.756 1.00 83.62 728 LYS A C 1
ATOM 5531 O O . LYS A 1 728 ? 16.116 -36.608 -18.271 1.00 83.62 728 LYS A O 1
ATOM 5536 N N . TYR A 1 729 ? 18.349 -36.297 -18.303 1.00 88.31 729 TYR A N 1
ATOM 5537 C CA . TYR A 1 729 ? 18.435 -35.360 -17.192 1.00 88.31 729 TYR A CA 1
ATOM 5538 C C . TYR A 1 729 ? 19.413 -34.227 -17.504 1.00 88.31 729 TYR A C 1
ATOM 5540 O O . TYR A 1 729 ? 20.400 -34.423 -18.219 1.00 88.31 729 TYR A O 1
ATOM 5548 N N . TYR A 1 730 ? 19.172 -33.064 -16.915 1.00 89.94 730 TYR A N 1
ATOM 5549 C CA . TYR A 1 730 ? 20.079 -31.929 -16.860 1.00 89.94 730 TYR A CA 1
ATOM 5550 C C . TYR A 1 730 ? 20.830 -31.927 -15.532 1.00 89.94 730 TYR A C 1
ATOM 5552 O O . TYR A 1 730 ? 20.211 -31.982 -14.471 1.00 89.94 730 TYR A O 1
ATOM 5560 N N . ARG A 1 731 ? 22.162 -31.867 -15.570 1.00 92.38 731 ARG A N 1
ATOM 5561 C CA . ARG A 1 731 ? 22.960 -31.766 -14.346 1.00 92.38 731 ARG A CA 1
ATOM 5562 C C . ARG A 1 731 ? 23.040 -30.314 -13.889 1.00 92.38 731 ARG A C 1
ATOM 5564 O O . ARG A 1 731 ? 23.695 -29.512 -14.554 1.00 92.38 731 ARG A O 1
ATOM 5571 N N . VAL A 1 732 ? 22.402 -30.009 -12.765 1.00 86.88 732 VAL A N 1
ATOM 5572 C CA . VAL A 1 732 ? 22.315 -28.650 -12.204 1.00 86.88 732 VAL A CA 1
ATOM 5573 C C . VAL A 1 732 ? 23.368 -28.391 -11.123 1.00 86.88 732 VAL A C 1
ATOM 5575 O O . VAL A 1 732 ? 23.789 -27.251 -10.950 1.00 86.88 732 VAL A O 1
ATOM 5578 N N . ALA A 1 733 ? 23.877 -29.443 -10.474 1.00 83.25 733 ALA A N 1
ATOM 5579 C CA . ALA A 1 733 ? 25.040 -29.383 -9.588 1.00 83.25 733 ALA A CA 1
ATOM 5580 C C . ALA A 1 733 ? 25.785 -30.734 -9.543 1.00 83.25 733 ALA A C 1
ATOM 5582 O O . ALA A 1 733 ? 25.468 -31.670 -10.284 1.00 83.25 733 ALA A O 1
ATOM 5583 N N . THR A 1 734 ? 26.831 -30.838 -8.719 1.00 84.75 734 THR A N 1
ATOM 5584 C CA . THR A 1 734 ? 27.561 -32.102 -8.524 1.00 84.75 734 THR A CA 1
ATOM 5585 C C . THR A 1 734 ? 26.612 -33.150 -7.953 1.00 84.75 734 THR A C 1
ATOM 5587 O O . THR A 1 734 ? 26.053 -32.949 -6.886 1.00 84.75 734 THR A O 1
ATOM 5590 N N . ASP A 1 735 ? 26.440 -34.247 -8.687 1.00 83.00 735 ASP A N 1
ATOM 5591 C CA . ASP A 1 735 ? 25.553 -35.370 -8.362 1.00 83.00 735 ASP A CA 1
ATOM 5592 C C . ASP A 1 735 ? 24.058 -35.024 -8.233 1.00 83.00 735 ASP A C 1
ATOM 5594 O O . ASP A 1 735 ? 23.284 -35.849 -7.760 1.00 83.00 735 ASP A O 1
ATOM 5598 N N . GLU A 1 736 ? 23.642 -33.859 -8.742 1.00 86.56 736 GLU A N 1
ATOM 5599 C CA . GLU A 1 736 ? 22.257 -33.382 -8.726 1.00 86.56 736 GLU A CA 1
ATOM 5600 C C . GLU A 1 736 ? 21.718 -33.187 -10.144 1.00 86.56 736 GLU A C 1
ATOM 5602 O O . GLU A 1 736 ? 22.262 -32.435 -10.968 1.00 86.56 736 GLU A O 1
ATOM 5607 N N . TYR A 1 737 ? 20.616 -33.871 -10.425 1.00 86.75 737 TYR A N 1
ATOM 5608 C CA . TYR A 1 737 ? 20.049 -33.996 -11.755 1.00 86.75 737 TYR A CA 1
ATOM 5609 C C . TYR A 1 737 ? 18.568 -33.646 -11.748 1.00 86.75 737 TYR A C 1
ATOM 5611 O O . TYR A 1 737 ? 17.812 -34.094 -10.896 1.00 86.75 737 TYR A O 1
ATOM 5619 N N . VAL A 1 738 ? 18.137 -32.892 -12.749 1.00 85.50 738 VAL A N 1
ATOM 5620 C CA . VAL A 1 738 ? 16.731 -32.575 -13.002 1.00 85.50 738 VAL A CA 1
ATOM 5621 C C . VAL A 1 738 ? 16.287 -33.323 -14.240 1.00 85.50 738 VAL A C 1
ATOM 5623 O O . VAL A 1 738 ? 17.022 -33.382 -15.224 1.00 85.50 738 VAL A O 1
ATOM 5626 N N . LYS A 1 739 ? 15.103 -33.926 -14.207 1.00 82.75 739 LYS A N 1
ATOM 5627 C CA . LYS A 1 739 ? 14.577 -34.663 -15.358 1.00 82.75 739 LYS A CA 1
ATOM 5628 C C . LYS A 1 739 ? 14.288 -33.697 -16.517 1.00 82.75 739 LYS A C 1
ATOM 5630 O O . LYS A 1 739 ? 13.720 -32.636 -16.280 1.00 82.75 739 LYS A O 1
ATOM 5635 N N . ALA A 1 740 ? 14.745 -34.050 -17.721 1.00 73.62 740 ALA A N 1
ATOM 5636 C CA . ALA A 1 740 ? 14.673 -33.199 -18.913 1.00 73.62 740 ALA A CA 1
ATOM 5637 C C . ALA A 1 740 ? 13.312 -33.217 -19.610 1.00 73.62 740 ALA A C 1
ATOM 5639 O O . ALA A 1 740 ? 12.617 -34.258 -19.513 1.00 73.62 740 ALA A O 1
#

Organism: NCBI:txid2487723